Protein AF-A0A661IXA8-F1 (afdb_monomer)

pLDDT: mean 84.13, std 14.25, range [28.45, 98.31]

Solvent-accessible surface area (backbone atoms only — not comparable to full-atom values): 34537 Å² total; per-residue (Å²): 116,61,52,41,19,36,72,46,98,81,82,44,76,46,73,62,89,58,87,50,68,66,58,48,53,49,46,43,64,74,76,35,69,88,48,97,61,52,69,74,55,51,44,41,52,54,18,46,47,59,65,30,95,30,46,70,55,34,57,50,39,42,67,73,42,48,50,53,49,35,60,75,71,48,51,71,42,85,37,55,54,48,85,53,102,75,77,52,42,69,44,27,34,38,76,50,96,66,73,88,89,75,63,50,69,63,59,62,26,62,53,21,30,49,66,63,65,61,85,58,81,82,45,54,25,38,56,21,29,26,97,23,31,40,46,50,38,63,82,75,57,80,66,95,62,94,69,93,62,96,68,86,73,81,74,93,69,51,73,64,60,52,53,48,53,28,63,79,66,74,40,75,41,57,42,82,44,44,74,70,64,45,52,30,41,59,76,45,86,37,42,54,44,48,41,62,65,101,82,66,83,82,56,78,44,69,73,42,73,35,67,59,60,4,64,54,87,54,70,64,56,56,51,44,45,49,52,44,33,55,56,56,69,73,47,94,62,16,50,29,36,45,47,77,76,54,99,17,30,31,37,37,34,39,90,88,17,39,20,42,74,48,40,51,68,36,30,62,60,77,89,77,60,97,44,72,70,54,51,56,74,91,38,51,22,52,80,77,36,53,70,58,47,51,55,51,33,71,70,53,17,67,70,87,87,51,95,46,84,83,74,68,61,62,54,84,68,47,60,70,62,50,42,52,53,20,50,30,57,47,21,41,78,36,47,77,93,72,62,86,47,72,68,58,44,34,49,52,44,32,39,77,67,72,75,43,85,79,85,63,60,62,26,81,77,87,58,88,78,45,39,80,42,80,52,94,95,44,49,40,31,35,39,47,61,45,22,36,48,63,48,48,54,49,31,77,77,74,38,62,93,68,58,36,88,74,38,54,77,42,61,42,53,56,68,59,94,63,44,79,44,68,29,32,42,27,49,54,56,54,41,32,50,23,20,50,47,22,66,75,69,52,35,42,29,32,46,41,39,72,67,58,45,51,74,60,44,70,84,68,77,68,80,89,64,88,63,84,55,93,42,72,62,56,46,54,52,46,67,66,30,71,67,46,42,49,64,41,38,84,78,58,45,59,37,61,73,47,29,34,30,35,47,96,94,40,78,38,88,16,81,73,77,93,57,98,65,58,81,70,40,29,44,41,66,62,55,84,88,53,67,49,75,30,88,94,33,64,42,58,69,51,64,37,46,34,27,47,30,54,49,66,58,92,65,25,25,33,46,46,29,73,79,40,56,86,38,90,63,85,46,68,43,60,24,51,39,40,44,62,96,70,65,33,45,29,27,42,39,46,24,32,56,54,55,74,93,71,77,125

Nearest PDB structures (foldseek):
  8vig-assembly1_A  TM=3.270E-01  e=6.775E-04  Geminocystis sp.
  6efi-assembly1_A  TM=2.925E-01  e=8.036E+00  Streptococcus sanguinis SK678

Radius of gyration: 30.65 Å; Cα contacts (8 Å, |Δi|>4): 989; chains: 1; bounding box: 78×56×87 Å

Sequence (600 aa):
MNNKYFPTKSDCICTLNSLNPNNIKEYYKKELTTSNIKPKQFYIEVSKLLGFKSWDNYQKSYQTEILPFIQQNGLVNYAPNIHDDLNINILQSEHGILQPAHDISFNYQKLSDRLFLSNQPYPQSIFTGYDCRTDFIHYYYKTETNIFTGEFVIPDISKENYNQLLQDNDMDLLIPVTPGSFMVFSNLLGDAFFKYDDNYKYNYIFEEYLDYQGLNEHESHNIDATRFHNTILELEKGWIEIIPFNDNLVFLKASNGNYDFIFKGIKDNAFISPYSNFIKHENIPTLLNEDYDFERWLYYGFKKDIKNKKDIKPLLLWKEMDNHKSEINFYKSNKQNSYTSPSKILKDYYQQQNKYSYDKKITTELIDGFQSIKIDNKILNVSNLITIKEFNEFYKEKYGKTRSDTLDEIFTVNDYDDDNYPVSVTWYDAIAYCKYLEVKYNIPARLITSLEYKDVSPKRESPQEEKDFKTLNEYLEYIQSKDYQKNHNPYSINTKEELIFSYDGKEFDGAPPRMSNFSNVIMRYKKQIEFIESNNIKFPEFSSFVEWTNDFRSNHAKVISLKFANSSQESKLLASSNNKYKYLKVGFRVCYEMDNNNVK

Mean predicted aligned error: 10.37 Å

Foldseek 3Di:
DQFFWFAALVRDIDGDFDLQLVVQVVRCVPPPPPPPDDPLRSLCRVQVLQPHRHNVRSNVCCVVPVVVVLVVVLQDAADPCDDDDPNDDLQWADEFDDDPPQIQGDHQLLVQCVQQPVPDDHFQKFQRNGVFHEEAPLVVDDDPDPDPDDDPDQPPDDPVVLVVSCVVRVGDYHLSDDSVLCCFQRLHPAQLGTHHPPPDDGDTHGQDQAAQQQDDDDPVSVVSSVVRSVRVVPDPASIWGWADSDSFKIKTAHPVSHIHMHGHLTDSDDDDQLCVQFADPLLFFLVLCPLVVLVSCVNQVADPPPPDSVPDDRPRDSLSVLLSVLRSVQSSHGHPVPDDDSSVSSQVSCVVVVSDDRDHQAAQDDDPQWFWDDDPPFTKTWHAADWQVNLVVCCVPPPVVPGHPLFADQCLACVDPDRRDHGQGFLSSVSSVQSVCCVVVVFSKDFAALVVCLVQAPDDDPPDDPPVPVDPVSVVVVCVDPVVCCQAPLLVFPQQQFKWKDDPRDIDRGDDPDDPVLSRIRMDTPDDFDWDDGSNHTFTPGSQEWEFGRQDDSQWTFIHGNSNSPHPDGHIDRRRYSCVVSSHRYTTMMMGTHDPPPPD

Structure (mmCIF, N/CA/C/O backbone):
data_AF-A0A661IXA8-F1
#
_entry.id   AF-A0A661IXA8-F1
#
loop_
_atom_site.group_PDB
_atom_site.id
_atom_site.type_symbol
_atom_site.label_atom_id
_atom_site.label_alt_id
_atom_site.label_comp_id
_atom_site.label_asym_id
_atom_site.label_entity_id
_atom_site.label_seq_id
_atom_site.pdbx_PDB_ins_code
_atom_site.Cartn_x
_atom_site.Cartn_y
_atom_site.Cartn_z
_atom_site.occupancy
_atom_site.B_iso_or_equiv
_atom_site.auth_seq_id
_atom_site.auth_comp_id
_atom_site.auth_asym_id
_atom_site.auth_atom_id
_atom_site.pdbx_PDB_model_num
ATOM 1 N N . MET A 1 1 ? 13.537 10.706 -1.433 1.00 49.09 1 MET A N 1
ATOM 2 C CA . MET A 1 1 ? 14.541 9.621 -1.361 1.00 49.09 1 MET A CA 1
ATOM 3 C C . MET A 1 1 ? 13.977 8.410 -2.094 1.00 49.09 1 MET A C 1
ATOM 5 O O . MET A 1 1 ? 13.071 7.796 -1.543 1.00 49.09 1 MET A O 1
ATOM 9 N N . ASN A 1 2 ? 14.466 8.058 -3.290 1.00 67.06 2 ASN A N 1
ATOM 10 C CA . ASN A 1 2 ? 14.055 6.808 -3.948 1.00 67.06 2 ASN A CA 1
ATOM 11 C C . ASN A 1 2 ? 14.983 5.684 -3.477 1.00 67.06 2 ASN A C 1
ATOM 13 O O . ASN A 1 2 ? 15.946 5.301 -4.137 1.00 67.06 2 ASN A O 1
ATOM 17 N N . ASN A 1 3 ? 14.736 5.210 -2.258 1.00 84.81 3 ASN A N 1
ATOM 18 C CA . ASN A 1 3 ? 15.446 4.061 -1.710 1.00 84.81 3 ASN A CA 1
ATOM 19 C C . ASN A 1 3 ? 15.061 2.782 -2.464 1.00 84.81 3 ASN A C 1
ATOM 21 O O . ASN A 1 3 ? 13.903 2.591 -2.828 1.00 84.81 3 ASN A O 1
ATOM 25 N N . LYS A 1 4 ? 16.015 1.863 -2.623 1.00 91.62 4 LYS A N 1
ATOM 26 C CA . LYS A 1 4 ? 15.762 0.537 -3.201 1.00 91.62 4 LYS A CA 1
ATOM 27 C C . LYS A 1 4 ? 15.312 -0.418 -2.101 1.00 91.62 4 LYS A C 1
ATOM 29 O O . LYS A 1 4 ? 16.151 -1.012 -1.418 1.00 91.62 4 LYS A O 1
ATOM 34 N N . TYR A 1 5 ? 14.003 -0.524 -1.880 1.00 92.38 5 TYR A N 1
ATOM 35 C CA . TYR A 1 5 ? 13.458 -1.372 -0.821 1.00 92.38 5 TYR A CA 1
ATOM 36 C C . TYR A 1 5 ? 13.389 -2.836 -1.247 1.00 92.38 5 TYR A C 1
ATOM 38 O O . TYR A 1 5 ? 13.162 -3.155 -2.413 1.00 92.38 5 TYR A O 1
ATOM 46 N N . PHE A 1 6 ? 13.527 -3.737 -0.281 1.00 90.38 6 PHE A N 1
ATOM 47 C CA . PHE A 1 6 ? 1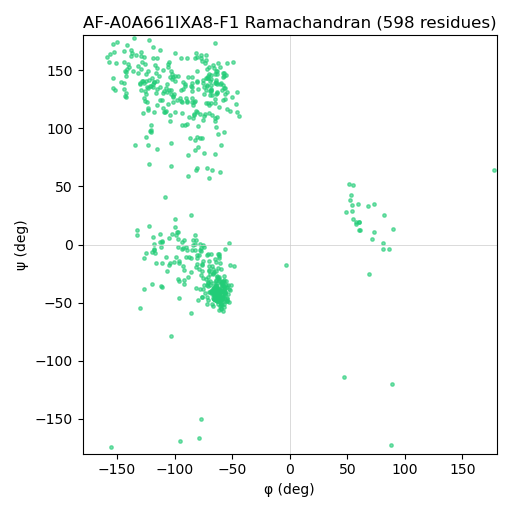3.220 -5.147 -0.467 1.00 90.38 6 PHE A CA 1
ATOM 48 C C . PHE A 1 6 ? 12.604 -5.747 0.805 1.00 90.38 6 PHE A C 1
ATOM 50 O O . PHE A 1 6 ? 13.045 -5.441 1.922 1.00 90.38 6 PHE A O 1
ATOM 57 N N . PRO A 1 7 ? 11.576 -6.601 0.664 1.00 86.81 7 PRO A N 1
ATOM 58 C CA . PRO A 1 7 ? 11.013 -7.338 1.782 1.00 86.81 7 PRO A CA 1
ATOM 59 C C . PRO A 1 7 ? 11.926 -8.497 2.192 1.00 86.81 7 PRO A C 1
ATOM 61 O O . PRO A 1 7 ? 12.480 -9.216 1.360 1.00 86.81 7 PRO A O 1
ATOM 64 N N . THR A 1 8 ? 12.036 -8.730 3.495 1.00 80.44 8 THR A N 1
ATOM 65 C CA . THR A 1 8 ? 12.705 -9.912 4.057 1.00 80.44 8 THR A CA 1
ATOM 66 C C . THR A 1 8 ? 11.685 -10.972 4.468 1.00 80.44 8 THR A C 1
ATOM 68 O O . THR A 1 8 ? 10.505 -10.688 4.667 1.00 80.44 8 THR A O 1
ATOM 71 N N . LYS A 1 9 ? 12.149 -12.207 4.701 1.00 72.00 9 LYS A N 1
ATOM 72 C CA . LYS A 1 9 ? 11.299 -13.304 5.203 1.00 72.00 9 LYS A CA 1
ATOM 73 C C . LYS A 1 9 ? 10.741 -13.088 6.618 1.00 72.00 9 LYS A C 1
ATOM 75 O O . LYS A 1 9 ? 9.884 -13.856 7.043 1.00 72.00 9 LYS A O 1
ATOM 80 N N . SER A 1 10 ? 11.247 -12.097 7.352 1.00 66.88 10 SER A N 1
ATOM 81 C CA . SER A 1 10 ? 10.815 -11.761 8.716 1.00 66.88 10 SER A CA 1
ATOM 82 C C . SER A 1 10 ? 9.846 -10.575 8.755 1.00 66.88 10 SER A C 1
ATOM 84 O O . SER A 1 10 ? 9.782 -9.897 9.777 1.00 66.88 10 SER A O 1
ATOM 86 N N . ASP A 1 11 ? 9.162 -10.265 7.648 1.00 70.56 11 ASP A N 1
ATOM 87 C CA . ASP A 1 11 ? 8.306 -9.074 7.504 1.00 70.56 11 ASP A CA 1
ATOM 88 C C . ASP A 1 11 ? 9.031 -7.752 7.805 1.00 70.56 11 ASP A C 1
ATOM 90 O O . ASP A 1 11 ? 8.414 -6.749 8.153 1.00 70.56 11 ASP A O 1
ATOM 94 N N . CYS A 1 12 ? 10.363 -7.749 7.709 1.00 78.38 12 CYS A N 1
ATOM 95 C CA . CYS A 1 12 ? 11.161 -6.535 7.829 1.00 78.38 12 CYS A CA 1
ATOM 96 C C . CYS A 1 12 ? 11.380 -5.965 6.430 1.00 78.38 12 CYS A C 1
ATOM 98 O O . CYS A 1 12 ? 11.646 -6.722 5.491 1.00 78.38 12 CYS A O 1
ATOM 100 N N . ILE A 1 13 ? 11.304 -4.646 6.314 1.00 86.06 13 ILE A N 1
ATOM 101 C CA . ILE A 1 13 ? 11.609 -3.913 5.087 1.00 86.06 13 ILE A CA 1
ATOM 102 C C . ILE A 1 13 ? 13.006 -3.339 5.250 1.00 86.06 13 ILE A C 1
ATOM 104 O O . ILE A 1 13 ? 13.303 -2.699 6.260 1.00 86.06 13 ILE A O 1
ATOM 108 N N . CYS A 1 14 ? 13.861 -3.570 4.266 1.00 90.25 14 CYS A N 1
ATOM 109 C CA . CYS A 1 14 ? 15.226 -3.067 4.265 1.00 90.25 14 CYS A CA 1
ATOM 110 C C . CYS A 1 14 ? 15.497 -2.295 2.976 1.00 90.25 14 CYS A C 1
ATOM 112 O O . CYS A 1 14 ? 14.778 -2.464 1.992 1.00 90.25 14 CYS A O 1
ATOM 114 N N . THR A 1 15 ? 16.540 -1.467 2.971 1.00 91.88 15 THR A N 1
ATOM 115 C CA . THR A 1 15 ? 17.034 -0.801 1.762 1.00 91.88 15 THR A CA 1
ATOM 116 C C . THR A 1 15 ? 18.383 -1.371 1.339 1.00 91.88 15 THR A C 1
ATOM 118 O O . THR A 1 15 ? 19.165 -1.852 2.163 1.00 91.88 15 THR A O 1
ATOM 121 N N . LEU A 1 16 ? 18.655 -1.337 0.035 1.00 93.25 16 LEU A N 1
ATOM 122 C CA . LEU A 1 16 ? 19.939 -1.721 -0.542 1.00 93.25 16 LEU A CA 1
ATOM 123 C C . LEU A 1 16 ? 20.387 -0.679 -1.568 1.00 93.25 16 LEU A C 1
ATOM 125 O O . LEU A 1 16 ? 20.159 -0.816 -2.765 1.00 93.25 16 LEU A O 1
ATOM 129 N N . ASN A 1 17 ? 21.056 0.363 -1.078 1.00 90.88 17 ASN A N 1
ATOM 130 C CA . ASN A 1 17 ? 21.515 1.492 -1.894 1.00 90.88 17 ASN A CA 1
ATOM 131 C C . ASN A 1 17 ? 23.018 1.434 -2.221 1.00 90.88 17 ASN A C 1
ATOM 133 O O . ASN A 1 17 ? 23.581 2.412 -2.702 1.00 90.88 17 ASN A O 1
ATOM 137 N N . SER A 1 18 ? 23.706 0.333 -1.917 1.00 92.19 18 SER A N 1
ATOM 138 C CA . SER A 1 18 ? 25.117 0.141 -2.259 1.00 92.19 18 SER A CA 1
ATOM 139 C C . SER A 1 18 ? 25.429 -1.344 -2.380 1.00 92.19 18 SER A C 1
ATOM 141 O O . SER A 1 18 ? 24.939 -2.139 -1.582 1.00 92.19 18 SER A O 1
ATOM 143 N N . LEU A 1 19 ? 26.292 -1.703 -3.331 1.00 95.69 19 LEU A N 1
ATOM 144 C CA . LEU A 1 19 ? 26.856 -3.050 -3.433 1.00 95.69 19 LEU A CA 1
ATOM 145 C C . LEU A 1 19 ? 28.108 -3.223 -2.554 1.00 95.69 19 LEU A C 1
ATOM 147 O O . LEU A 1 19 ? 28.552 -4.344 -2.323 1.00 95.69 19 LEU A O 1
ATOM 151 N N . ASN A 1 20 ? 28.689 -2.156 -1.999 1.00 96.00 20 ASN A N 1
ATOM 152 C CA . ASN A 1 20 ? 29.886 -2.299 -1.172 1.00 96.00 20 ASN A CA 1
ATOM 153 C C . ASN A 1 20 ? 29.556 -3.030 0.149 1.00 96.00 20 ASN A C 1
ATOM 155 O O . ASN A 1 20 ? 28.744 -2.529 0.935 1.00 96.00 20 ASN A O 1
ATOM 159 N N . PRO A 1 21 ? 30.204 -4.174 0.459 1.00 96.94 21 PRO A N 1
ATOM 160 C CA . PRO A 1 21 ? 29.930 -4.924 1.681 1.00 96.94 21 PRO A CA 1
ATOM 161 C C . PRO A 1 21 ? 30.103 -4.124 2.977 1.00 96.94 21 PRO A C 1
ATOM 163 O O . PRO A 1 21 ? 29.416 -4.404 3.959 1.00 96.94 21 PRO A O 1
ATOM 166 N N . ASN A 1 22 ? 31.010 -3.142 3.005 1.00 96.19 22 ASN A N 1
ATOM 167 C CA . ASN A 1 22 ? 31.207 -2.286 4.174 1.00 96.19 22 ASN A CA 1
ATOM 168 C C . ASN A 1 22 ? 30.036 -1.313 4.343 1.00 96.19 22 ASN A C 1
ATOM 170 O O . ASN A 1 22 ? 29.480 -1.242 5.435 1.00 96.19 22 ASN A O 1
ATOM 174 N N . ASN A 1 23 ? 29.581 -0.677 3.260 1.00 94.50 23 ASN A N 1
ATOM 175 C CA . ASN A 1 23 ? 28.421 0.221 3.287 1.00 94.50 23 ASN A CA 1
ATOM 176 C C . ASN A 1 23 ? 27.143 -0.524 3.705 1.00 94.50 23 ASN A C 1
ATOM 178 O O . ASN A 1 23 ? 26.359 -0.012 4.498 1.00 94.50 23 ASN A O 1
ATOM 182 N N . ILE A 1 24 ? 26.958 -1.769 3.247 1.00 95.38 24 ILE A N 1
ATOM 183 C CA . ILE A 1 24 ? 25.831 -2.627 3.656 1.00 95.38 24 ILE A CA 1
ATOM 184 C C . ILE A 1 24 ? 25.879 -2.930 5.166 1.00 95.38 24 ILE A C 1
ATOM 186 O O . ILE A 1 24 ? 24.854 -2.890 5.850 1.00 95.38 24 ILE A O 1
ATOM 190 N N . LYS A 1 25 ? 27.069 -3.218 5.714 1.00 94.94 25 LYS A N 1
ATOM 191 C CA . LYS A 1 25 ? 27.255 -3.425 7.162 1.00 94.94 25 LYS A CA 1
ATOM 192 C C . LYS A 1 25 ? 27.002 -2.146 7.959 1.00 94.94 25 LYS A C 1
ATOM 194 O O . LYS A 1 25 ? 26.438 -2.215 9.049 1.00 94.94 25 LYS A O 1
ATOM 199 N N . GLU A 1 26 ? 27.433 -0.996 7.450 1.00 94.19 26 GLU A N 1
ATOM 200 C CA . GLU A 1 26 ? 27.187 0.301 8.084 1.00 94.19 26 GLU A CA 1
ATOM 201 C C . GLU A 1 26 ? 25.706 0.666 8.093 1.00 94.19 26 GLU A C 1
ATOM 203 O O . GLU A 1 26 ? 25.201 1.064 9.142 1.00 94.19 26 GLU A O 1
ATOM 208 N N . TYR A 1 27 ? 25.002 0.455 6.978 1.00 92.19 27 TYR A N 1
ATOM 209 C CA . TYR A 1 27 ? 23.553 0.625 6.899 1.00 92.19 27 TYR A CA 1
ATOM 210 C C . TYR A 1 27 ? 22.840 -0.202 7.971 1.00 92.19 27 TYR A C 1
ATOM 212 O O . TYR A 1 27 ? 22.049 0.344 8.734 1.00 92.19 27 TYR A O 1
ATOM 220 N N . TYR A 1 28 ? 23.186 -1.487 8.115 1.00 92.19 28 TYR A N 1
ATOM 221 C CA . TYR A 1 28 ? 22.592 -2.321 9.162 1.00 92.19 28 TYR A CA 1
ATOM 222 C C . TYR A 1 28 ? 22.784 -1.715 10.563 1.00 92.19 28 TYR A C 1
ATOM 224 O O . TYR A 1 28 ? 21.834 -1.635 11.339 1.00 92.19 28 TYR A O 1
ATOM 232 N N . LYS A 1 29 ? 24.005 -1.262 10.886 1.00 91.69 29 LYS A N 1
ATOM 233 C CA . LYS A 1 29 ? 24.321 -0.679 12.202 1.00 91.69 29 LYS A CA 1
ATOM 234 C C . LYS A 1 29 ? 23.561 0.621 12.474 1.00 91.69 29 LYS A C 1
ATOM 236 O O . LYS A 1 29 ? 23.202 0.870 13.623 1.00 91.69 29 LYS A O 1
ATOM 241 N N . LYS A 1 30 ? 23.357 1.450 11.450 1.00 89.31 30 LYS A N 1
ATOM 242 C CA . LYS A 1 30 ? 22.676 2.744 11.585 1.00 89.31 30 LYS A CA 1
ATOM 243 C C . LYS A 1 30 ? 21.157 2.585 11.632 1.00 89.31 30 LYS A C 1
ATOM 245 O O . LYS A 1 30 ? 20.526 3.112 12.537 1.00 89.31 30 LYS A O 1
ATOM 250 N N . GLU A 1 31 ? 20.597 1.800 10.716 1.00 86.56 31 GLU A N 1
ATOM 251 C CA . GLU A 1 31 ? 19.158 1.822 10.420 1.00 86.56 31 GLU A CA 1
ATOM 252 C C . GLU A 1 31 ? 18.392 0.605 10.956 1.00 86.56 31 GLU A C 1
ATOM 254 O O . GLU A 1 31 ? 17.183 0.674 11.155 1.00 86.56 31 GLU A O 1
ATOM 259 N N . LEU A 1 32 ? 19.061 -0.531 11.194 1.00 84.88 32 LEU A N 1
ATOM 260 C CA . LEU A 1 32 ? 18.384 -1.806 11.478 1.00 84.88 32 LEU A CA 1
ATOM 261 C C . LEU A 1 32 ? 18.692 -2.397 12.857 1.00 84.88 32 LEU A C 1
ATOM 263 O O . LEU A 1 32 ? 18.144 -3.445 13.199 1.00 84.88 32 LEU A O 1
ATOM 267 N N . THR A 1 33 ? 19.509 -1.746 13.684 1.00 76.81 33 THR A N 1
ATOM 268 C CA . THR A 1 33 ? 19.890 -2.274 15.009 1.00 76.81 33 THR A CA 1
ATOM 269 C C . THR A 1 33 ? 18.696 -2.432 15.959 1.00 76.81 33 THR A C 1
ATOM 271 O O . THR A 1 33 ? 18.696 -3.327 16.801 1.00 76.81 33 THR A O 1
ATOM 274 N N . THR A 1 34 ? 17.658 -1.607 15.806 1.00 65.75 34 THR A N 1
ATOM 275 C CA . THR A 1 34 ? 16.403 -1.671 16.580 1.00 65.75 34 THR A CA 1
ATOM 276 C C . THR A 1 34 ? 15.317 -2.515 15.906 1.00 65.75 34 THR A C 1
ATOM 278 O O . THR A 1 34 ? 14.236 -2.692 16.463 1.00 65.75 34 THR A O 1
ATOM 281 N N . SER A 1 35 ? 15.584 -3.039 14.707 1.00 71.19 35 SER A N 1
ATOM 282 C CA . SER A 1 35 ? 14.630 -3.851 13.953 1.00 71.19 35 SER A CA 1
ATOM 283 C C . SER A 1 35 ? 14.603 -5.309 14.435 1.00 71.19 35 SER A C 1
ATOM 285 O O . SER A 1 35 ? 15.519 -5.798 15.095 1.00 71.19 35 SER A O 1
ATOM 287 N N . ASN A 1 36 ? 13.567 -6.053 14.040 1.00 75.12 36 ASN A N 1
ATOM 288 C CA . ASN A 1 36 ? 13.423 -7.471 14.389 1.00 75.12 36 ASN A CA 1
ATOM 289 C C . ASN A 1 36 ? 14.369 -8.412 13.609 1.00 75.12 36 ASN A C 1
ATOM 291 O O . ASN A 1 36 ? 14.354 -9.624 13.848 1.00 75.12 36 ASN A O 1
ATOM 295 N N . ILE A 1 37 ? 15.193 -7.905 12.680 1.00 83.25 37 ILE A N 1
ATOM 296 C CA . ILE A 1 37 ? 16.093 -8.730 11.864 1.00 83.25 37 ILE A CA 1
ATOM 297 C C . ILE A 1 37 ? 17.520 -8.756 12.425 1.00 83.25 37 ILE A C 1
ATOM 299 O O . ILE A 1 37 ? 18.191 -7.740 12.593 1.00 83.25 37 ILE A O 1
ATOM 303 N N . LYS A 1 38 ? 18.028 -9.969 12.676 1.00 90.00 38 LYS A N 1
ATOM 304 C CA . LYS A 1 38 ? 19.408 -10.186 13.140 1.00 90.00 38 LYS A CA 1
ATOM 305 C C . LYS A 1 38 ? 20.423 -9.915 12.017 1.00 90.00 38 LYS A C 1
ATOM 307 O O . LYS A 1 38 ? 20.130 -10.247 10.865 1.00 90.00 38 LYS A O 1
ATOM 312 N N . PRO A 1 39 ? 21.664 -9.487 12.328 1.00 91.56 39 PRO A N 1
ATOM 313 C CA . PRO A 1 39 ? 22.638 -9.089 11.305 1.00 91.56 39 PRO A CA 1
ATOM 314 C C . PRO A 1 39 ? 22.962 -10.232 10.340 1.00 91.56 39 PRO A C 1
ATOM 316 O O . PRO A 1 39 ? 22.901 -10.081 9.126 1.00 91.56 39 PRO A O 1
ATOM 319 N N . LYS A 1 40 ? 23.221 -11.428 10.887 1.00 91.56 40 LYS A N 1
ATOM 320 C CA . LYS A 1 40 ? 23.497 -12.635 10.094 1.00 91.56 40 LYS A CA 1
ATOM 321 C C . LYS A 1 40 ? 22.358 -12.966 9.128 1.00 91.56 40 LYS A C 1
ATOM 323 O O . LYS A 1 40 ? 22.622 -13.422 8.023 1.00 91.56 40 LYS A O 1
ATOM 328 N N . GLN A 1 41 ? 21.109 -12.765 9.548 1.00 90.38 41 GLN A N 1
ATOM 329 C CA . GLN A 1 41 ? 19.958 -13.015 8.688 1.00 90.38 41 GLN A CA 1
ATOM 330 C C . GLN A 1 41 ? 19.881 -11.966 7.578 1.00 90.38 41 GLN A C 1
ATOM 332 O O . GLN A 1 41 ? 19.789 -12.349 6.419 1.00 90.38 41 GLN A O 1
ATOM 337 N N . PHE A 1 42 ? 20.004 -10.680 7.918 1.00 92.81 42 PHE A N 1
ATOM 338 C CA . PHE A 1 42 ? 20.029 -9.586 6.945 1.00 92.81 42 PHE A CA 1
ATOM 339 C C . PHE A 1 42 ? 21.077 -9.819 5.847 1.00 92.81 42 PHE A C 1
ATOM 341 O O . PHE A 1 42 ? 20.742 -9.809 4.668 1.00 92.81 42 PHE A O 1
ATOM 348 N N . TYR A 1 43 ? 22.317 -10.145 6.223 1.00 94.56 43 TYR A N 1
ATOM 349 C CA . TYR A 1 43 ? 23.390 -10.410 5.261 1.00 94.56 43 TYR A CA 1
ATOM 350 C C . TYR A 1 43 ? 23.098 -11.601 4.339 1.00 94.56 43 TYR A C 1
ATOM 352 O O . TYR A 1 43 ? 23.392 -11.542 3.150 1.00 94.56 43 TYR A O 1
ATOM 360 N N . ILE A 1 44 ? 22.489 -12.673 4.859 1.00 91.81 44 ILE A N 1
ATOM 361 C CA . ILE A 1 44 ? 22.085 -13.826 4.040 1.00 91.81 44 ILE A CA 1
ATOM 362 C C . ILE A 1 44 ? 20.997 -13.434 3.034 1.00 91.81 44 ILE A C 1
ATOM 364 O O . ILE A 1 44 ? 21.056 -13.879 1.888 1.00 91.81 44 ILE A O 1
ATOM 368 N N . GLU A 1 45 ? 20.006 -12.640 3.449 1.00 90.88 45 GLU A N 1
ATOM 369 C CA . GLU A 1 45 ? 18.937 -12.183 2.553 1.00 90.88 45 GLU A CA 1
ATOM 370 C C . GLU A 1 45 ? 19.497 -11.261 1.458 1.00 90.88 45 GLU A C 1
ATOM 372 O O . GLU A 1 45 ? 19.206 -11.490 0.288 1.00 90.88 45 GLU A O 1
ATOM 377 N N . VAL A 1 46 ? 20.382 -10.312 1.800 1.00 94.62 46 VAL A N 1
ATOM 378 C CA . VAL A 1 46 ? 21.060 -9.438 0.818 1.00 94.62 46 VAL A CA 1
ATOM 379 C C . VAL A 1 46 ? 21.864 -10.250 -0.198 1.00 94.62 46 VAL A C 1
ATOM 381 O O . VAL A 1 46 ? 21.764 -10.010 -1.397 1.00 94.62 46 VAL A O 1
ATOM 384 N N . SER A 1 47 ? 22.636 -11.248 0.243 1.00 95.19 47 SER A N 1
ATOM 385 C CA . SER A 1 47 ? 23.398 -12.086 -0.692 1.00 95.19 47 SER A CA 1
ATOM 386 C C . SER A 1 47 ? 22.500 -12.835 -1.665 1.00 95.19 47 SER A C 1
ATOM 388 O O . SER A 1 47 ? 22.782 -12.841 -2.858 1.00 95.19 47 SER A O 1
ATOM 390 N N . LYS A 1 48 ? 21.406 -13.431 -1.179 1.00 92.06 48 LYS A N 1
ATOM 391 C CA . LYS A 1 48 ? 20.454 -14.152 -2.034 1.00 92.06 48 LYS A CA 1
ATOM 392 C C . LYS A 1 48 ? 19.742 -13.224 -3.009 1.00 92.06 48 LYS A C 1
ATOM 394 O O . LYS A 1 48 ? 19.548 -13.605 -4.158 1.00 92.06 48 LYS A O 1
ATOM 399 N N . LEU A 1 49 ? 19.374 -12.028 -2.553 1.00 92.56 49 LEU A N 1
ATOM 400 C CA . LEU A 1 49 ? 18.743 -10.994 -3.368 1.00 92.56 49 LEU A CA 1
ATOM 401 C C . LEU A 1 49 ? 19.604 -10.642 -4.584 1.00 92.56 49 LEU A C 1
ATOM 403 O O . LEU A 1 49 ? 19.082 -10.554 -5.690 1.00 92.56 49 LEU A O 1
ATOM 407 N N . LEU A 1 50 ? 20.919 -10.541 -4.379 1.00 95.62 50 LEU A N 1
ATOM 408 C CA . LEU A 1 50 ? 21.917 -10.234 -5.405 1.00 95.62 50 LEU A CA 1
ATOM 409 C C . LEU A 1 50 ? 22.397 -11.460 -6.216 1.00 95.62 50 LEU A C 1
ATOM 411 O O . LEU A 1 50 ? 23.290 -11.327 -7.051 1.00 95.62 50 LEU A O 1
ATOM 415 N N . GLY A 1 51 ? 21.836 -12.654 -5.982 1.00 94.94 51 GLY A N 1
ATOM 416 C CA . GLY A 1 51 ? 22.168 -13.876 -6.732 1.00 94.94 51 GLY A CA 1
ATOM 417 C C . GLY A 1 51 ? 23.321 -14.718 -6.164 1.00 94.94 51 GLY A C 1
ATOM 418 O O . GLY A 1 51 ? 23.811 -15.624 -6.833 1.00 94.94 51 GLY A O 1
ATOM 419 N N . PHE A 1 52 ? 23.755 -14.472 -4.925 1.00 96.06 52 PHE A N 1
ATOM 420 C CA . PHE A 1 52 ? 24.873 -15.175 -4.282 1.00 96.06 52 PHE A CA 1
ATOM 421 C C . PHE A 1 52 ? 24.417 -16.184 -3.223 1.00 96.06 52 PHE A C 1
ATOM 423 O O . PHE A 1 52 ? 23.383 -16.039 -2.567 1.00 96.06 52 PHE A O 1
ATOM 430 N N . LYS A 1 53 ? 25.231 -17.226 -3.003 1.00 91.81 53 LYS A N 1
ATOM 431 C CA . LYS A 1 53 ? 24.877 -18.337 -2.098 1.00 91.81 53 LYS A CA 1
ATOM 432 C C . LYS A 1 53 ? 24.981 -17.966 -0.618 1.00 91.81 53 LYS A C 1
ATOM 434 O O . LYS A 1 53 ? 24.215 -18.472 0.204 1.00 91.81 53 LYS A O 1
ATOM 439 N N . SER A 1 54 ? 25.950 -17.126 -0.264 1.00 95.06 54 SER A N 1
ATOM 440 C CA . SER A 1 54 ? 26.232 -16.720 1.116 1.00 95.06 54 SER A CA 1
ATOM 441 C C . SER A 1 54 ? 26.882 -15.341 1.171 1.00 95.06 54 SER A C 1
ATOM 443 O O . SER A 1 54 ? 27.393 -14.851 0.165 1.00 95.06 54 SER A O 1
ATOM 445 N N . TRP A 1 55 ? 26.908 -14.746 2.366 1.00 96.69 55 TRP A N 1
ATOM 446 C CA . TRP A 1 55 ? 27.575 -13.466 2.599 1.00 96.69 55 TRP A CA 1
ATOM 447 C C . TRP A 1 55 ? 29.079 -13.521 2.325 1.00 96.69 55 TRP A C 1
ATOM 449 O O . TRP A 1 55 ? 29.598 -12.647 1.642 1.00 96.69 55 TRP A O 1
ATOM 459 N N . ASP A 1 56 ? 29.770 -14.577 2.754 1.00 96.38 56 ASP A N 1
ATOM 460 C CA . ASP A 1 56 ? 31.206 -14.724 2.479 1.00 96.38 56 ASP A CA 1
ATOM 461 C C . ASP A 1 56 ? 31.482 -14.884 0.976 1.00 96.38 56 ASP A C 1
ATOM 463 O O . ASP A 1 56 ? 32.432 -14.305 0.446 1.00 96.38 56 ASP A O 1
ATOM 467 N N . ASN A 1 57 ? 30.620 -15.628 0.269 1.00 96.50 57 ASN A N 1
ATOM 468 C CA . ASN A 1 57 ? 30.692 -15.749 -1.185 1.00 96.50 57 ASN A CA 1
ATOM 469 C C . ASN A 1 57 ? 30.469 -14.391 -1.859 1.00 96.50 57 ASN A C 1
ATOM 471 O O . ASN A 1 57 ? 31.269 -14.022 -2.710 1.00 96.50 57 ASN A O 1
ATOM 475 N N . TYR A 1 58 ? 29.466 -13.629 -1.422 1.00 97.94 58 TYR A N 1
ATOM 476 C CA . TYR A 1 58 ? 29.222 -12.275 -1.906 1.00 97.94 58 TYR A CA 1
ATOM 477 C C . TYR A 1 58 ? 30.413 -11.340 -1.667 1.00 97.94 58 TYR A C 1
ATOM 479 O O . TYR A 1 58 ? 30.838 -10.644 -2.581 1.00 97.94 58 TYR A O 1
ATOM 487 N N . GLN A 1 59 ? 31.003 -11.342 -0.468 1.00 97.56 59 GLN A N 1
ATOM 488 C CA . GLN A 1 59 ? 32.155 -10.490 -0.160 1.00 97.56 59 GLN A CA 1
ATOM 489 C C . GLN A 1 59 ? 33.358 -10.795 -1.058 1.00 97.56 59 GLN A C 1
ATOM 491 O O . GLN A 1 59 ? 34.050 -9.871 -1.485 1.00 97.56 59 GLN A O 1
ATOM 496 N N . LYS A 1 60 ? 33.599 -12.079 -1.348 1.00 97.44 60 LYS A N 1
ATOM 497 C CA . LYS A 1 60 ? 34.650 -12.502 -2.276 1.00 97.44 60 LYS A CA 1
ATOM 498 C C . LYS A 1 60 ? 34.331 -12.052 -3.703 1.00 97.44 60 LYS A C 1
ATOM 500 O O . LYS A 1 60 ? 35.147 -11.356 -4.301 1.00 97.44 60 LYS A O 1
ATOM 505 N N . SER A 1 61 ? 33.142 -12.385 -4.206 1.00 97.44 61 SER A N 1
ATOM 506 C CA . SER A 1 61 ? 32.707 -12.039 -5.563 1.00 97.44 61 SER A CA 1
ATOM 507 C C . SER A 1 61 ? 32.597 -10.530 -5.783 1.00 97.44 61 SER A C 1
ATOM 509 O O . SER A 1 61 ? 32.840 -10.058 -6.886 1.00 97.44 61 SER A O 1
ATOM 511 N N . TYR A 1 62 ? 32.337 -9.732 -4.745 1.00 98.00 62 TYR A N 1
ATOM 512 C CA . TYR A 1 62 ? 32.392 -8.276 -4.860 1.00 98.00 62 TYR A CA 1
ATOM 513 C C . TYR A 1 62 ? 33.775 -7.795 -5.326 1.00 98.00 62 TYR A C 1
ATOM 515 O O . TYR A 1 62 ? 33.873 -6.970 -6.229 1.00 98.00 62 TYR A O 1
ATOM 523 N N . GLN A 1 63 ? 34.844 -8.355 -4.754 1.00 97.56 63 GLN A N 1
ATOM 524 C CA . GLN A 1 63 ? 36.220 -8.002 -5.108 1.00 97.56 63 GLN A CA 1
ATOM 525 C C . GLN A 1 63 ? 36.673 -8.646 -6.422 1.00 97.56 63 GLN A C 1
ATOM 527 O O . GLN A 1 63 ? 37.394 -8.020 -7.190 1.00 97.56 63 GLN A O 1
ATOM 532 N N . THR A 1 64 ? 36.279 -9.897 -6.676 1.00 97.69 64 THR A N 1
ATOM 533 C CA . THR A 1 64 ? 36.816 -10.682 -7.800 1.00 97.69 64 THR A CA 1
ATOM 534 C C . THR A 1 64 ? 35.964 -10.651 -9.063 1.00 97.69 64 THR A C 1
ATOM 536 O O . THR A 1 64 ? 36.456 -11.053 -10.110 1.00 97.69 64 THR A O 1
ATOM 539 N N . GLU A 1 65 ? 34.704 -10.222 -8.981 1.00 97.94 65 GLU A N 1
ATOM 540 C CA . GLU A 1 65 ? 33.750 -10.254 -10.099 1.00 97.94 65 GLU A CA 1
ATOM 541 C C . GLU A 1 65 ? 33.062 -8.895 -10.285 1.00 97.94 65 GLU A C 1
ATOM 543 O O . GLU A 1 65 ? 33.170 -8.314 -11.358 1.00 97.94 65 GLU A O 1
ATOM 548 N N . ILE A 1 66 ? 32.422 -8.337 -9.246 1.00 97.94 66 ILE A N 1
ATOM 549 C CA . ILE A 1 66 ? 31.643 -7.088 -9.374 1.00 97.94 66 ILE A CA 1
ATOM 550 C C . ILE A 1 66 ? 32.544 -5.883 -9.670 1.00 97.94 66 ILE A C 1
ATOM 552 O O . ILE A 1 66 ? 32.271 -5.145 -10.610 1.00 97.94 66 ILE A O 1
ATOM 556 N N . LEU A 1 67 ? 33.614 -5.661 -8.896 1.00 97.56 67 LEU A N 1
ATOM 557 C CA . LEU A 1 67 ? 34.522 -4.532 -9.143 1.00 97.56 67 LEU A CA 1
ATOM 558 C C . LEU A 1 67 ? 35.203 -4.611 -10.525 1.00 97.56 67 LEU A C 1
ATOM 560 O O . LEU A 1 67 ? 35.172 -3.608 -11.241 1.00 97.56 67 LEU A O 1
ATOM 564 N N . PRO A 1 68 ? 35.752 -5.767 -10.955 1.00 98.25 68 PRO A N 1
ATOM 565 C CA . PRO A 1 68 ? 36.236 -5.927 -12.324 1.00 98.25 68 PRO A CA 1
ATOM 566 C C . PRO A 1 68 ? 35.162 -5.673 -13.382 1.00 98.25 68 PRO A C 1
ATOM 568 O O . PRO A 1 68 ? 35.448 -5.020 -14.379 1.00 98.25 68 PRO A O 1
ATOM 571 N N . PHE A 1 69 ? 33.925 -6.127 -13.158 1.00 98.31 69 PHE A N 1
ATOM 572 C CA . PHE A 1 69 ? 32.812 -5.886 -14.076 1.00 98.31 69 PHE A CA 1
ATOM 573 C C . PHE A 1 69 ? 32.478 -4.394 -14.197 1.00 98.31 69 PHE A C 1
ATOM 575 O O . PHE A 1 69 ? 32.314 -3.896 -15.308 1.00 98.31 69 PHE A O 1
ATOM 582 N N . ILE A 1 70 ? 32.430 -3.669 -13.075 1.00 97.75 70 ILE A N 1
ATOM 583 C CA . ILE A 1 70 ? 32.242 -2.210 -13.039 1.00 97.75 70 ILE A CA 1
ATOM 584 C C . ILE A 1 70 ? 33.330 -1.520 -13.869 1.00 97.75 70 ILE A C 1
ATOM 586 O O . ILE A 1 70 ? 33.028 -0.710 -14.743 1.00 97.75 70 ILE A O 1
ATOM 590 N N . GLN A 1 71 ? 34.592 -1.895 -13.655 1.00 97.12 71 GLN A N 1
ATOM 591 C CA . GLN A 1 71 ? 35.720 -1.311 -14.374 1.00 97.12 71 GLN A CA 1
ATOM 592 C C . GLN A 1 71 ? 35.691 -1.636 -15.876 1.00 97.12 71 GLN A C 1
ATOM 594 O O . GLN A 1 71 ? 35.864 -0.740 -16.698 1.00 97.12 71 GLN A O 1
ATOM 599 N N . GLN A 1 72 ? 35.461 -2.900 -16.240 1.00 97.69 72 GLN A N 1
ATOM 600 C CA . GLN A 1 72 ? 35.460 -3.366 -17.629 1.00 97.69 72 GLN A CA 1
ATOM 601 C C . GLN A 1 72 ? 34.356 -2.706 -18.464 1.00 97.69 72 GLN A C 1
ATOM 603 O O . GLN A 1 72 ? 34.559 -2.458 -19.649 1.00 97.69 72 GLN A O 1
ATOM 608 N N . ASN A 1 73 ? 33.211 -2.406 -17.849 1.00 97.69 73 ASN A N 1
ATOM 609 C CA . ASN A 1 73 ? 32.065 -1.806 -18.531 1.00 97.69 73 ASN A CA 1
ATOM 610 C C . ASN A 1 73 ? 32.049 -0.269 -18.477 1.00 97.69 73 ASN A C 1
ATOM 612 O O . ASN A 1 73 ? 31.096 0.340 -18.963 1.00 97.69 73 ASN A O 1
ATOM 616 N N . GLY A 1 74 ? 33.080 0.369 -17.908 1.00 97.19 74 GLY A N 1
ATOM 617 C CA . GLY A 1 74 ? 33.162 1.830 -17.823 1.00 97.19 74 GLY A CA 1
ATOM 618 C C . GLY A 1 74 ? 32.122 2.447 -16.884 1.00 97.19 74 GLY A C 1
ATOM 619 O O . GLY A 1 74 ? 31.626 3.538 -17.147 1.00 97.19 74 GLY A O 1
ATOM 620 N N . LEU A 1 75 ? 31.766 1.747 -15.804 1.00 96.75 75 LEU A N 1
ATOM 621 C CA . LEU A 1 75 ? 30.860 2.237 -14.764 1.00 96.75 75 LEU A CA 1
ATOM 622 C C . LEU A 1 75 ? 31.658 3.120 -13.791 1.00 96.75 75 LEU A C 1
ATOM 624 O O . LEU A 1 75 ? 32.262 2.630 -12.838 1.00 96.75 75 LEU A O 1
ATOM 628 N N . VAL A 1 76 ? 31.725 4.421 -14.077 1.00 93.56 76 VAL A N 1
ATOM 629 C CA . VAL A 1 76 ? 32.657 5.356 -13.425 1.00 93.56 76 VAL A CA 1
ATOM 630 C C . VAL A 1 76 ? 32.085 5.901 -12.121 1.00 93.56 76 VAL A C 1
ATOM 632 O O . VAL A 1 76 ? 32.671 5.704 -11.056 1.00 93.56 76 VAL A O 1
ATOM 635 N N . ASN A 1 77 ? 30.928 6.562 -12.190 1.00 91.31 77 ASN A N 1
ATOM 636 C CA . ASN A 1 77 ? 30.343 7.263 -11.049 1.00 91.31 77 ASN A CA 1
ATOM 637 C C . ASN A 1 77 ? 29.028 6.609 -10.652 1.00 91.31 77 ASN A C 1
ATOM 639 O O . ASN A 1 77 ? 28.081 6.573 -11.435 1.00 91.31 77 ASN A O 1
ATOM 643 N N . TYR A 1 78 ? 28.952 6.117 -9.419 1.00 90.25 78 TYR A N 1
ATOM 644 C CA . TYR A 1 78 ? 27.690 5.622 -8.892 1.00 90.25 78 TYR A CA 1
ATOM 645 C C . TYR A 1 78 ? 26.743 6.804 -8.653 1.00 90.25 78 TYR A C 1
ATOM 647 O O . TYR A 1 78 ? 27.007 7.638 -7.788 1.00 90.25 78 TYR A O 1
ATOM 655 N N . ALA A 1 79 ? 25.659 6.861 -9.423 1.00 84.88 79 ALA A N 1
ATOM 656 C CA . ALA A 1 79 ? 24.664 7.926 -9.426 1.00 84.88 79 ALA A CA 1
ATOM 657 C C . ALA A 1 79 ? 23.277 7.333 -9.131 1.00 84.88 79 ALA A C 1
ATOM 659 O O . ALA A 1 79 ? 22.433 7.234 -10.026 1.00 84.88 79 ALA A O 1
ATOM 660 N N . PRO A 1 80 ? 23.035 6.866 -7.891 1.00 76.12 80 PRO A N 1
ATOM 661 C CA . PRO A 1 80 ? 21.711 6.402 -7.528 1.00 76.12 80 PRO A CA 1
ATOM 662 C C . PRO A 1 80 ? 20.740 7.576 -7.568 1.00 76.12 80 PRO A C 1
ATOM 664 O O . PRO A 1 80 ? 21.103 8.685 -7.186 1.00 76.12 80 PRO A O 1
ATOM 667 N N . ASN A 1 81 ? 19.487 7.312 -7.936 1.00 68.94 81 ASN A N 1
ATOM 668 C CA . ASN A 1 81 ? 18.392 8.279 -7.830 1.00 68.94 81 ASN A CA 1
ATOM 669 C C . ASN A 1 81 ? 18.056 8.580 -6.347 1.00 68.94 81 ASN A C 1
ATOM 671 O O . ASN A 1 81 ? 17.009 8.207 -5.821 1.00 68.94 81 ASN A O 1
ATOM 675 N N . ILE A 1 82 ? 18.991 9.169 -5.611 1.00 60.38 82 ILE A N 1
ATOM 676 C CA . ILE A 1 82 ? 18.865 9.576 -4.217 1.00 60.38 82 ILE A CA 1
ATOM 677 C C . ILE A 1 82 ? 19.180 11.066 -4.209 1.00 60.38 82 ILE A C 1
ATOM 679 O O . ILE A 1 82 ? 20.272 11.471 -4.587 1.00 60.38 82 ILE A O 1
ATOM 683 N N . HIS A 1 83 ? 18.192 11.870 -3.818 1.00 47.56 83 HIS A N 1
ATOM 684 C CA . HIS A 1 83 ? 18.349 13.305 -3.596 1.00 47.56 83 HIS A CA 1
ATOM 685 C C . HIS A 1 83 ? 19.448 13.550 -2.553 1.00 47.56 83 HIS A C 1
ATOM 687 O O . HIS A 1 83 ? 19.167 13.475 -1.363 1.00 47.56 83 HIS A O 1
ATOM 693 N N . ASP A 1 84 ? 20.654 13.828 -3.029 1.00 47.34 84 ASP A N 1
ATOM 694 C CA . ASP A 1 84 ? 21.711 14.589 -2.368 1.00 47.34 84 ASP A CA 1
ATOM 695 C C . ASP A 1 84 ? 22.391 15.424 -3.469 1.00 47.34 84 ASP A C 1
ATOM 697 O O . ASP A 1 84 ? 22.446 14.966 -4.610 1.00 47.34 84 ASP A O 1
ATOM 701 N N . ASP A 1 85 ? 22.819 16.642 -3.113 1.00 44.22 85 ASP A N 1
ATOM 702 C CA . ASP A 1 85 ? 23.444 17.798 -3.809 1.00 44.22 85 ASP A CA 1
ATOM 703 C C . ASP A 1 85 ? 23.839 17.767 -5.312 1.00 44.22 85 ASP A C 1
ATOM 705 O O . ASP A 1 85 ? 24.028 18.829 -5.903 1.00 44.22 85 ASP A O 1
ATOM 709 N N . LEU A 1 86 ? 23.960 16.608 -5.959 1.00 52.22 86 LEU A N 1
ATOM 710 C CA . LEU A 1 86 ? 24.340 16.424 -7.362 1.00 52.22 86 LEU A CA 1
ATOM 711 C C . LEU A 1 86 ? 23.150 16.263 -8.333 1.00 52.22 86 LEU A C 1
ATOM 713 O O . LEU A 1 86 ? 23.365 16.395 -9.531 1.00 52.22 86 LEU A O 1
ATOM 717 N N . ASN A 1 87 ? 21.917 16.010 -7.861 1.00 60.16 87 ASN A N 1
ATOM 718 C CA . ASN A 1 87 ? 20.690 15.915 -8.690 1.00 60.16 87 ASN A CA 1
ATOM 719 C C . ASN A 1 87 ? 20.794 15.003 -9.943 1.00 60.16 87 ASN A C 1
ATOM 721 O O . ASN A 1 87 ? 20.085 15.212 -10.924 1.00 60.16 87 ASN A O 1
ATOM 725 N N . ILE A 1 88 ? 21.646 13.971 -9.936 1.00 75.00 88 ILE A N 1
ATOM 726 C CA . ILE A 1 88 ? 21.785 13.067 -11.088 1.00 75.00 88 ILE A CA 1
ATOM 727 C C . ILE A 1 88 ? 20.751 11.942 -10.978 1.00 75.00 88 ILE A C 1
ATOM 729 O O . ILE A 1 88 ? 20.879 11.056 -10.134 1.00 75.00 88 ILE A O 1
ATOM 733 N N . ASN A 1 89 ? 19.745 11.952 -11.855 1.00 84.25 89 ASN A N 1
ATOM 734 C CA . ASN A 1 89 ? 18.776 10.868 -11.996 1.00 84.25 89 ASN A CA 1
ATOM 735 C C . ASN A 1 89 ? 18.802 10.319 -13.428 1.00 84.25 89 ASN A C 1
ATOM 737 O O . ASN A 1 89 ? 18.143 10.853 -14.314 1.00 84.25 89 ASN A O 1
ATOM 741 N N . ILE A 1 90 ? 19.519 9.212 -13.643 1.00 89.31 90 ILE A N 1
ATOM 742 C CA . ILE A 1 90 ? 19.641 8.589 -14.974 1.00 89.31 90 ILE A CA 1
ATOM 743 C C . ILE A 1 90 ? 18.331 7.966 -15.489 1.00 89.31 90 ILE A C 1
ATOM 745 O O . ILE A 1 90 ? 18.260 7.540 -16.637 1.00 89.31 90 ILE A O 1
ATOM 749 N N . LEU A 1 91 ? 17.292 7.888 -14.652 1.00 89.38 91 LEU A N 1
ATOM 750 C CA . LEU A 1 91 ? 15.977 7.338 -14.991 1.00 89.38 91 LEU A CA 1
ATOM 751 C C . LEU A 1 91 ? 14.932 8.417 -15.311 1.00 89.38 91 LEU A C 1
ATOM 753 O O . LEU A 1 91 ? 13.740 8.110 -15.302 1.00 89.38 91 LEU A O 1
ATOM 757 N N . GLN A 1 92 ? 15.359 9.658 -15.553 1.00 87.25 92 GLN A N 1
ATOM 758 C CA . GLN A 1 92 ? 14.467 10.780 -15.830 1.00 87.25 92 GLN A CA 1
ATOM 759 C C . GLN A 1 92 ? 15.044 11.729 -16.888 1.00 87.25 92 GLN A C 1
ATOM 761 O O . GLN A 1 92 ? 16.261 11.911 -16.962 1.00 87.25 92 GLN A O 1
ATOM 766 N N . SER A 1 93 ? 14.154 12.345 -17.668 1.00 84.50 93 SER A N 1
ATOM 767 C CA . SER A 1 93 ? 14.478 13.390 -18.640 1.00 84.50 93 SER A CA 1
ATOM 768 C C . SER A 1 93 ? 14.754 14.759 -18.012 1.00 84.50 93 SER A C 1
ATOM 770 O O . SER A 1 93 ? 14.285 15.064 -16.914 1.00 84.50 93 SER A O 1
ATOM 772 N N . GLU A 1 94 ? 15.479 15.626 -18.723 1.00 76.88 94 GLU A N 1
ATOM 773 C CA . GLU A 1 94 ? 15.577 17.039 -18.347 1.00 76.88 94 GLU A CA 1
ATOM 774 C C . GLU A 1 94 ? 14.334 17.808 -18.819 1.00 76.88 94 GLU A C 1
ATOM 776 O O . GLU A 1 94 ? 13.813 17.583 -19.916 1.00 76.88 94 GLU A O 1
ATOM 781 N N . HIS A 1 95 ? 13.853 18.732 -17.984 1.00 68.81 95 HIS A N 1
ATOM 782 C CA . HIS A 1 95 ? 12.619 19.467 -18.256 1.00 68.81 95 HIS A CA 1
ATOM 783 C C . HIS A 1 95 ? 12.784 20.497 -19.387 1.00 68.81 95 HIS A C 1
ATOM 785 O O . HIS A 1 95 ? 13.794 21.203 -19.474 1.00 68.81 95 HIS A O 1
ATOM 791 N N . GLY A 1 96 ? 11.730 20.639 -20.196 1.00 56.34 96 GLY A N 1
ATOM 792 C CA . GLY A 1 96 ? 11.487 21.790 -21.070 1.00 56.34 96 GLY A CA 1
ATOM 793 C C . GLY A 1 96 ? 10.957 23.024 -20.315 1.00 56.34 96 GLY A C 1
ATOM 794 O O . GLY A 1 96 ? 11.269 23.254 -19.148 1.00 56.34 96 GLY A O 1
ATOM 795 N N . ILE A 1 97 ? 10.152 23.859 -20.981 1.00 49.28 97 ILE A N 1
ATOM 796 C CA . ILE A 1 97 ? 9.715 25.176 -20.462 1.00 49.28 97 ILE A CA 1
ATOM 797 C C . ILE A 1 97 ? 8.535 25.071 -19.462 1.00 49.28 97 ILE A C 1
ATOM 799 O O . ILE A 1 97 ? 8.287 26.014 -18.705 1.00 49.28 97 ILE A O 1
ATOM 803 N N . LEU A 1 98 ? 7.805 23.947 -19.414 1.00 51.31 98 LEU A N 1
ATOM 804 C CA . LEU A 1 98 ? 6.589 23.774 -18.600 1.00 51.31 98 LEU A CA 1
ATOM 805 C C . LEU A 1 98 ? 6.706 22.653 -17.541 1.00 51.31 98 LEU A C 1
ATOM 807 O O . LEU A 1 98 ? 7.593 21.813 -17.592 1.00 51.31 98 LEU A O 1
ATOM 811 N N . GLN A 1 99 ? 5.828 22.719 -16.527 1.00 52.50 99 GLN A N 1
ATOM 812 C CA . GLN A 1 99 ? 5.892 22.030 -15.221 1.00 52.50 99 GLN A CA 1
ATOM 813 C C . GLN A 1 99 ? 6.166 20.498 -15.241 1.00 52.50 99 GLN A C 1
ATOM 815 O O . GLN A 1 99 ? 5.763 19.831 -16.188 1.00 52.50 99 GLN A O 1
ATOM 820 N N . PRO A 1 100 ? 6.696 19.917 -14.132 1.00 52.66 100 PRO A N 1
ATOM 821 C CA . PRO A 1 100 ? 7.095 18.498 -13.937 1.00 52.66 100 PRO A CA 1
ATOM 822 C C . PRO A 1 100 ? 6.088 17.371 -14.247 1.00 52.66 100 PRO A C 1
ATOM 824 O O . PRO A 1 100 ? 6.392 16.202 -14.026 1.00 52.66 100 PRO A O 1
ATOM 827 N N . ALA A 1 101 ? 4.871 17.663 -14.708 1.00 51.00 101 ALA A N 1
ATOM 828 C CA . ALA A 1 101 ? 3.819 16.661 -14.908 1.00 51.00 101 ALA A CA 1
ATOM 829 C C . ALA A 1 101 ? 3.979 15.814 -16.192 1.00 51.00 101 ALA A C 1
ATOM 831 O O . ALA A 1 101 ? 3.126 14.970 -16.468 1.00 51.00 101 ALA A O 1
ATOM 832 N N . HIS A 1 102 ? 5.030 16.050 -16.982 1.00 59.88 102 HIS A N 1
ATOM 833 C CA . HIS A 1 102 ? 5.160 15.551 -18.357 1.00 59.88 102 HIS A CA 1
ATOM 834 C C . HIS A 1 102 ? 6.515 14.898 -18.677 1.00 59.88 102 HIS A C 1
ATOM 836 O O . HIS A 1 102 ? 6.761 14.554 -19.831 1.00 59.88 102 HIS A O 1
ATOM 842 N N . ASP A 1 103 ? 7.369 14.695 -17.673 1.00 71.12 103 ASP A N 1
ATOM 843 C CA . ASP A 1 103 ? 8.673 14.057 -17.851 1.00 71.12 103 ASP A CA 1
ATOM 844 C C . ASP A 1 103 ? 8.566 12.563 -18.157 1.00 71.12 103 ASP A C 1
ATOM 846 O O . ASP A 1 103 ? 7.738 11.840 -17.591 1.00 71.12 103 ASP A O 1
ATOM 850 N N . ILE A 1 104 ? 9.510 12.072 -18.961 1.00 84.19 104 ILE A N 1
ATOM 851 C CA . ILE A 1 104 ? 9.790 10.641 -19.044 1.00 84.19 104 ILE A CA 1
ATOM 852 C C . ILE A 1 104 ? 10.525 10.273 -17.760 1.00 84.19 104 ILE A C 1
ATOM 854 O O . ILE A 1 104 ? 11.643 10.723 -17.522 1.00 84.19 104 ILE A O 1
ATOM 858 N N . SER A 1 105 ? 9.884 9.482 -16.903 1.00 85.25 105 SER A N 1
ATOM 859 C CA . SER A 1 105 ? 10.449 9.089 -15.614 1.00 85.25 105 SER A CA 1
ATOM 860 C C . SER A 1 105 ? 10.061 7.664 -15.258 1.00 85.25 105 SER A C 1
ATOM 862 O O . SER A 1 105 ? 8.894 7.273 -15.354 1.00 85.25 105 SER A O 1
ATOM 864 N N . PHE A 1 106 ? 11.044 6.886 -14.808 1.00 87.69 106 PHE A N 1
ATOM 865 C CA . PHE A 1 106 ? 10.845 5.501 -14.403 1.00 87.69 106 PHE A CA 1
ATOM 866 C C . PHE A 1 106 ? 11.205 5.279 -12.943 1.00 87.69 106 PHE A C 1
ATOM 868 O O . PHE A 1 106 ? 12.181 5.810 -12.412 1.00 87.69 106 PHE A O 1
ATOM 875 N N . ASN A 1 107 ? 10.423 4.420 -12.299 1.00 88.12 107 ASN A N 1
ATOM 876 C CA . ASN A 1 107 ? 10.724 3.929 -10.966 1.00 88.12 107 ASN A CA 1
ATOM 877 C C . ASN A 1 107 ? 11.479 2.588 -11.039 1.00 88.12 107 ASN A C 1
ATOM 879 O O . ASN A 1 107 ? 11.473 1.891 -12.061 1.00 88.12 107 ASN A O 1
ATOM 883 N N . TYR A 1 108 ? 12.155 2.223 -9.950 1.00 91.31 108 TYR A N 1
ATOM 884 C CA . TYR A 1 108 ? 12.982 1.019 -9.935 1.00 91.31 108 TYR A CA 1
ATOM 885 C C . TYR A 1 108 ? 12.148 -0.254 -9.990 1.00 91.31 108 TYR A C 1
ATOM 887 O O . TYR A 1 108 ? 12.591 -1.235 -10.584 1.00 91.31 108 TYR A O 1
ATOM 895 N N . GLN A 1 109 ? 10.969 -0.269 -9.363 1.00 91.75 109 GLN A N 1
ATOM 896 C CA . GLN A 1 109 ? 10.130 -1.460 -9.328 1.00 91.75 109 GLN A CA 1
ATOM 897 C C . GLN A 1 109 ? 9.621 -1.838 -10.724 1.00 91.75 109 GLN A C 1
ATOM 899 O O . GLN A 1 109 ? 9.747 -3.000 -11.096 1.00 91.75 109 GLN A O 1
ATOM 904 N N . LYS A 1 110 ? 9.098 -0.890 -11.513 1.00 89.75 110 LYS A N 1
ATOM 905 C CA . LYS A 1 110 ? 8.619 -1.146 -12.885 1.00 89.75 110 LYS A CA 1
ATOM 906 C C . LYS A 1 110 ? 9.745 -1.684 -13.762 1.00 89.75 110 LYS A C 1
ATOM 908 O O . LYS A 1 110 ? 9.563 -2.691 -14.443 1.00 89.75 110 LYS A O 1
ATOM 913 N N . LEU A 1 111 ? 10.928 -1.067 -13.694 1.00 92.38 111 LEU A N 1
ATOM 914 C CA . LEU A 1 111 ? 12.087 -1.516 -14.465 1.00 92.38 111 LEU A CA 1
ATOM 915 C C . LEU A 1 111 ? 12.601 -2.886 -13.988 1.00 92.38 111 LEU A C 1
ATOM 917 O O . LEU A 1 111 ? 12.874 -3.754 -14.812 1.00 92.38 111 LEU A O 1
ATOM 921 N N . SER A 1 112 ? 12.653 -3.137 -12.676 1.00 93.75 112 SER A N 1
ATOM 922 C CA . SER A 1 112 ? 12.990 -4.454 -12.111 1.00 93.75 112 SER A CA 1
ATOM 923 C C . SER A 1 112 ? 12.009 -5.535 -12.571 1.00 93.75 112 SER A C 1
ATOM 925 O O . SER A 1 112 ? 12.423 -6.564 -13.108 1.00 93.75 112 SER A O 1
ATOM 927 N N . ASP A 1 113 ? 10.707 -5.303 -12.418 1.00 92.06 113 ASP A N 1
ATOM 928 C CA . ASP A 1 113 ? 9.680 -6.265 -12.805 1.00 92.06 113 ASP A CA 1
ATOM 929 C C . ASP A 1 113 ? 9.749 -6.542 -14.321 1.00 92.06 113 ASP A C 1
ATOM 931 O O . ASP A 1 113 ? 9.742 -7.703 -14.742 1.00 92.06 113 ASP A O 1
ATOM 935 N N . ARG A 1 114 ? 9.933 -5.503 -15.149 1.00 90.81 114 ARG A N 1
ATOM 936 C CA . ARG A 1 114 ? 10.074 -5.645 -16.605 1.00 90.81 114 ARG A CA 1
ATOM 937 C C . ARG A 1 114 ? 11.309 -6.445 -17.015 1.00 90.81 114 ARG A C 1
ATOM 939 O O . ARG A 1 114 ? 11.202 -7.279 -17.917 1.00 90.81 114 ARG A O 1
ATOM 946 N N . LEU A 1 115 ? 12.458 -6.217 -16.384 1.00 93.69 115 LEU A N 1
ATOM 947 C CA . LEU A 1 115 ? 13.709 -6.902 -16.725 1.00 93.69 115 LEU A CA 1
ATOM 948 C C . LEU A 1 115 ? 13.740 -8.347 -16.217 1.00 93.69 115 LEU A C 1
ATOM 950 O O . LEU A 1 115 ? 14.212 -9.233 -16.920 1.00 93.69 115 LEU A O 1
ATOM 954 N N . PHE A 1 116 ? 13.211 -8.612 -15.019 1.00 93.56 116 PHE A N 1
ATOM 955 C CA . PHE A 1 116 ? 13.385 -9.911 -14.361 1.00 93.56 116 PHE A CA 1
ATOM 956 C C . PHE A 1 116 ? 12.157 -10.831 -14.388 1.00 93.56 116 PHE A C 1
ATOM 958 O O . PHE A 1 116 ? 12.311 -12.026 -14.102 1.00 93.56 116 PHE A O 1
ATOM 965 N N . LEU A 1 117 ? 10.949 -10.309 -14.649 1.00 91.31 117 LEU A N 1
ATOM 966 C CA . LEU A 1 117 ? 9.682 -11.059 -14.548 1.00 91.31 117 LEU A CA 1
ATOM 967 C C . LEU A 1 117 ? 8.900 -11.154 -15.867 1.00 91.31 117 LEU A C 1
ATOM 969 O O . LEU A 1 117 ? 7.911 -11.884 -15.932 1.00 91.31 117 LEU A O 1
ATOM 973 N N . SER A 1 118 ? 9.334 -10.465 -16.923 1.00 88.25 118 SER A N 1
ATOM 974 C CA . SER A 1 118 ? 8.637 -10.458 -18.217 1.00 88.25 118 SER A CA 1
ATOM 975 C C . SER A 1 118 ? 8.815 -11.723 -19.058 1.00 88.25 118 SER A C 1
ATOM 977 O O . SER A 1 118 ? 8.032 -11.952 -19.978 1.00 88.25 118 SER A O 1
ATOM 979 N N . ASN A 1 119 ? 9.829 -12.539 -18.750 1.00 87.06 119 ASN A N 1
ATOM 980 C CA . ASN A 1 119 ? 10.308 -13.651 -19.584 1.00 87.06 119 ASN A CA 1
ATOM 981 C C . ASN A 1 119 ? 10.738 -13.236 -21.006 1.00 87.06 119 ASN A C 1
ATOM 983 O O . ASN A 1 119 ? 10.826 -14.089 -21.886 1.00 87.06 119 ASN A O 1
ATOM 987 N N . GLN A 1 120 ? 10.994 -11.946 -21.233 1.00 87.50 120 GLN A N 1
ATOM 988 C CA . GLN A 1 120 ? 11.558 -11.440 -22.483 1.00 87.50 120 GLN A CA 1
ATOM 989 C C . GLN A 1 120 ? 13.094 -11.438 -22.418 1.00 87.50 120 GLN A C 1
ATOM 991 O O . GLN A 1 120 ? 13.654 -11.459 -21.317 1.00 87.50 120 GLN A O 1
ATOM 996 N N . PRO A 1 121 ? 13.786 -11.397 -23.570 1.00 90.81 121 PRO A N 1
ATOM 997 C CA . PRO A 1 121 ? 15.218 -11.120 -23.615 1.00 90.81 121 PRO A CA 1
ATOM 998 C C . PRO A 1 121 ? 15.564 -9.809 -22.900 1.00 90.81 121 PRO A C 1
ATOM 1000 O O . PRO A 1 121 ? 14.725 -8.912 -22.798 1.00 90.81 121 PRO A O 1
ATOM 1003 N N . TYR A 1 122 ? 16.808 -9.678 -22.436 1.00 92.25 122 TYR A N 1
ATOM 1004 C CA . TYR A 1 122 ? 17.280 -8.391 -21.937 1.00 92.25 122 TYR A CA 1
ATOM 1005 C C . TYR A 1 122 ? 17.381 -7.394 -23.102 1.00 92.25 122 TYR A C 1
ATOM 1007 O O . TYR A 1 122 ? 18.002 -7.722 -24.115 1.00 92.25 122 TYR A O 1
ATOM 1015 N N . PRO A 1 123 ? 16.792 -6.195 -22.977 1.00 94.94 123 PRO A N 1
ATOM 1016 C CA . PRO A 1 123 ? 17.033 -5.110 -23.920 1.00 94.94 123 PRO A CA 1
ATOM 1017 C C . PRO A 1 123 ? 18.485 -4.627 -23.831 1.00 94.94 123 PRO A C 1
ATOM 1019 O O . PRO A 1 123 ? 19.122 -4.748 -22.784 1.00 94.94 123 PRO A O 1
ATOM 1022 N N . GLN A 1 124 ? 18.988 -4.046 -24.920 1.00 96.06 124 GLN A N 1
ATOM 1023 C CA . GLN A 1 124 ? 20.308 -3.410 -24.969 1.00 96.06 124 GLN A CA 1
ATOM 1024 C C . GLN A 1 124 ? 20.328 -2.108 -24.160 1.00 96.06 124 GLN A C 1
ATOM 1026 O O . GLN A 1 124 ? 21.296 -1.800 -23.465 1.00 96.06 124 GLN A O 1
ATOM 1031 N N . SER A 1 125 ? 19.254 -1.323 -24.254 1.00 96.75 125 SER A N 1
ATOM 1032 C CA . SER A 1 125 ? 19.127 -0.039 -23.571 1.00 96.75 125 SER A CA 1
ATOM 1033 C C . SER A 1 125 ? 17.666 0.356 -23.364 1.00 96.75 125 SER A C 1
ATOM 1035 O O . SER A 1 125 ? 16.754 -0.194 -23.986 1.00 96.75 125 SER A O 1
ATOM 1037 N N . ILE A 1 126 ? 17.451 1.320 -22.473 1.00 96.06 126 ILE A N 1
ATOM 1038 C CA . ILE A 1 126 ? 16.173 1.994 -22.236 1.00 96.06 126 ILE A CA 1
ATOM 1039 C C . ILE A 1 126 ? 16.336 3.493 -22.475 1.00 96.06 126 ILE A C 1
ATOM 1041 O O . ILE A 1 126 ? 17.318 4.089 -22.037 1.00 96.06 126 ILE A O 1
ATOM 1045 N N . PHE A 1 127 ? 15.381 4.107 -23.161 1.00 95.25 127 PHE A N 1
ATOM 1046 C CA . PHE A 1 127 ? 15.315 5.549 -23.324 1.00 95.25 127 PHE A CA 1
ATOM 1047 C C . PHE A 1 127 ? 14.655 6.167 -22.097 1.00 95.25 127 PHE A C 1
ATOM 1049 O O . PHE A 1 127 ? 13.466 5.963 -21.861 1.00 95.25 127 PHE A O 1
ATOM 1056 N N . THR A 1 128 ? 15.427 6.916 -21.318 1.00 92.19 128 THR A N 1
ATOM 1057 C CA . THR A 1 128 ? 14.956 7.646 -20.130 1.00 92.19 128 THR A CA 1
ATOM 1058 C C . THR A 1 128 ? 14.893 9.149 -20.366 1.00 92.19 128 THR A C 1
ATOM 1060 O O . THR A 1 128 ? 14.346 9.868 -19.540 1.00 92.19 128 THR A O 1
ATOM 1063 N N . GLY A 1 129 ? 15.457 9.621 -21.483 1.00 90.88 129 GLY A N 1
ATOM 1064 C CA . GLY A 1 129 ? 15.631 11.042 -21.762 1.00 90.88 129 GLY A CA 1
ATOM 1065 C C . GLY A 1 129 ? 16.728 11.697 -20.919 1.00 90.88 129 GLY A C 1
ATOM 1066 O O . GLY A 1 129 ? 16.834 12.917 -20.929 1.00 90.88 129 GLY A O 1
ATOM 1067 N N . TYR A 1 130 ? 17.552 10.927 -20.201 1.00 90.44 130 TYR A N 1
ATOM 1068 C CA . TYR A 1 130 ? 18.682 11.472 -19.445 1.00 90.44 130 TYR A CA 1
ATOM 1069 C C . TYR A 1 130 ? 19.627 12.289 -20.349 1.00 90.44 130 TYR A C 1
ATOM 1071 O O . TYR A 1 130 ? 19.953 11.863 -21.461 1.00 90.44 130 TYR A O 1
ATOM 1079 N N . ASP A 1 131 ? 20.040 13.473 -19.889 1.00 88.19 131 ASP A N 1
ATOM 1080 C CA . ASP A 1 131 ? 20.771 14.491 -20.666 1.00 88.19 131 ASP A CA 1
ATOM 1081 C C . ASP A 1 131 ? 20.033 14.965 -21.952 1.00 88.19 131 ASP A C 1
ATOM 1083 O O . ASP A 1 131 ? 20.645 15.500 -22.887 1.00 88.19 131 ASP A O 1
ATOM 1087 N N . CYS A 1 132 ? 18.712 14.755 -22.038 1.00 88.94 132 CYS A N 1
ATOM 1088 C CA . CYS A 1 132 ? 17.849 15.283 -23.098 1.00 88.94 132 CYS A CA 1
ATOM 1089 C C . CYS A 1 132 ? 16.826 16.253 -22.530 1.00 88.94 132 CYS A C 1
ATOM 1091 O O . CYS A 1 132 ? 16.058 15.905 -21.633 1.00 88.94 132 CYS A O 1
ATOM 1093 N N . ARG A 1 133 ? 16.732 17.422 -23.156 1.00 87.50 133 ARG A N 1
ATOM 1094 C CA . ARG A 1 133 ? 15.616 18.342 -22.990 1.00 87.50 133 ARG A CA 1
ATOM 1095 C C . ARG A 1 133 ? 14.471 17.863 -23.862 1.00 87.50 133 ARG A C 1
ATOM 1097 O O . ARG A 1 133 ? 14.576 17.849 -25.093 1.00 87.50 133 ARG A O 1
ATOM 1104 N N . THR A 1 134 ? 13.389 17.445 -23.215 1.00 86.94 134 THR A N 1
ATOM 1105 C CA . THR A 1 134 ? 12.227 16.852 -23.887 1.00 86.94 134 THR A CA 1
ATOM 1106 C C . THR A 1 134 ? 10.953 17.626 -23.585 1.00 86.94 134 THR A C 1
ATOM 1108 O O . THR A 1 134 ? 10.761 18.068 -22.455 1.00 86.94 134 THR A O 1
ATOM 1111 N N . ASP A 1 135 ? 10.073 17.776 -24.572 1.00 86.12 135 ASP A N 1
ATOM 1112 C CA . ASP A 1 135 ? 8.723 18.322 -24.373 1.00 86.12 135 ASP A CA 1
ATOM 1113 C C . ASP A 1 135 ? 7.775 17.777 -25.453 1.00 86.12 135 ASP A C 1
ATOM 1115 O O . ASP A 1 135 ? 8.205 17.091 -26.375 1.00 86.12 135 ASP A O 1
ATOM 1119 N N . PHE A 1 136 ? 6.477 18.035 -25.363 1.00 85.56 136 PHE A N 1
ATOM 1120 C CA . PHE A 1 136 ? 5.498 17.593 -26.349 1.00 85.56 136 PHE A CA 1
ATOM 1121 C C . PHE A 1 136 ? 5.413 18.566 -27.518 1.00 85.56 136 PHE A C 1
ATOM 1123 O O . PHE A 1 136 ? 5.193 19.763 -27.332 1.00 85.56 136 PHE A O 1
ATOM 1130 N N . ILE A 1 137 ? 5.459 18.039 -28.747 1.00 83.94 137 ILE A N 1
ATOM 1131 C CA . ILE A 1 137 ? 5.297 18.859 -29.958 1.00 83.94 137 ILE A CA 1
ATOM 1132 C C . ILE A 1 137 ? 3.991 19.665 -29.941 1.00 83.94 137 ILE A C 1
ATOM 1134 O O . ILE A 1 137 ? 3.927 20.783 -30.452 1.00 83.94 137 ILE A O 1
ATOM 1138 N N . HIS A 1 138 ? 2.962 19.105 -29.298 1.00 79.50 138 HIS A N 1
ATOM 1139 C CA . HIS A 1 138 ? 1.645 19.701 -29.135 1.00 79.50 138 HIS A CA 1
ATOM 1140 C C . HIS A 1 138 ? 1.691 21.136 -28.582 1.00 79.50 138 HIS A C 1
ATOM 1142 O O . HIS A 1 138 ? 0.893 21.966 -29.007 1.00 79.50 138 HIS A O 1
ATOM 1148 N N . TYR A 1 139 ? 2.633 21.459 -27.691 1.00 78.12 139 TYR A N 1
ATOM 1149 C CA . TYR A 1 139 ? 2.714 22.788 -27.073 1.00 78.12 139 TYR A CA 1
ATOM 1150 C C . TYR A 1 139 ? 3.344 23.856 -27.967 1.00 78.12 139 TYR A C 1
ATOM 1152 O O . TYR A 1 139 ? 3.109 25.049 -27.774 1.00 78.12 139 TYR A O 1
ATOM 1160 N N . TYR A 1 140 ? 4.116 23.436 -28.963 1.00 76.81 140 TYR A N 1
ATOM 1161 C CA . TYR A 1 140 ? 4.826 24.329 -29.877 1.00 76.81 140 TYR A CA 1
ATOM 1162 C C . TYR A 1 140 ? 4.101 24.476 -31.212 1.00 76.81 140 TYR A C 1
ATOM 1164 O O . TYR A 1 140 ? 4.357 25.410 -31.975 1.00 76.81 140 TYR A O 1
ATOM 1172 N N . TYR A 1 141 ? 3.156 23.579 -31.483 1.00 71.19 141 TYR A N 1
ATOM 1173 C CA . TYR A 1 141 ? 2.355 23.618 -32.687 1.00 71.19 141 TYR A CA 1
ATOM 1174 C C . TYR A 1 141 ? 1.153 24.560 -32.522 1.00 71.19 141 TYR A C 1
ATOM 1176 O O . TYR A 1 141 ? 0.192 24.264 -31.816 1.00 71.19 141 TYR A O 1
ATOM 1184 N N . LYS A 1 142 ? 1.181 25.709 -33.207 1.00 59.78 142 LYS A N 1
ATOM 1185 C CA . LYS A 1 142 ? 0.028 26.616 -33.304 1.00 59.78 142 LYS A CA 1
ATOM 1186 C C . LYS A 1 142 ? -0.931 26.114 -34.381 1.00 59.78 142 LYS A C 1
ATOM 1188 O O . LYS A 1 142 ? -0.600 26.143 -35.562 1.00 59.78 142 LYS A O 1
ATOM 1193 N N . THR A 1 143 ? -2.140 25.712 -34.002 1.00 54.97 143 THR A N 1
ATOM 1194 C CA . THR A 1 143 ? -3.222 25.501 -34.971 1.00 54.97 143 THR A CA 1
ATOM 1195 C C . THR A 1 143 ? -3.718 26.860 -35.474 1.00 54.97 143 THR A C 1
ATOM 1197 O O . THR A 1 143 ? -4.189 27.669 -34.677 1.00 54.97 143 THR A O 1
ATOM 1200 N N . GLU A 1 144 ? -3.676 27.120 -36.786 1.00 45.31 144 GLU A N 1
ATOM 1201 C CA . GLU A 1 144 ? -4.339 28.300 -37.385 1.00 45.31 144 GLU A CA 1
ATOM 1202 C C . GLU A 1 144 ? -5.865 28.295 -37.160 1.00 45.31 144 GLU A C 1
ATOM 1204 O O . GLU A 1 144 ? -6.532 29.323 -37.263 1.00 45.31 144 GLU A O 1
ATOM 1209 N N . THR A 1 145 ? -6.432 27.148 -36.786 1.00 45.25 145 THR A N 1
ATOM 1210 C CA . THR A 1 145 ? -7.842 26.983 -36.447 1.00 45.25 145 THR A CA 1
ATOM 1211 C C . THR A 1 145 ? -8.019 26.879 -34.931 1.00 45.25 145 THR A C 1
ATOM 1213 O O . THR A 1 145 ? -7.629 25.883 -34.330 1.00 45.25 145 THR A O 1
ATOM 1216 N N . ASN A 1 146 ? -8.639 27.894 -34.319 1.00 39.47 146 ASN A N 1
ATOM 1217 C CA . ASN A 1 146 ? -9.133 27.936 -32.930 1.00 39.47 146 ASN A CA 1
ATOM 1218 C C . ASN A 1 146 ? -10.206 26.855 -32.657 1.00 39.47 146 ASN A C 1
ATOM 1220 O O . ASN A 1 146 ? -11.362 27.162 -32.369 1.00 39.47 146 ASN A O 1
ATOM 1224 N N . ILE A 1 147 ? -9.864 25.576 -32.781 1.00 40.75 147 ILE A N 1
ATOM 1225 C CA . ILE A 1 147 ? -10.811 24.476 -32.619 1.00 40.75 147 ILE A CA 1
ATOM 1226 C C . ILE A 1 147 ? -10.385 23.657 -31.399 1.00 40.75 147 ILE A C 1
ATOM 1228 O O . ILE A 1 147 ? -9.743 22.619 -31.485 1.00 40.75 147 ILE A O 1
ATOM 1232 N N . PHE A 1 148 ? -10.788 24.156 -30.229 1.00 40.28 148 PHE A N 1
ATOM 1233 C CA . PHE A 1 148 ? -10.908 23.394 -28.982 1.00 40.28 148 PHE A CA 1
ATOM 1234 C C . PHE A 1 148 ? -12.089 22.402 -29.090 1.00 40.28 148 PHE A C 1
ATOM 1236 O O . PHE A 1 148 ? -13.039 22.463 -28.313 1.00 40.28 148 PHE A O 1
ATOM 1243 N N . THR A 1 149 ? -12.088 21.505 -30.082 1.00 38.41 149 THR A N 1
ATOM 1244 C CA . THR A 1 149 ? -13.094 20.432 -30.169 1.00 38.41 149 THR A CA 1
ATOM 1245 C C . THR A 1 149 ? -12.416 19.072 -30.204 1.00 38.41 149 THR A C 1
ATOM 1247 O O . THR A 1 149 ? -12.186 18.518 -31.268 1.00 38.41 149 THR A O 1
ATOM 1250 N N . GLY A 1 150 ? -12.118 18.546 -29.016 1.00 41.75 150 GLY A N 1
ATOM 1251 C CA . GLY A 1 150 ? -12.228 17.120 -28.673 1.00 41.75 150 GLY A CA 1
ATOM 1252 C C . GLY A 1 150 ? -11.282 16.094 -29.307 1.00 41.75 150 GLY A C 1
ATOM 1253 O O . GLY A 1 150 ? -11.043 15.078 -28.669 1.00 41.75 150 GLY A O 1
ATOM 1254 N N . GLU A 1 151 ? -10.711 16.332 -30.484 1.00 44.72 151 GLU A N 1
ATOM 1255 C CA . GLU A 1 151 ? -9.793 15.410 -31.160 1.00 44.72 151 GLU A CA 1
ATOM 1256 C C . GLU A 1 151 ? -8.489 16.147 -31.459 1.00 44.72 151 GLU A C 1
ATOM 1258 O O . GLU A 1 151 ? -8.332 16.843 -32.462 1.00 44.72 151 GLU A O 1
ATOM 1263 N N . PHE A 1 152 ? -7.547 16.039 -30.526 1.00 55.69 152 PHE A N 1
ATOM 1264 C CA . PHE A 1 152 ? -6.212 16.606 -30.661 1.00 55.69 152 PHE A CA 1
ATOM 1265 C C . PHE A 1 152 ? -5.395 15.755 -31.643 1.00 55.69 152 PHE A C 1
ATOM 1267 O O . PHE A 1 152 ? -4.589 14.926 -31.239 1.00 55.69 152 PHE A O 1
ATOM 1274 N N . VAL A 1 153 ? -5.605 15.924 -32.946 1.00 55.38 153 VAL A N 1
ATOM 1275 C CA . VAL A 1 153 ? -4.736 15.300 -33.952 1.00 55.38 153 VAL A CA 1
ATOM 1276 C C . VAL A 1 153 ? -3.503 16.181 -34.140 1.00 55.38 153 VAL A C 1
ATOM 1278 O O . VAL A 1 153 ? -3.630 17.356 -34.478 1.00 55.38 153 VAL A O 1
ATOM 1281 N N . ILE A 1 154 ? -2.303 15.632 -33.925 1.00 63.38 154 ILE A N 1
ATOM 1282 C CA . ILE A 1 154 ? -1.059 16.299 -34.332 1.00 63.38 154 ILE A CA 1
ATOM 1283 C C . ILE A 1 154 ? -0.917 16.093 -35.842 1.00 63.38 154 ILE A C 1
ATOM 1285 O O . ILE A 1 154 ? -0.718 14.950 -36.263 1.00 63.38 154 ILE A O 1
ATOM 1289 N N . PRO A 1 155 ? -1.023 17.150 -36.668 1.00 61.97 155 PRO A N 1
ATOM 1290 C CA . PRO A 1 155 ? -0.837 17.007 -38.106 1.00 61.97 155 PRO A CA 1
ATOM 1291 C C . PRO A 1 155 ? 0.575 16.501 -38.423 1.00 61.97 155 PRO A C 1
ATOM 1293 O O . PRO A 1 155 ? 1.524 16.737 -37.668 1.00 61.97 155 PRO A O 1
ATOM 1296 N N . ASP A 1 156 ? 0.720 15.811 -39.555 1.00 67.62 156 ASP A N 1
ATOM 1297 C CA . ASP A 1 156 ? 2.024 15.395 -40.068 1.00 67.62 156 ASP A CA 1
ATOM 1298 C C . ASP A 1 156 ? 2.880 16.629 -40.371 1.00 67.62 156 ASP A C 1
ATOM 1300 O O . ASP A 1 156 ? 2.778 17.270 -41.418 1.00 67.62 156 ASP A O 1
ATOM 1304 N N . ILE A 1 157 ? 3.714 16.996 -39.402 1.00 76.06 157 ILE A N 1
ATOM 1305 C CA . ILE A 1 157 ? 4.715 18.040 -39.543 1.00 76.06 157 ILE A CA 1
ATOM 1306 C C . ILE A 1 157 ? 5.841 17.529 -40.448 1.00 76.06 157 ILE A C 1
ATOM 1308 O O . ILE A 1 157 ? 6.301 16.393 -40.314 1.00 76.06 157 ILE A O 1
ATOM 1312 N N . SER A 1 158 ? 6.308 18.365 -41.377 1.00 82.62 158 SER A N 1
ATOM 1313 C CA . SER A 1 158 ? 7.491 18.026 -42.169 1.00 82.62 158 SER A CA 1
ATOM 1314 C C . SER A 1 158 ? 8.720 17.898 -41.260 1.00 82.62 158 SER A C 1
ATOM 1316 O O . SER A 1 158 ? 8.835 18.597 -40.250 1.00 82.62 158 SER A O 1
ATOM 1318 N N . LYS A 1 159 ? 9.679 17.041 -41.637 1.00 84.19 159 LYS A N 1
ATOM 1319 C CA . LYS A 1 159 ? 10.949 16.889 -40.901 1.00 84.19 159 LYS A CA 1
ATOM 1320 C C . LYS A 1 159 ? 11.689 18.227 -40.755 1.00 84.19 159 LYS A C 1
ATOM 1322 O O . LYS A 1 159 ? 12.293 18.481 -39.720 1.00 84.19 159 LYS A O 1
ATOM 1327 N N . GLU A 1 160 ? 11.591 19.100 -41.759 1.00 87.19 160 GLU A N 1
ATOM 1328 C CA . GLU A 1 160 ? 12.151 20.458 -41.732 1.00 87.19 160 GLU A CA 1
ATOM 1329 C C . GLU A 1 160 ? 11.518 21.322 -40.637 1.00 87.19 160 GLU A C 1
ATOM 1331 O O . GLU A 1 160 ? 12.237 21.871 -39.807 1.00 87.19 160 GLU A O 1
ATOM 1336 N N . ASN A 1 161 ? 10.184 21.383 -40.576 1.00 85.12 161 ASN A N 1
ATOM 1337 C CA . ASN A 1 161 ? 9.483 22.167 -39.559 1.00 85.12 161 ASN A CA 1
ATOM 1338 C C . ASN A 1 161 ? 9.714 21.602 -38.150 1.00 85.12 161 ASN A C 1
ATOM 1340 O O . ASN A 1 161 ? 9.876 22.366 -37.204 1.00 85.12 161 ASN A O 1
ATOM 1344 N N . TYR A 1 162 ? 9.766 20.275 -38.003 1.00 87.44 162 TYR A N 1
ATOM 1345 C CA . TYR A 1 162 ? 10.096 19.625 -36.733 1.00 87.44 162 TYR A CA 1
ATOM 1346 C C . TYR A 1 162 ? 11.501 20.008 -36.246 1.00 87.44 162 TYR A C 1
ATOM 1348 O O . TYR A 1 162 ? 11.669 20.432 -35.104 1.00 87.44 162 TYR A O 1
ATOM 1356 N N . ASN A 1 163 ? 12.500 19.933 -37.130 1.00 89.50 163 ASN A N 1
ATOM 1357 C CA . ASN A 1 163 ? 13.873 20.321 -36.813 1.00 89.50 163 ASN A CA 1
ATOM 1358 C C . ASN A 1 163 ? 13.996 21.817 -36.501 1.00 89.50 163 ASN A C 1
ATOM 1360 O O . ASN A 1 163 ? 14.762 22.186 -35.614 1.00 89.50 163 ASN A O 1
ATOM 1364 N N . GLN A 1 164 ? 13.233 22.671 -37.191 1.00 89.50 164 GLN A N 1
ATOM 1365 C CA . GLN A 1 164 ? 13.184 24.099 -36.885 1.00 89.50 164 GLN A CA 1
ATOM 1366 C C . GLN A 1 164 ? 12.635 24.341 -35.474 1.00 89.50 164 GLN A C 1
ATOM 1368 O O . GLN A 1 164 ? 13.233 25.096 -34.718 1.00 89.50 164 GLN A O 1
ATOM 1373 N N . LEU A 1 165 ? 11.556 23.653 -35.080 1.00 88.38 165 LEU A N 1
ATOM 1374 C CA . LEU A 1 165 ? 11.003 23.766 -33.727 1.00 88.38 165 LEU A CA 1
ATOM 1375 C C . LEU A 1 165 ? 11.984 23.294 -32.648 1.00 88.38 165 LEU A C 1
ATOM 1377 O O . LEU A 1 165 ? 12.064 23.932 -31.600 1.00 88.38 165 LEU A O 1
ATOM 1381 N N . LEU A 1 166 ? 12.732 22.211 -32.890 1.00 89.56 166 LEU A N 1
ATOM 1382 C CA . LEU A 1 166 ? 13.790 21.770 -31.975 1.00 89.56 166 LEU A CA 1
ATOM 1383 C C . LEU A 1 166 ? 14.844 22.867 -31.776 1.00 89.56 166 LEU A C 1
ATOM 1385 O O . LEU A 1 166 ? 15.179 23.200 -30.641 1.00 89.56 166 LEU A O 1
ATOM 1389 N N . GLN A 1 167 ? 15.318 23.463 -32.874 1.00 91.19 167 GLN A N 1
ATOM 1390 C CA . GLN A 1 167 ? 16.333 24.518 -32.846 1.00 91.19 167 GLN A CA 1
ATOM 1391 C C . GLN A 1 167 ? 15.827 25.801 -32.180 1.00 91.19 167 GLN A C 1
ATOM 1393 O O . GLN A 1 167 ? 16.508 26.348 -31.317 1.00 91.19 167 GLN A O 1
ATOM 1398 N N . ASP A 1 168 ? 14.627 26.261 -32.543 1.00 89.50 168 ASP A N 1
ATOM 1399 C CA . ASP A 1 168 ? 14.038 27.504 -32.032 1.00 89.50 168 ASP A CA 1
ATOM 1400 C C . ASP A 1 168 ? 13.797 27.462 -30.517 1.00 89.50 168 ASP A C 1
ATOM 1402 O O . ASP A 1 168 ? 13.784 28.507 -29.864 1.00 89.50 168 ASP A O 1
ATOM 1406 N N . ASN A 1 169 ? 13.595 26.265 -29.957 1.00 85.56 169 ASN A N 1
ATOM 1407 C CA . ASN A 1 169 ? 13.248 26.068 -28.550 1.00 85.56 169 ASN A CA 1
ATOM 1408 C C . ASN A 1 169 ? 14.365 25.420 -27.718 1.00 85.56 169 ASN A C 1
ATOM 1410 O O . ASN A 1 169 ? 14.155 25.192 -26.526 1.00 85.56 169 ASN A O 1
ATOM 1414 N N . ASP A 1 170 ? 15.536 25.161 -28.312 1.00 88.88 170 ASP A N 1
ATOM 1415 C CA . ASP A 1 170 ? 16.680 24.520 -27.648 1.00 88.88 170 ASP A CA 1
ATOM 1416 C C . ASP A 1 170 ? 16.295 23.169 -27.009 1.00 88.88 170 ASP A C 1
ATOM 1418 O O . ASP A 1 170 ? 16.490 22.923 -25.815 1.00 88.88 170 ASP A O 1
ATOM 1422 N N . MET A 1 171 ? 15.657 22.325 -27.827 1.00 88.56 171 MET A N 1
ATOM 1423 C CA . MET A 1 171 ? 15.109 21.022 -27.449 1.00 88.56 171 MET A CA 1
ATOM 1424 C C . MET A 1 171 ? 15.811 19.895 -28.200 1.00 88.56 171 MET A C 1
ATOM 1426 O O . MET A 1 171 ? 16.162 20.031 -29.371 1.00 88.56 171 MET A O 1
ATOM 1430 N N . ASP A 1 172 ? 15.932 18.743 -27.545 1.00 91.00 172 ASP A N 1
ATOM 1431 C CA . ASP A 1 172 ? 16.519 17.538 -28.139 1.00 91.00 172 ASP A CA 1
ATOM 1432 C C . ASP A 1 172 ? 15.465 16.589 -28.696 1.00 91.00 172 ASP A C 1
ATOM 1434 O O . ASP A 1 172 ? 15.697 15.882 -29.676 1.00 91.00 172 ASP A O 1
ATOM 1438 N N . LEU A 1 173 ? 14.291 16.581 -28.067 1.00 90.81 173 LEU A N 1
ATOM 1439 C CA . LEU A 1 173 ? 13.155 15.774 -28.475 1.00 90.81 173 LEU A CA 1
ATOM 1440 C C . LEU A 1 173 ? 11.860 16.554 -28.269 1.00 90.81 173 LEU A C 1
ATOM 1442 O O . LEU A 1 173 ? 11.549 16.988 -27.160 1.00 90.81 173 LEU A O 1
ATOM 1446 N N . LEU A 1 174 ? 11.066 16.643 -29.333 1.00 88.88 174 LEU A N 1
ATOM 1447 C CA . LEU A 1 174 ? 9.661 16.997 -29.250 1.00 88.88 174 LEU A CA 1
ATOM 1448 C C . LEU A 1 174 ? 8.852 15.712 -29.429 1.00 88.88 174 LEU A C 1
ATOM 1450 O O . LEU A 1 174 ? 8.767 15.171 -30.528 1.00 88.88 174 LEU A O 1
ATOM 1454 N N . ILE A 1 175 ? 8.272 15.201 -28.344 1.00 88.88 175 ILE A N 1
ATOM 1455 C CA . ILE A 1 175 ? 7.485 13.968 -28.333 1.00 88.88 175 ILE A CA 1
ATOM 1456 C C . ILE A 1 175 ? 6.380 14.103 -29.395 1.00 88.88 175 ILE A C 1
ATOM 1458 O O . ILE A 1 175 ? 5.535 14.998 -29.279 1.00 88.88 175 ILE A O 1
ATOM 1462 N N . PRO A 1 176 ? 6.380 13.255 -30.442 1.00 88.19 176 PRO A N 1
ATOM 1463 C CA . PRO A 1 176 ? 5.608 13.486 -31.663 1.00 88.19 176 PRO A CA 1
ATOM 1464 C C . PRO A 1 176 ? 4.159 12.984 -31.557 1.00 88.19 176 PRO A C 1
ATOM 1466 O O . PRO A 1 176 ? 3.541 12.635 -32.560 1.00 88.19 176 PRO A O 1
ATOM 1469 N N . VAL A 1 177 ? 3.631 12.910 -30.335 1.00 85.94 177 VAL A N 1
ATOM 1470 C CA . VAL A 1 177 ? 2.293 12.409 -29.995 1.00 85.94 177 VAL A CA 1
ATOM 1471 C C . VAL A 1 177 ? 1.652 13.338 -28.968 1.00 85.94 177 VAL A C 1
ATOM 1473 O O . VAL A 1 177 ? 2.330 14.183 -28.384 1.00 85.94 177 VAL A O 1
ATOM 1476 N N . THR A 1 178 ? 0.339 13.242 -28.757 1.00 82.56 178 THR A N 1
ATOM 1477 C CA . THR A 1 178 ? -0.311 14.069 -27.732 1.00 82.56 178 THR A CA 1
ATOM 1478 C C . THR A 1 178 ? 0.021 13.554 -26.333 1.00 82.56 178 THR A C 1
ATOM 1480 O O . THR A 1 178 ? 0.269 12.356 -26.173 1.00 82.56 178 THR A O 1
ATOM 1483 N N . PRO A 1 179 ? -0.046 14.405 -25.292 1.00 83.00 179 PRO A N 1
ATOM 1484 C CA . PRO A 1 179 ? 0.066 13.938 -23.911 1.00 83.00 179 PRO A CA 1
ATOM 1485 C C . PRO A 1 179 ? -0.939 12.824 -23.571 1.00 83.00 179 PRO A C 1
ATOM 1487 O O . PRO A 1 179 ? -0.596 11.882 -22.865 1.00 83.00 179 PRO A O 1
ATOM 1490 N N . GLY A 1 180 ? -2.162 12.897 -24.116 1.00 82.62 180 GLY A N 1
ATOM 1491 C CA . GLY A 1 180 ? -3.196 11.870 -23.955 1.00 82.62 180 GLY A CA 1
ATOM 1492 C C . GLY A 1 180 ? -2.775 10.516 -24.525 1.00 82.62 180 GLY A C 1
ATOM 1493 O O . GLY A 1 180 ? -2.720 9.541 -23.780 1.00 82.62 180 GLY A O 1
ATOM 1494 N N . SER A 1 181 ? -2.405 10.472 -25.809 1.00 84.50 181 SER A N 1
ATOM 1495 C CA . SER A 1 181 ? -1.908 9.250 -26.458 1.00 84.50 181 SER A CA 1
ATOM 1496 C C . SER A 1 181 ? -0.674 8.691 -25.751 1.00 84.50 181 SER A C 1
ATOM 1498 O O . SER A 1 181 ? -0.554 7.484 -25.559 1.00 84.50 181 SER A O 1
ATOM 1500 N N . PHE A 1 182 ? 0.243 9.568 -25.333 1.00 86.81 182 PHE A N 1
ATOM 1501 C CA . PHE A 1 182 ? 1.465 9.167 -24.646 1.00 86.81 182 PHE A CA 1
ATOM 1502 C C . PHE A 1 182 ? 1.174 8.449 -23.329 1.00 86.81 182 PHE A C 1
ATOM 1504 O O . PHE A 1 182 ? 1.766 7.404 -23.063 1.00 86.81 182 PHE A O 1
ATOM 1511 N N . MET A 1 183 ? 0.231 8.949 -22.523 1.00 85.75 183 MET A N 1
ATOM 1512 C CA . MET A 1 183 ? -0.168 8.284 -21.277 1.00 85.75 183 MET A CA 1
ATOM 1513 C C . MET A 1 183 ? -0.677 6.857 -21.521 1.00 85.75 183 MET A C 1
ATOM 1515 O O . MET A 1 183 ? -0.371 5.966 -20.732 1.00 85.75 183 MET A O 1
ATOM 1519 N N . VAL A 1 184 ? -1.378 6.608 -22.634 1.00 86.56 184 VAL A N 1
ATOM 1520 C CA . VAL A 1 184 ? -1.945 5.284 -22.941 1.00 86.56 184 VAL A CA 1
ATOM 1521 C C . VAL A 1 184 ? -0.861 4.217 -23.085 1.00 86.56 184 VAL A C 1
ATOM 1523 O O . VAL A 1 184 ? -1.027 3.122 -22.551 1.00 86.56 184 VAL A O 1
ATOM 1526 N N . PHE A 1 185 ? 0.245 4.501 -23.778 1.00 85.38 185 PHE A N 1
ATOM 1527 C CA . PHE A 1 185 ? 1.303 3.503 -23.999 1.00 85.38 185 PHE A CA 1
ATOM 1528 C C . PHE A 1 185 ? 2.502 3.616 -23.047 1.00 85.38 185 PHE A C 1
ATOM 1530 O O . PHE A 1 185 ? 3.347 2.722 -23.032 1.00 85.38 185 PHE A O 1
ATOM 1537 N N . SER A 1 186 ? 2.614 4.699 -22.269 1.00 82.69 186 SER A N 1
ATOM 1538 C CA . SER A 1 186 ? 3.742 4.906 -21.344 1.00 82.69 186 SER A CA 1
ATOM 1539 C C . SER A 1 186 ? 3.493 4.414 -19.921 1.00 82.69 186 SER A C 1
ATOM 1541 O O . SER A 1 186 ? 4.448 4.185 -19.176 1.00 82.69 186 SER A O 1
ATOM 1543 N N . ASN A 1 187 ? 2.228 4.215 -19.536 1.00 71.00 187 ASN A N 1
ATOM 1544 C CA . ASN A 1 187 ? 1.890 3.810 -18.174 1.00 71.00 187 ASN A CA 1
ATOM 1545 C C . ASN A 1 187 ? 2.320 2.387 -17.821 1.00 71.00 187 ASN A C 1
ATOM 1547 O O . ASN A 1 187 ? 2.554 2.134 -16.640 1.00 71.00 187 ASN A O 1
ATOM 1551 N N . LEU A 1 188 ? 2.465 1.506 -18.815 1.00 71.62 188 LEU A N 1
ATOM 1552 C CA . LEU A 1 188 ? 3.121 0.207 -18.695 1.00 71.62 188 LEU A CA 1
ATOM 1553 C C . LEU A 1 188 ? 4.505 0.316 -19.312 1.00 71.62 188 LEU A C 1
ATOM 1555 O O . LEU A 1 188 ? 4.634 0.798 -20.436 1.00 71.62 188 LEU A O 1
ATOM 1559 N N . LEU A 1 189 ? 5.537 -0.179 -18.621 1.00 74.88 189 LEU A N 1
ATOM 1560 C CA . LEU A 1 189 ? 6.891 -0.239 -19.177 1.00 74.88 189 LEU A CA 1
ATOM 1561 C C . LEU A 1 189 ? 6.990 -1.325 -20.273 1.00 74.88 189 LEU A C 1
ATOM 1563 O O . LEU A 1 189 ? 7.635 -2.361 -20.103 1.00 74.88 189 LEU A O 1
ATOM 1567 N N . GLY A 1 190 ? 6.273 -1.117 -21.378 1.00 78.75 190 GLY A N 1
ATOM 1568 C CA . GLY A 1 190 ? 6.269 -1.939 -22.581 1.00 78.75 190 GLY A CA 1
ATOM 1569 C C . GLY A 1 190 ? 7.485 -1.662 -23.459 1.00 78.75 190 GLY A C 1
ATOM 1570 O O . GLY A 1 190 ? 8.441 -1.010 -23.044 1.00 78.75 190 GLY A O 1
ATOM 1571 N N . ASP A 1 191 ? 7.455 -2.143 -24.701 1.00 89.06 191 ASP A N 1
ATOM 1572 C CA . ASP A 1 191 ? 8.619 -2.023 -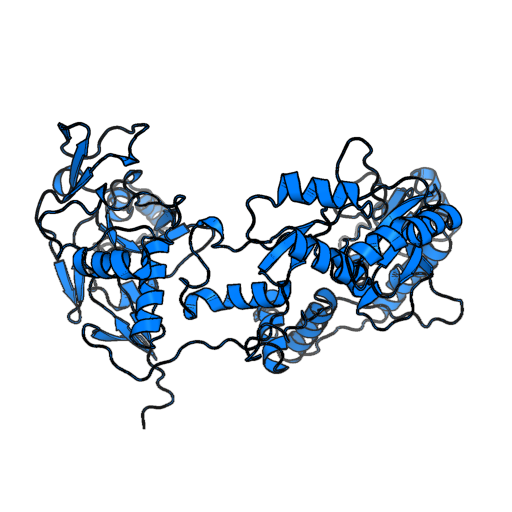25.586 1.00 89.06 191 ASP A CA 1
ATOM 1573 C C . ASP A 1 191 ? 8.807 -0.625 -26.186 1.00 89.06 191 ASP A C 1
ATOM 1575 O O . ASP A 1 191 ? 9.807 -0.388 -26.851 1.00 89.06 191 ASP A O 1
ATOM 1579 N N . ALA A 1 192 ? 7.902 0.325 -25.924 1.00 90.75 192 ALA A N 1
ATOM 1580 C CA . ALA A 1 192 ? 7.964 1.688 -26.456 1.00 90.75 192 ALA A CA 1
ATOM 1581 C C . ALA A 1 192 ? 9.268 2.435 -26.112 1.00 90.75 192 ALA A C 1
ATOM 1583 O O . ALA A 1 192 ? 9.678 3.286 -26.890 1.00 90.75 192 ALA A O 1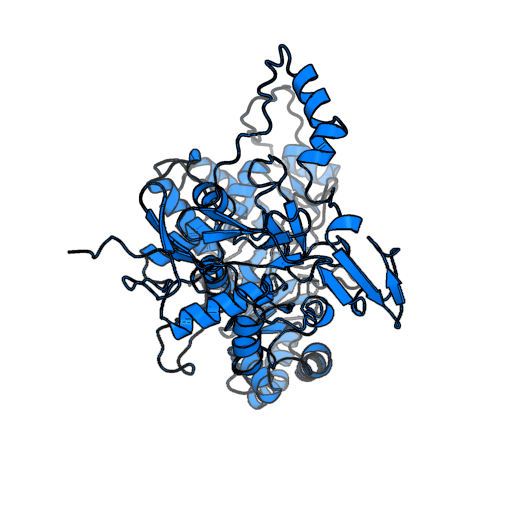
ATOM 1584 N N . PHE A 1 193 ? 9.934 2.086 -25.007 1.00 93.50 193 PHE A N 1
ATOM 1585 C CA . PHE A 1 193 ? 11.148 2.760 -24.524 1.00 93.50 193 PHE A CA 1
ATOM 1586 C C . PHE A 1 193 ? 12.416 1.909 -24.616 1.00 93.50 193 PHE A C 1
ATOM 1588 O O . PHE A 1 193 ? 13.482 2.375 -24.228 1.00 93.50 193 PHE A O 1
ATOM 1595 N N . PHE A 1 194 ? 12.337 0.659 -25.070 1.00 94.38 194 PHE A N 1
ATOM 1596 C CA . PHE A 1 194 ? 13.493 -0.238 -25.082 1.00 94.38 194 PHE A CA 1
ATOM 1597 C C . PHE A 1 194 ? 14.095 -0.371 -26.466 1.00 94.38 194 PHE A C 1
ATOM 1599 O O . PHE A 1 194 ? 13.383 -0.435 -27.458 1.00 94.38 194 PHE A O 1
ATOM 1606 N N . LYS A 1 195 ? 15.411 -0.532 -26.524 1.00 95.19 195 LYS A N 1
ATOM 1607 C CA . LYS A 1 195 ? 16.108 -0.961 -27.731 1.00 95.19 195 LYS A CA 1
ATOM 1608 C C . LYS A 1 195 ? 16.528 -2.418 -27.587 1.00 95.19 195 LYS A C 1
ATOM 1610 O O . LYS A 1 195 ? 17.095 -2.803 -26.564 1.00 95.19 195 LYS A O 1
ATOM 1615 N N . TYR A 1 196 ? 16.261 -3.214 -28.613 1.00 93.94 196 TYR A N 1
ATOM 1616 C CA . TYR A 1 196 ? 16.660 -4.617 -28.707 1.00 93.94 196 TYR A CA 1
ATOM 1617 C C . TYR A 1 196 ? 17.513 -4.842 -29.963 1.00 93.94 196 TYR A C 1
ATOM 1619 O O . TYR A 1 196 ? 17.703 -3.924 -30.759 1.00 93.94 196 TYR A O 1
ATOM 1627 N N . ASP A 1 197 ? 18.018 -6.065 -30.136 1.00 88.88 197 ASP A N 1
ATOM 1628 C CA . ASP A 1 197 ? 18.719 -6.482 -31.355 1.00 88.88 197 ASP A CA 1
ATOM 1629 C C . ASP A 1 197 ? 17.804 -6.432 -32.598 1.00 88.88 197 ASP A C 1
ATOM 1631 O O . ASP A 1 197 ? 16.587 -6.602 -32.490 1.00 88.88 197 ASP A O 1
ATOM 1635 N N . ASP A 1 198 ? 18.407 -6.309 -33.787 1.00 78.19 198 ASP A N 1
ATOM 1636 C CA . ASP A 1 198 ? 17.774 -6.019 -35.095 1.00 78.19 198 ASP A CA 1
ATOM 1637 C C . ASP A 1 198 ? 16.657 -6.985 -35.566 1.00 78.19 198 ASP A C 1
ATOM 1639 O O . ASP A 1 198 ? 16.035 -6.760 -36.601 1.00 78.19 198 ASP A O 1
ATOM 1643 N N . ASN A 1 199 ? 16.367 -8.058 -34.824 1.00 80.75 199 ASN A N 1
ATOM 1644 C CA . ASN A 1 199 ? 15.318 -9.040 -35.137 1.00 80.75 199 ASN A CA 1
ATOM 1645 C C . ASN A 1 199 ? 14.214 -9.129 -34.070 1.00 80.75 199 ASN A C 1
ATOM 1647 O O . ASN A 1 199 ? 13.365 -10.024 -34.129 1.00 80.75 199 ASN A O 1
ATOM 1651 N N . TYR A 1 200 ? 14.229 -8.254 -33.066 1.00 87.31 200 TYR A N 1
ATOM 1652 C CA . TYR A 1 200 ? 13.219 -8.270 -32.019 1.00 87.31 200 TYR A CA 1
ATOM 1653 C C . TYR A 1 200 ? 11.873 -7.757 -32.537 1.00 87.31 200 TYR A C 1
ATOM 1655 O O . TYR A 1 200 ? 11.775 -6.712 -33.181 1.00 87.31 200 TYR A O 1
ATOM 1663 N N . LYS A 1 201 ? 10.805 -8.498 -32.230 1.00 88.00 201 LYS A N 1
ATOM 1664 C CA . LYS A 1 201 ? 9.440 -8.079 -32.539 1.00 88.00 201 LYS A CA 1
ATOM 1665 C C . LYS A 1 201 ? 8.892 -7.259 -31.376 1.00 88.00 201 LYS A C 1
ATOM 1667 O O . LYS A 1 201 ? 8.479 -7.823 -30.366 1.00 88.00 201 LYS A O 1
ATOM 1672 N N . TYR A 1 202 ? 8.855 -5.946 -31.567 1.00 88.25 202 TYR A N 1
ATOM 1673 C CA . TYR A 1 202 ? 8.318 -4.996 -30.601 1.00 88.25 202 TYR A CA 1
ATOM 1674 C C . TYR A 1 202 ? 6.849 -5.269 -30.275 1.00 88.25 202 TYR A C 1
ATOM 1676 O O . TYR A 1 202 ? 6.025 -5.471 -31.170 1.00 88.25 202 TYR A O 1
ATOM 1684 N N . ASN A 1 203 ? 6.536 -5.271 -28.979 1.00 86.44 203 ASN A N 1
ATOM 1685 C CA . ASN A 1 203 ? 5.183 -5.384 -28.458 1.00 86.44 203 ASN A CA 1
ATOM 1686 C C . ASN A 1 203 ? 4.839 -4.154 -27.607 1.00 86.44 203 ASN A C 1
ATOM 1688 O O . ASN A 1 203 ? 5.265 -4.025 -26.453 1.00 86.44 203 ASN A O 1
ATOM 1692 N N . TYR A 1 204 ? 4.057 -3.248 -28.187 1.00 88.25 204 TYR A N 1
ATOM 1693 C CA . TYR A 1 204 ? 3.531 -2.080 -27.489 1.00 88.25 204 TYR A CA 1
ATOM 1694 C C . TYR A 1 204 ? 2.310 -2.474 -26.655 1.00 88.25 204 TYR A C 1
ATOM 1696 O O . TYR A 1 204 ? 1.499 -3.297 -27.075 1.00 88.25 204 TYR A O 1
ATOM 1704 N N . ILE A 1 205 ? 2.211 -1.921 -25.447 1.00 85.19 205 ILE A N 1
ATOM 1705 C CA . ILE A 1 205 ? 1.146 -2.238 -24.494 1.00 85.19 205 ILE A CA 1
ATOM 1706 C C . ILE A 1 205 ? 0.394 -0.949 -24.190 1.00 85.19 205 ILE A C 1
ATOM 1708 O O . ILE A 1 205 ? 1.024 0.085 -23.984 1.00 85.19 205 ILE A O 1
ATOM 1712 N N . PHE A 1 206 ? -0.935 -1.025 -24.167 1.00 88.62 206 PHE A N 1
ATOM 1713 C CA . PHE A 1 206 ? -1.822 0.130 -24.080 1.00 88.62 206 PHE A CA 1
ATOM 1714 C C . PHE A 1 206 ? -2.753 0.005 -22.876 1.00 88.62 206 PHE A C 1
ATOM 1716 O O . PHE A 1 206 ? -3.335 -1.053 -22.657 1.00 88.62 206 PHE A O 1
ATOM 1723 N N . GLU A 1 207 ? -2.926 1.077 -22.111 1.00 88.62 207 GLU A N 1
ATOM 1724 C CA . GLU A 1 207 ? -3.865 1.153 -20.990 1.00 88.62 207 GLU A CA 1
ATOM 1725 C C . GLU A 1 207 ? -5.125 1.933 -21.364 1.00 88.62 207 GLU A C 1
ATOM 1727 O O . GLU A 1 207 ? -5.395 3.012 -20.842 1.00 88.62 207 GLU A O 1
ATOM 1732 N N . GLU A 1 208 ? -5.920 1.369 -22.269 1.00 89.75 208 GLU A N 1
ATOM 1733 C CA . GLU A 1 208 ? -7.261 1.868 -22.556 1.00 89.75 208 GLU A CA 1
ATOM 1734 C C . GLU A 1 208 ? -8.265 0.719 -22.490 1.00 89.75 208 GLU A C 1
ATOM 1736 O O . GLU A 1 208 ? -8.028 -0.361 -23.037 1.00 89.75 208 GLU A O 1
ATOM 1741 N N . TYR A 1 209 ? -9.382 0.938 -21.797 1.00 91.94 209 TYR A N 1
ATOM 1742 C CA . TYR A 1 209 ? -10.366 -0.103 -21.529 1.00 91.94 209 TYR A CA 1
ATOM 1743 C C . TYR A 1 209 ? -11.778 0.359 -21.891 1.00 91.94 209 TYR A C 1
ATOM 1745 O O . TYR A 1 209 ? -12.159 1.491 -21.592 1.00 91.94 209 TYR A O 1
ATOM 1753 N N . LEU A 1 210 ? -12.564 -0.529 -22.501 1.00 91.94 210 LEU A N 1
ATOM 1754 C CA . LEU A 1 210 ? -13.949 -0.278 -22.898 1.00 91.94 210 LEU A CA 1
ATOM 1755 C C . LEU A 1 210 ? -14.925 -1.217 -22.187 1.00 91.94 210 LEU A C 1
ATOM 1757 O O . LEU A 1 210 ? -14.694 -2.426 -22.068 1.00 91.94 210 LEU A O 1
ATOM 1761 N N . ASP A 1 211 ? -16.059 -0.646 -21.781 1.00 93.94 211 ASP A N 1
ATOM 1762 C CA . ASP A 1 211 ? -17.188 -1.352 -21.178 1.00 93.94 211 ASP A CA 1
ATOM 1763 C C . ASP A 1 211 ? -17.599 -2.573 -22.017 1.00 93.94 211 ASP A C 1
ATOM 1765 O O . ASP A 1 211 ? -17.879 -2.474 -23.212 1.00 93.94 211 ASP A O 1
ATOM 1769 N N . TYR A 1 212 ? -17.670 -3.732 -21.363 1.00 92.25 212 TYR A N 1
ATOM 1770 C CA . TYR A 1 212 ? -17.991 -5.042 -21.946 1.00 92.25 212 TYR A CA 1
ATOM 1771 C C . TYR A 1 212 ? -17.047 -5.553 -23.041 1.00 92.25 212 TYR A C 1
ATOM 1773 O O . TYR A 1 212 ? -17.365 -6.536 -23.712 1.00 92.25 212 TYR A O 1
ATOM 1781 N N . GLN A 1 213 ? -15.888 -4.924 -23.222 1.00 92.25 213 GLN A N 1
ATOM 1782 C CA . GLN A 1 213 ? -14.887 -5.338 -24.207 1.00 92.25 213 GLN A CA 1
ATOM 1783 C C . GLN A 1 213 ? -13.556 -5.697 -23.539 1.00 92.25 213 GLN A C 1
ATOM 1785 O O . GLN A 1 213 ? -12.893 -6.656 -23.941 1.00 92.25 213 GLN A O 1
ATOM 1790 N N . GLY A 1 214 ? -13.198 -5.011 -22.450 1.00 93.19 214 GLY A N 1
ATOM 1791 C CA . GLY A 1 214 ? -11.886 -5.160 -21.830 1.00 93.19 214 GLY A CA 1
ATOM 1792 C C . GLY A 1 214 ? -10.902 -4.188 -22.458 1.00 93.19 214 GLY A C 1
ATOM 1793 O O . GLY A 1 214 ? -11.127 -2.990 -22.382 1.00 93.19 214 GLY A O 1
ATOM 1794 N N . LEU A 1 215 ? -9.822 -4.694 -23.054 1.00 91.06 215 LEU A N 1
ATOM 1795 C CA . LEU A 1 215 ? -8.804 -3.873 -23.712 1.00 91.06 215 LEU A CA 1
ATOM 1796 C C . LEU A 1 215 ? -9.366 -3.208 -24.975 1.00 91.06 215 LEU A C 1
ATOM 1798 O O . LEU A 1 215 ? -9.972 -3.894 -25.798 1.00 91.06 215 LEU A O 1
ATOM 1802 N N . ASN A 1 216 ? -9.121 -1.910 -25.138 1.00 88.31 216 ASN A N 1
ATOM 1803 C CA . ASN A 1 216 ? -9.392 -1.195 -26.376 1.00 88.31 216 ASN A CA 1
ATOM 1804 C C . ASN A 1 216 ? -8.140 -1.154 -27.256 1.00 88.31 216 ASN A C 1
ATOM 1806 O O . ASN A 1 216 ? -7.142 -0.516 -26.919 1.00 88.31 216 ASN A O 1
ATOM 1810 N N . GLU A 1 217 ? -8.188 -1.839 -28.394 1.00 80.56 217 GLU A N 1
ATOM 1811 C CA . GLU A 1 217 ? -7.086 -1.880 -29.353 1.00 80.56 217 GLU A CA 1
ATOM 1812 C C . GLU A 1 217 ? -7.406 -0.968 -30.543 1.00 80.56 2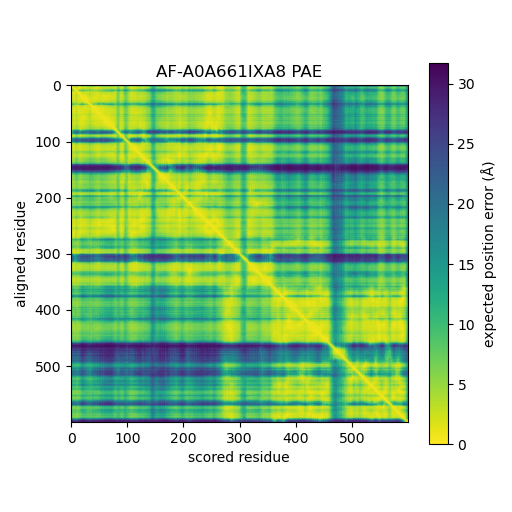17 GLU A C 1
ATOM 1814 O O . GLU A 1 217 ? -7.950 -1.406 -31.557 1.00 80.56 217 GLU A O 1
ATOM 1819 N N . HIS A 1 218 ? -7.067 0.319 -30.430 1.00 80.88 218 HIS A N 1
ATOM 1820 C CA . HIS A 1 218 ? -7.107 1.238 -31.567 1.00 80.88 218 HIS A CA 1
ATOM 1821 C C . HIS A 1 218 ? -5.809 1.185 -32.381 1.00 80.88 218 HIS A C 1
ATOM 1823 O O . HIS A 1 218 ? -4.701 1.221 -31.844 1.00 80.88 218 HIS A O 1
ATOM 1829 N N . GLU A 1 219 ? -5.939 1.156 -33.709 1.00 82.75 219 GLU A N 1
ATOM 1830 C CA . GLU A 1 219 ? -4.800 1.223 -34.634 1.00 82.75 219 GLU A CA 1
ATOM 1831 C C . GLU A 1 219 ? -3.973 2.505 -34.429 1.00 82.75 219 GLU A C 1
ATOM 1833 O O . GLU A 1 219 ? -2.743 2.459 -34.475 1.00 82.75 219 GLU A O 1
ATOM 1838 N N . SER A 1 220 ? -4.630 3.623 -34.097 1.00 82.19 220 SER A N 1
ATOM 1839 C CA . SER A 1 220 ? -3.976 4.902 -33.789 1.00 82.19 220 SER A CA 1
ATOM 1840 C C . SER A 1 220 ? -2.969 4.799 -32.643 1.00 82.19 220 SER A C 1
ATOM 1842 O O . SER A 1 220 ? -1.912 5.415 -32.717 1.00 82.19 220 SER A O 1
ATOM 1844 N N . HIS A 1 221 ? -3.225 3.970 -31.627 1.00 85.38 221 HIS A N 1
ATOM 1845 C CA . HIS A 1 221 ? -2.287 3.774 -30.521 1.00 85.38 221 HIS A CA 1
ATOM 1846 C C . HIS A 1 221 ? -0.994 3.096 -30.966 1.00 85.38 221 HIS A C 1
ATOM 1848 O O . HIS A 1 221 ? 0.092 3.471 -30.524 1.00 85.38 221 HIS A O 1
ATOM 1854 N N . ASN A 1 222 ? -1.095 2.125 -31.876 1.00 86.94 222 ASN A N 1
ATOM 1855 C CA . ASN A 1 222 ? 0.080 1.488 -32.461 1.00 86.94 222 ASN A CA 1
ATOM 1856 C C . ASN A 1 222 ? 0.864 2.466 -33.335 1.00 86.94 222 ASN A C 1
ATOM 1858 O O . ASN A 1 222 ? 2.092 2.474 -33.271 1.00 86.94 222 ASN A O 1
ATOM 1862 N N . ILE A 1 223 ? 0.173 3.301 -34.115 1.00 87.69 223 ILE A N 1
ATOM 1863 C CA . ILE A 1 223 ? 0.804 4.347 -34.929 1.00 87.69 223 ILE A CA 1
ATOM 1864 C C . ILE A 1 223 ? 1.558 5.331 -34.028 1.00 87.69 223 ILE A C 1
ATOM 1866 O O . ILE A 1 223 ? 2.737 5.580 -34.267 1.00 87.69 223 ILE A O 1
ATOM 1870 N N . ASP A 1 224 ? 0.925 5.824 -32.963 1.00 87.25 224 ASP A N 1
ATOM 1871 C CA . ASP A 1 224 ? 1.518 6.780 -32.025 1.00 87.25 224 ASP A CA 1
ATOM 1872 C C . ASP A 1 224 ? 2.723 6.187 -31.278 1.00 87.25 224 ASP A C 1
ATOM 1874 O O . ASP A 1 224 ? 3.794 6.800 -31.246 1.00 87.25 224 ASP A O 1
ATOM 1878 N N . ALA A 1 225 ? 2.597 4.971 -30.735 1.00 89.44 225 ALA A N 1
ATOM 1879 C CA . ALA A 1 225 ? 3.705 4.294 -30.060 1.00 89.44 225 ALA A CA 1
ATOM 1880 C C . ALA A 1 225 ? 4.874 4.019 -31.017 1.00 89.44 225 ALA A C 1
ATOM 1882 O O . ALA A 1 225 ? 6.028 4.243 -30.656 1.00 89.44 225 ALA A O 1
ATOM 1883 N N . THR A 1 226 ? 4.586 3.599 -32.253 1.00 90.25 226 THR A N 1
ATOM 1884 C CA . THR A 1 226 ? 5.605 3.379 -33.291 1.00 90.25 226 THR A CA 1
ATOM 1885 C C . THR A 1 226 ? 6.282 4.689 -33.687 1.00 90.25 226 THR A C 1
ATOM 1887 O O . THR A 1 226 ? 7.503 4.735 -33.817 1.00 90.25 226 THR A O 1
ATOM 1890 N N . ARG A 1 227 ? 5.511 5.771 -33.854 1.00 89.31 227 ARG A N 1
ATOM 1891 C CA . ARG A 1 227 ? 6.028 7.104 -34.184 1.00 89.31 227 ARG A CA 1
ATOM 1892 C C . ARG A 1 227 ? 6.981 7.589 -33.100 1.00 89.31 227 ARG A C 1
ATOM 1894 O O . ARG A 1 227 ? 8.110 7.945 -33.417 1.00 89.31 227 ARG A O 1
ATOM 1901 N N . PHE A 1 228 ? 6.558 7.535 -31.836 1.00 91.62 228 PHE A N 1
ATOM 1902 C CA . PHE A 1 228 ? 7.408 7.866 -30.694 1.00 91.62 228 PHE A CA 1
ATOM 1903 C C . PHE A 1 228 ? 8.678 7.006 -30.662 1.00 91.62 228 PHE A C 1
ATOM 1905 O O . PHE A 1 228 ? 9.781 7.549 -30.609 1.00 91.62 228 PHE A O 1
ATOM 1912 N N . HIS A 1 229 ? 8.528 5.682 -30.753 1.00 93.19 229 HIS A N 1
ATOM 1913 C CA . HIS A 1 229 ? 9.643 4.742 -30.683 1.00 93.19 229 HIS A CA 1
ATOM 1914 C C . HIS A 1 229 ? 10.677 4.997 -31.791 1.00 93.19 229 HIS A C 1
ATOM 1916 O O . HIS A 1 229 ? 11.873 5.087 -31.526 1.00 93.19 229 HIS A O 1
ATOM 1922 N N . ASN A 1 230 ? 10.235 5.163 -33.037 1.00 91.44 230 ASN A N 1
ATOM 1923 C CA . ASN A 1 230 ? 11.136 5.440 -34.155 1.00 91.44 230 ASN A CA 1
ATOM 1924 C C . ASN A 1 230 ? 11.874 6.770 -33.970 1.00 91.44 230 ASN A C 1
ATOM 1926 O O . ASN A 1 230 ? 13.065 6.845 -34.253 1.00 91.44 230 ASN A O 1
ATOM 1930 N N . THR A 1 231 ? 11.200 7.802 -33.450 1.00 92.00 231 THR A N 1
ATOM 1931 C CA . THR A 1 231 ? 11.840 9.093 -33.170 1.00 92.00 231 THR A CA 1
ATOM 1932 C C . THR A 1 231 ? 12.944 8.971 -32.121 1.00 92.00 231 THR A C 1
ATOM 1934 O O . THR A 1 231 ? 14.021 9.523 -32.325 1.00 92.00 231 THR A O 1
ATOM 1937 N N . ILE A 1 232 ? 12.735 8.227 -31.029 1.00 93.69 232 ILE A N 1
ATOM 1938 C CA . ILE A 1 232 ? 13.785 8.068 -30.007 1.00 93.69 232 ILE A CA 1
ATOM 1939 C C . ILE A 1 232 ? 14.956 7.199 -30.491 1.00 93.69 232 ILE A C 1
ATOM 1941 O O . ILE A 1 232 ? 16.085 7.407 -30.053 1.00 93.69 232 ILE A O 1
ATOM 1945 N N . LEU A 1 233 ? 14.726 6.254 -31.414 1.00 93.62 233 LEU A N 1
ATOM 1946 C CA . LEU A 1 233 ? 15.795 5.442 -32.011 1.00 93.62 233 LEU A CA 1
ATOM 1947 C C . LEU A 1 233 ? 16.759 6.265 -32.881 1.00 93.62 233 LEU A C 1
ATOM 1949 O O . LEU A 1 233 ? 17.905 5.847 -33.049 1.00 93.62 233 LEU A O 1
ATOM 1953 N N . GLU A 1 234 ? 16.324 7.414 -33.413 1.00 91.38 234 GLU A N 1
ATOM 1954 C CA . GLU A 1 234 ? 17.188 8.349 -34.154 1.00 91.38 234 GLU A CA 1
ATOM 1955 C C . GLU A 1 234 ? 18.116 9.164 -33.229 1.00 91.38 234 GLU A C 1
ATOM 1957 O O . GLU A 1 234 ? 19.070 9.775 -33.711 1.00 91.38 234 GLU A O 1
ATOM 1962 N N . LEU A 1 235 ? 17.867 9.186 -31.913 1.00 92.25 235 LEU A N 1
ATOM 1963 C CA . LEU A 1 235 ? 18.654 9.966 -30.956 1.00 92.25 235 LEU A CA 1
ATOM 1964 C C . LEU A 1 235 ? 19.912 9.220 -30.495 1.00 92.25 235 LEU A C 1
ATOM 1966 O O . LEU A 1 235 ? 19.862 8.056 -30.100 1.00 92.25 235 LEU A O 1
ATOM 1970 N N . GLU A 1 236 ? 21.038 9.937 -30.447 1.00 90.31 236 GLU A N 1
ATOM 1971 C CA . GLU A 1 236 ? 22.302 9.431 -29.885 1.00 90.31 236 GLU A CA 1
ATOM 1972 C C . GLU A 1 236 ? 22.361 9.522 -28.349 1.00 90.31 236 GLU A C 1
ATOM 1974 O O . GLU A 1 236 ? 23.148 8.823 -27.711 1.00 90.31 236 GLU A O 1
ATOM 1979 N N . LYS A 1 237 ? 21.523 10.368 -27.741 1.00 91.12 237 LYS A N 1
ATOM 1980 C CA . LYS A 1 237 ? 21.462 10.612 -26.292 1.00 91.12 237 LYS A CA 1
ATOM 1981 C C . LYS A 1 237 ? 20.096 10.255 -25.699 1.00 91.12 237 LYS A C 1
ATOM 1983 O O . LYS A 1 237 ? 19.170 9.936 -26.436 1.00 91.12 237 LYS A O 1
ATOM 1988 N N . GLY A 1 238 ? 19.985 10.246 -24.368 1.00 92.31 238 GLY A N 1
ATOM 1989 C CA . GLY A 1 238 ? 18.763 9.827 -23.662 1.00 92.31 238 GLY A CA 1
ATOM 1990 C C . GLY A 1 238 ? 18.657 8.328 -23.405 1.00 92.31 238 GLY A C 1
ATOM 1991 O O . GLY A 1 238 ? 17.723 7.887 -22.737 1.00 92.31 238 GLY A O 1
ATOM 1992 N N . TRP A 1 239 ? 19.618 7.550 -23.905 1.00 96.06 239 TRP A N 1
ATOM 1993 C CA . TRP A 1 239 ? 19.686 6.102 -23.752 1.00 96.06 239 TRP A CA 1
ATOM 1994 C C . TRP A 1 239 ? 20.559 5.691 -22.566 1.00 96.06 239 TRP A C 1
ATOM 1996 O O . TRP A 1 239 ? 21.695 6.142 -22.420 1.00 96.06 239 TRP A O 1
ATOM 2006 N N . ILE A 1 240 ? 20.038 4.767 -21.766 1.00 96.75 240 ILE A N 1
ATOM 2007 C CA . ILE A 1 240 ? 20.739 4.103 -20.671 1.00 96.75 240 ILE A CA 1
ATOM 2008 C C . ILE A 1 240 ? 20.980 2.652 -21.064 1.00 96.75 240 ILE A C 1
ATOM 2010 O O . ILE A 1 240 ? 20.035 1.895 -21.287 1.00 96.75 240 ILE A O 1
ATOM 2014 N N . GLU A 1 241 ? 22.246 2.264 -21.157 1.00 97.81 241 GLU A N 1
ATOM 2015 C CA . GLU A 1 241 ? 22.656 0.899 -21.474 1.00 97.81 241 GLU A CA 1
ATOM 2016 C C . GLU A 1 241 ? 22.309 -0.045 -20.319 1.00 97.81 241 GLU A C 1
ATOM 2018 O O . GLU A 1 241 ? 22.508 0.280 -19.145 1.00 97.81 241 GLU A O 1
ATOM 2023 N N . ILE A 1 242 ? 21.790 -1.221 -20.664 1.00 97.88 242 ILE A N 1
ATOM 2024 C CA . ILE A 1 242 ? 21.367 -2.258 -19.729 1.00 97.88 242 ILE A CA 1
ATOM 2025 C C . ILE A 1 242 ? 22.376 -3.396 -19.815 1.00 97.88 242 ILE A C 1
ATOM 2027 O O . ILE A 1 242 ? 22.488 -4.069 -20.835 1.00 97.88 242 ILE A O 1
ATOM 2031 N N . ILE A 1 243 ? 23.111 -3.617 -18.725 1.00 98.12 243 ILE A N 1
ATOM 2032 C CA . ILE A 1 243 ? 24.225 -4.568 -18.685 1.00 98.12 243 ILE A CA 1
ATOM 2033 C C . ILE A 1 243 ? 23.933 -5.636 -17.622 1.00 98.12 243 ILE A C 1
ATOM 2035 O O . ILE A 1 243 ? 24.155 -5.405 -16.425 1.00 98.12 243 ILE A O 1
ATOM 2039 N N . PRO A 1 244 ? 23.406 -6.811 -18.013 1.00 97.31 244 PRO A N 1
ATOM 2040 C CA . PRO A 1 244 ? 23.145 -7.899 -17.079 1.00 97.31 244 PRO A CA 1
ATOM 2041 C C . PRO A 1 244 ? 24.443 -8.419 -16.455 1.00 97.31 244 PRO A C 1
ATOM 2043 O O . PRO A 1 244 ? 25.395 -8.743 -17.162 1.00 97.31 244 PRO A O 1
ATOM 2046 N N . PHE A 1 245 ? 24.473 -8.532 -15.126 1.00 97.94 245 PHE A N 1
ATOM 2047 C CA . PHE A 1 245 ? 25.578 -9.168 -14.405 1.00 97.94 245 PHE A CA 1
ATOM 2048 C C . PHE A 1 245 ? 25.254 -10.635 -14.091 1.00 97.94 245 PHE A C 1
ATOM 2050 O O . PHE A 1 245 ? 26.081 -11.520 -14.297 1.00 97.94 245 PHE A O 1
ATOM 2057 N N . ASN A 1 246 ? 24.040 -10.898 -13.597 1.00 96.38 246 ASN A N 1
ATOM 2058 C CA . ASN A 1 246 ? 23.497 -12.238 -13.363 1.00 96.38 246 ASN A CA 1
ATOM 2059 C C . ASN A 1 246 ? 21.950 -12.206 -13.384 1.00 96.38 246 ASN A C 1
ATOM 2061 O O . ASN A 1 246 ? 21.351 -11.159 -13.621 1.00 96.38 246 ASN A O 1
ATOM 2065 N N . ASP A 1 247 ? 21.289 -13.326 -13.072 1.00 94.19 247 ASP A N 1
ATOM 2066 C CA . ASP A 1 247 ? 19.814 -13.460 -13.063 1.00 94.19 247 ASP A CA 1
ATOM 2067 C C . ASP A 1 247 ? 19.073 -12.549 -12.058 1.00 94.19 247 ASP A C 1
ATOM 2069 O O . ASP A 1 247 ? 17.837 -12.502 -12.026 1.00 94.19 247 ASP A O 1
ATOM 2073 N N . ASN A 1 248 ? 19.818 -11.862 -11.195 1.00 95.75 248 ASN A N 1
ATOM 2074 C CA . ASN A 1 248 ? 19.330 -11.100 -10.057 1.00 95.75 248 ASN A CA 1
ATOM 2075 C C . ASN A 1 248 ? 19.820 -9.650 -10.029 1.00 95.75 248 ASN A C 1
ATOM 2077 O O . ASN A 1 248 ? 19.306 -8.889 -9.211 1.00 95.75 248 ASN A O 1
ATOM 2081 N N . LEU A 1 249 ? 20.801 -9.279 -10.855 1.00 97.50 249 LEU A N 1
ATOM 2082 C CA . LEU A 1 249 ? 21.486 -7.991 -10.814 1.00 97.50 249 LEU A CA 1
ATOM 2083 C C . LEU A 1 249 ? 21.815 -7.510 -12.230 1.00 97.50 249 LEU A C 1
ATOM 2085 O O . LEU A 1 249 ? 22.455 -8.212 -13.014 1.00 97.50 249 LEU A O 1
ATOM 2089 N N . VAL A 1 250 ? 21.413 -6.278 -12.516 1.00 98.06 250 VAL A N 1
ATOM 2090 C CA . VAL A 1 250 ? 21.646 -5.556 -13.767 1.00 98.06 250 VAL A CA 1
ATOM 2091 C C . VAL A 1 250 ? 22.252 -4.200 -13.431 1.00 98.06 250 VAL A C 1
ATOM 2093 O O . VAL A 1 250 ? 21.836 -3.562 -12.463 1.00 98.06 250 VAL A O 1
ATOM 2096 N N . PHE A 1 251 ? 23.210 -3.750 -14.235 1.00 98.12 251 PHE A N 1
ATOM 2097 C CA . PHE A 1 251 ? 23.729 -2.388 -14.183 1.00 98.12 251 PHE A CA 1
ATOM 2098 C C . PHE A 1 251 ? 23.095 -1.533 -15.276 1.00 98.12 251 PHE A C 1
ATOM 2100 O O . PHE A 1 251 ? 22.814 -2.012 -16.373 1.00 98.12 251 PHE A O 1
ATOM 2107 N N . LEU A 1 252 ? 22.877 -0.268 -14.948 1.00 97.50 252 LEU A N 1
ATOM 2108 C CA . LEU A 1 252 ? 22.375 0.767 -15.836 1.00 97.50 252 LEU A CA 1
ATOM 2109 C C . LEU A 1 252 ? 23.485 1.783 -16.057 1.00 97.50 252 LEU A C 1
ATOM 2111 O O . LEU A 1 252 ? 23.990 2.313 -15.071 1.00 97.50 252 LEU A O 1
ATOM 2115 N N . LYS A 1 253 ? 23.861 2.061 -17.304 1.00 96.94 253 LYS A N 1
ATOM 2116 C CA . LYS A 1 253 ? 24.983 2.952 -17.625 1.00 96.94 253 LYS A CA 1
ATOM 2117 C C . LYS A 1 253 ? 24.554 4.074 -18.565 1.00 96.94 253 LYS A C 1
ATOM 2119 O O . LYS A 1 253 ? 24.078 3.813 -19.665 1.00 96.94 253 LYS A O 1
ATOM 2124 N N . ALA A 1 254 ? 24.769 5.314 -18.145 1.00 95.19 254 ALA A N 1
ATOM 2125 C CA . ALA A 1 254 ? 24.659 6.489 -18.998 1.00 95.19 254 ALA A CA 1
ATOM 2126 C C . ALA A 1 254 ? 25.928 6.687 -19.848 1.00 95.19 254 ALA A C 1
ATOM 2128 O O . ALA A 1 254 ? 27.006 6.188 -19.517 1.00 95.19 254 ALA A O 1
ATOM 2129 N N . SER A 1 255 ? 25.822 7.469 -20.923 1.00 93.12 255 SER A N 1
ATOM 2130 C CA . SER A 1 255 ? 26.930 7.753 -21.853 1.00 93.12 255 SER A CA 1
ATOM 2131 C C . SER A 1 255 ? 28.156 8.393 -21.183 1.00 93.12 255 SER A C 1
ATOM 2133 O O . SER A 1 255 ? 29.288 8.135 -21.585 1.00 93.12 255 SER A O 1
ATOM 2135 N N . ASN A 1 256 ? 27.948 9.181 -20.125 1.00 91.62 256 ASN A N 1
ATOM 2136 C CA . ASN A 1 256 ? 29.000 9.828 -19.336 1.00 91.62 256 ASN A CA 1
ATOM 2137 C C . ASN A 1 256 ? 29.654 8.905 -18.280 1.00 91.62 256 ASN A C 1
ATOM 2139 O O . ASN A 1 256 ? 30.498 9.355 -17.504 1.00 91.62 256 ASN A O 1
ATOM 2143 N N . GLY A 1 257 ? 29.277 7.623 -18.233 1.00 93.75 257 GLY A N 1
ATOM 2144 C CA . GLY A 1 257 ? 29.786 6.647 -17.267 1.00 93.75 257 GLY A CA 1
ATOM 2145 C C . GLY A 1 257 ? 29.120 6.714 -15.889 1.00 93.75 257 GLY A C 1
ATOM 2146 O O . GLY A 1 257 ? 29.492 5.935 -15.005 1.00 93.75 257 GLY A O 1
ATOM 2147 N N . ASN A 1 258 ? 28.138 7.601 -15.684 1.00 93.75 258 ASN A N 1
ATOM 2148 C CA . ASN A 1 258 ? 27.262 7.530 -14.519 1.00 93.75 258 ASN A CA 1
ATOM 2149 C C . ASN A 1 258 ? 26.463 6.232 -14.576 1.00 93.75 258 ASN A C 1
ATOM 2151 O O . ASN A 1 258 ? 25.986 5.826 -15.639 1.00 93.75 258 ASN A O 1
ATOM 2155 N N . TYR A 1 259 ? 26.317 5.571 -13.436 1.00 95.12 259 TYR A N 1
ATOM 2156 C CA . TYR A 1 259 ? 25.648 4.285 -13.394 1.00 95.12 259 TYR A CA 1
ATOM 2157 C C 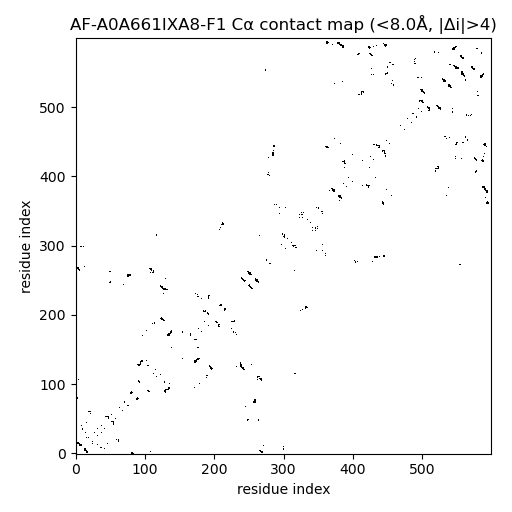. TYR A 1 259 ? 24.829 4.074 -12.133 1.00 95.12 259 TYR A C 1
ATOM 2159 O O . TYR A 1 259 ? 25.108 4.628 -11.069 1.00 95.12 259 TYR A O 1
ATOM 2167 N N . ASP A 1 260 ? 23.861 3.179 -12.256 1.00 94.88 260 ASP A N 1
ATOM 2168 C CA . ASP A 1 260 ? 23.117 2.615 -11.142 1.00 94.88 260 ASP A CA 1
ATOM 2169 C C . ASP A 1 260 ? 22.977 1.092 -11.317 1.00 94.88 260 ASP A C 1
ATOM 2171 O O . ASP A 1 260 ? 23.445 0.515 -12.299 1.00 94.88 260 ASP A O 1
ATOM 2175 N N . PHE A 1 261 ? 22.362 0.410 -10.356 1.00 95.44 261 PHE A N 1
ATOM 2176 C CA . PHE A 1 261 ? 22.064 -1.012 -10.428 1.00 95.44 261 PHE A CA 1
ATOM 2177 C C . PHE A 1 261 ? 20.618 -1.303 -10.039 1.00 95.44 261 PHE A C 1
ATOM 2179 O O . PHE A 1 261 ? 20.042 -0.675 -9.153 1.00 95.44 261 PHE A O 1
ATOM 2186 N N . ILE A 1 262 ? 20.045 -2.323 -10.664 1.00 95.75 262 ILE A N 1
ATOM 2187 C CA . ILE A 1 262 ? 18.714 -2.841 -10.366 1.00 95.75 262 ILE A CA 1
ATOM 2188 C C . ILE A 1 262 ? 18.855 -4.313 -10.023 1.00 95.75 262 ILE A C 1
ATOM 2190 O O . ILE A 1 262 ? 19.546 -5.066 -10.705 1.00 95.75 262 ILE A O 1
ATOM 2194 N N . PHE A 1 263 ? 18.187 -4.728 -8.954 1.00 95.44 263 PHE A N 1
ATOM 2195 C CA . PHE A 1 263 ? 18.086 -6.123 -8.567 1.00 95.44 263 PHE A CA 1
ATOM 2196 C C . PHE A 1 263 ? 16.648 -6.622 -8.647 1.00 95.44 263 PHE A C 1
ATOM 2198 O O . PHE A 1 263 ? 15.689 -5.847 -8.659 1.00 95.44 263 PHE A O 1
ATOM 2205 N N . LYS A 1 264 ? 16.500 -7.940 -8.716 1.00 93.12 264 LYS A N 1
ATOM 2206 C CA . LYS A 1 264 ? 15.205 -8.604 -8.836 1.00 93.12 264 LYS A CA 1
ATOM 2207 C C . LYS A 1 264 ? 14.336 -8.381 -7.597 1.00 93.12 264 LYS A C 1
ATOM 2209 O O . LYS A 1 264 ? 14.740 -8.718 -6.485 1.00 93.12 264 LYS A O 1
ATOM 2214 N N . GLY A 1 265 ? 13.118 -7.876 -7.798 1.00 89.50 265 GLY A N 1
ATOM 2215 C CA . GLY A 1 265 ? 12.125 -7.708 -6.732 1.00 89.50 265 GLY A CA 1
ATOM 2216 C C . GLY A 1 265 ? 12.294 -6.443 -5.883 1.00 89.50 265 GLY A C 1
ATOM 2217 O O . GLY A 1 265 ? 11.853 -6.439 -4.730 1.00 89.50 265 GLY A O 1
ATOM 2218 N N . ILE A 1 266 ? 12.915 -5.390 -6.431 1.00 91.31 266 ILE A N 1
ATOM 2219 C CA . ILE A 1 266 ? 12.934 -4.054 -5.809 1.00 91.31 266 ILE A CA 1
ATOM 2220 C C . ILE A 1 266 ? 11.501 -3.561 -5.582 1.00 91.31 266 ILE A C 1
ATOM 2222 O O . ILE A 1 266 ? 10.606 -3.804 -6.389 1.00 91.31 266 ILE A O 1
ATOM 2226 N N . LYS A 1 267 ? 11.294 -2.835 -4.484 1.00 90.81 267 LYS A N 1
ATOM 2227 C CA . LYS A 1 267 ? 10.097 -2.040 -4.207 1.00 90.81 267 LYS A CA 1
ATOM 2228 C C . LYS A 1 267 ? 10.477 -0.564 -4.148 1.00 90.81 267 LYS A C 1
ATOM 2230 O O . LYS A 1 267 ? 11.509 -0.218 -3.575 1.00 90.81 267 LYS A O 1
ATOM 2235 N N . ASP A 1 268 ? 9.623 0.298 -4.693 1.00 87.62 268 ASP A N 1
ATOM 2236 C CA . ASP A 1 268 ? 9.863 1.750 -4.666 1.00 87.62 268 ASP A CA 1
ATOM 2237 C C . ASP A 1 268 ? 9.592 2.359 -3.291 1.00 87.62 268 ASP A C 1
ATOM 2239 O O . ASP A 1 268 ? 10.196 3.354 -2.904 1.00 87.62 268 ASP A O 1
ATOM 2243 N N . ASN A 1 269 ? 8.676 1.747 -2.540 1.00 88.38 269 ASN A N 1
ATOM 2244 C CA . ASN A 1 269 ? 8.212 2.257 -1.259 1.00 88.38 269 ASN A CA 1
ATOM 2245 C C . ASN A 1 269 ? 8.384 1.217 -0.159 1.00 88.38 269 ASN A C 1
ATOM 2247 O O . ASN A 1 269 ? 8.202 0.015 -0.380 1.00 88.38 269 ASN A O 1
ATOM 2251 N N . ALA A 1 270 ? 8.669 1.691 1.053 1.00 88.31 270 ALA A N 1
ATOM 2252 C CA . ALA A 1 270 ? 8.528 0.870 2.240 1.00 88.31 270 ALA A CA 1
ATOM 2253 C C . ALA A 1 270 ? 7.055 0.499 2.429 1.00 88.31 270 ALA A C 1
ATOM 2255 O O . ALA A 1 270 ? 6.164 1.328 2.242 1.00 88.31 270 ALA A O 1
ATOM 2256 N N . PHE A 1 271 ? 6.790 -0.739 2.833 1.00 85.06 271 PHE A N 1
ATOM 2257 C CA . PHE A 1 271 ? 5.444 -1.114 3.235 1.00 85.06 271 PHE A CA 1
ATOM 2258 C C . PHE A 1 271 ? 5.074 -0.441 4.558 1.00 85.06 271 PHE A C 1
ATOM 2260 O O . PHE A 1 271 ? 5.713 -0.661 5.585 1.00 85.06 271 PHE A O 1
ATOM 2267 N N . ILE A 1 272 ? 4.018 0.363 4.538 1.00 79.31 272 ILE A N 1
ATOM 2268 C CA . ILE A 1 272 ? 3.507 1.048 5.722 1.00 79.31 272 ILE A CA 1
ATOM 2269 C C . ILE A 1 272 ? 2.213 0.352 6.113 1.00 79.31 272 ILE A C 1
ATOM 2271 O O . ILE A 1 272 ? 1.231 0.386 5.372 1.00 79.31 272 ILE A O 1
ATOM 2275 N N . SER A 1 273 ? 2.199 -0.292 7.280 1.00 76.75 273 SER A N 1
ATOM 2276 C CA . SER A 1 273 ? 0.934 -0.782 7.813 1.00 76.75 273 SER A CA 1
ATOM 2277 C C . SER A 1 273 ? 0.107 0.410 8.292 1.00 76.75 273 SER A C 1
ATOM 2279 O O . SER A 1 273 ? 0.641 1.265 9.003 1.00 76.75 273 SER A O 1
ATOM 2281 N N . PRO A 1 274 ? -1.208 0.452 8.018 1.00 74.31 274 PRO A N 1
ATOM 2282 C CA . PRO A 1 274 ? -2.086 1.448 8.628 1.00 74.31 274 PRO A CA 1
ATOM 2283 C C . PRO A 1 274 ? -2.129 1.320 10.162 1.00 74.31 274 PRO A C 1
ATOM 2285 O O . PRO A 1 274 ? -2.643 2.203 10.839 1.00 74.31 274 PRO A O 1
ATOM 2288 N N . TYR A 1 275 ? -1.563 0.241 10.712 1.00 80.00 275 TYR A N 1
ATOM 2289 C CA . TYR A 1 275 ? -1.574 -0.098 12.125 1.00 80.00 275 TYR A CA 1
ATOM 2290 C C . TYR A 1 275 ? -0.173 -0.124 12.776 1.00 80.00 275 TYR A C 1
ATOM 2292 O O . TYR A 1 275 ? -0.099 -0.269 13.998 1.00 80.00 275 TYR A O 1
ATOM 2300 N N . SER A 1 276 ? 0.934 0.016 12.011 1.00 68.38 276 SER A N 1
ATOM 2301 C CA . SER A 1 276 ? 2.293 -0.457 12.403 1.00 68.38 276 SER A CA 1
ATOM 2302 C C . SER A 1 276 ? 2.927 0.146 13.654 1.00 68.38 276 SER A C 1
ATOM 2304 O O . SER A 1 276 ? 3.940 -0.380 14.099 1.00 68.38 276 SER A O 1
ATOM 2306 N N . ASN A 1 277 ? 2.352 1.176 14.263 1.00 77.88 277 ASN A N 1
ATOM 2307 C CA . ASN A 1 277 ? 2.889 1.757 15.496 1.00 77.88 277 ASN A CA 1
ATOM 2308 C C . ASN A 1 277 ? 1.997 1.497 16.712 1.00 77.88 277 ASN A C 1
ATOM 2310 O O . ASN A 1 277 ? 2.445 1.629 17.844 1.00 77.88 277 ASN A O 1
ATOM 2314 N N . PHE A 1 278 ? 0.748 1.093 16.494 1.00 86.94 278 PHE A N 1
ATOM 2315 C CA . PHE A 1 278 ? -0.289 1.120 17.520 1.00 86.94 278 PHE A CA 1
ATOM 2316 C C . PHE A 1 278 ? -0.722 -0.276 17.959 1.00 86.94 278 PHE A C 1
ATOM 2318 O O . PHE A 1 278 ? -0.999 -0.500 19.136 1.00 86.94 278 PHE A O 1
ATOM 2325 N N . ILE A 1 279 ? -0.758 -1.232 17.029 1.00 87.94 279 ILE A N 1
ATOM 2326 C CA . ILE A 1 279 ? -1.206 -2.594 17.307 1.00 87.94 279 ILE A CA 1
ATOM 2327 C C . ILE A 1 279 ? -0.439 -3.608 16.457 1.00 87.94 279 ILE A C 1
ATOM 2329 O O . ILE A 1 279 ? -0.160 -3.395 15.278 1.00 87.94 279 ILE A O 1
ATOM 2333 N N . LYS A 1 280 ? -0.090 -4.744 17.067 1.00 83.81 280 LYS A N 1
ATOM 2334 C CA . LYS A 1 280 ? 0.509 -5.874 16.351 1.00 83.81 280 LYS A CA 1
ATOM 2335 C C . LYS A 1 280 ? -0.529 -6.545 15.457 1.00 83.81 280 LYS A C 1
ATOM 2337 O O . LYS A 1 280 ? -1.671 -6.713 15.867 1.00 83.81 280 LYS A O 1
ATOM 2342 N N . HIS A 1 281 ? -0.102 -7.033 14.294 1.00 80.50 281 HIS A N 1
ATOM 2343 C CA . HIS A 1 281 ? -0.970 -7.741 13.344 1.00 80.50 281 HIS A CA 1
ATOM 2344 C C . HIS A 1 281 ? -1.745 -8.917 13.970 1.00 80.50 281 HIS A C 1
ATOM 2346 O O . HIS A 1 281 ? -2.919 -9.113 13.677 1.00 80.50 281 HIS A O 1
ATOM 2352 N N . GLU A 1 282 ? -1.118 -9.664 14.885 1.00 83.31 282 GLU A N 1
ATOM 2353 C CA . GLU A 1 282 ? -1.753 -10.784 15.601 1.00 83.31 282 GLU A CA 1
ATOM 2354 C C . GLU A 1 282 ? -2.948 -10.373 16.476 1.00 83.31 282 GLU A C 1
ATOM 2356 O O . GLU A 1 282 ? -3.794 -11.212 16.775 1.00 83.31 282 GLU A O 1
ATOM 2361 N N . ASN A 1 283 ? -3.040 -9.087 16.827 1.00 89.69 283 ASN A N 1
ATOM 2362 C CA . ASN A 1 283 ? -4.107 -8.501 17.634 1.00 89.69 283 ASN A CA 1
ATOM 2363 C C . ASN A 1 283 ? -5.202 -7.836 16.775 1.00 89.69 283 ASN A C 1
ATOM 2365 O O . ASN A 1 283 ? -6.063 -7.152 17.317 1.00 89.69 283 ASN A O 1
ATOM 2369 N N . ILE A 1 284 ? -5.203 -8.032 15.450 1.00 90.00 284 ILE A N 1
ATOM 2370 C CA . ILE A 1 284 ? -6.221 -7.477 14.546 1.00 90.00 284 ILE A CA 1
ATOM 2371 C C . ILE A 1 284 ? -7.243 -8.574 14.171 1.00 90.00 284 ILE A C 1
ATOM 2373 O O . ILE A 1 284 ? -6.843 -9.660 13.724 1.00 90.00 284 ILE A O 1
ATOM 2377 N N . PRO A 1 285 ? -8.559 -8.334 14.349 1.00 91.06 285 PRO A N 1
ATOM 2378 C CA . PRO A 1 285 ? -9.625 -9.222 13.886 1.00 91.06 285 PRO A CA 1
ATOM 2379 C C . PRO A 1 285 ? -9.571 -9.464 12.382 1.00 91.06 285 PRO A C 1
ATOM 2381 O O . PRO A 1 285 ? -9.215 -8.572 11.611 1.00 91.06 285 PRO A O 1
ATOM 2384 N N . THR A 1 286 ? -9.983 -10.655 11.951 1.00 88.81 286 THR A N 1
ATOM 2385 C CA . THR A 1 286 ? -9.997 -11.028 10.529 1.00 88.81 286 THR A CA 1
ATOM 2386 C C . THR A 1 286 ? -10.873 -10.094 9.692 1.00 88.81 286 THR A C 1
ATOM 2388 O O . THR A 1 286 ? -10.466 -9.658 8.622 1.00 88.81 286 THR A O 1
ATOM 2391 N N . LEU A 1 287 ? -12.038 -9.679 10.195 1.00 86.06 287 LEU A N 1
ATOM 2392 C CA . LEU A 1 287 ? -12.916 -8.779 9.437 1.00 86.06 287 LEU A CA 1
ATOM 2393 C C . LEU A 1 287 ? -12.308 -7.394 9.161 1.00 86.06 287 LEU A C 1
ATOM 2395 O O . LEU A 1 287 ? -12.621 -6.791 8.142 1.00 86.06 287 LEU A O 1
ATOM 2399 N N . LEU A 1 288 ? -11.442 -6.889 10.043 1.00 84.69 288 LEU A N 1
ATOM 2400 C CA . LEU A 1 288 ? -10.761 -5.601 9.847 1.00 84.69 288 LEU A CA 1
ATOM 2401 C C . LEU A 1 288 ? -9.485 -5.726 9.019 1.00 84.69 288 LEU A C 1
ATOM 2403 O O . LEU A 1 288 ? -9.016 -4.758 8.430 1.00 84.69 288 LEU A O 1
ATOM 2407 N N . ASN A 1 289 ? -8.902 -6.918 9.007 1.00 82.12 289 ASN A N 1
ATOM 2408 C CA . ASN A 1 289 ? -7.594 -7.164 8.436 1.00 82.12 289 ASN A CA 1
ATOM 2409 C C . ASN A 1 289 ? -7.657 -7.533 6.945 1.00 82.12 289 ASN A C 1
ATOM 2411 O O . ASN A 1 289 ? -6.609 -7.681 6.344 1.00 82.12 289 ASN A O 1
ATOM 2415 N N . GLU A 1 290 ? -8.830 -7.698 6.332 1.00 79.38 290 GLU A N 1
ATOM 2416 C CA . GLU A 1 290 ? -8.947 -8.232 4.967 1.00 79.38 290 GLU A CA 1
ATOM 2417 C C . GLU A 1 290 ? -8.219 -7.396 3.898 1.00 79.38 290 GLU A C 1
ATOM 2419 O O . GLU A 1 290 ? -7.404 -7.928 3.146 1.00 79.38 290 GLU A O 1
ATOM 2424 N N . ASP A 1 291 ? -8.500 -6.096 3.800 1.00 73.88 291 ASP A N 1
ATOM 2425 C CA . ASP A 1 291 ? -7.873 -5.255 2.769 1.00 73.88 291 ASP A CA 1
ATOM 2426 C C . ASP A 1 291 ? -6.387 -5.029 3.060 1.00 73.88 291 ASP A C 1
ATOM 2428 O O . ASP A 1 291 ? -5.548 -5.047 2.159 1.00 73.88 291 ASP A O 1
ATOM 2432 N N . TYR A 1 292 ? -6.039 -4.907 4.342 1.00 80.38 292 TYR A N 1
ATOM 2433 C CA . TYR A 1 292 ? -4.649 -4.816 4.772 1.00 80.38 292 TYR A CA 1
ATOM 2434 C C . TYR A 1 292 ? -3.861 -6.111 4.502 1.00 80.38 292 TYR A C 1
ATOM 2436 O O . TYR A 1 292 ? -2.689 -6.057 4.127 1.00 80.38 292 TYR A O 1
ATOM 2444 N N . ASP A 1 293 ? -4.491 -7.275 4.656 1.00 83.62 293 ASP A N 1
ATOM 2445 C CA . ASP A 1 293 ? -3.892 -8.574 4.363 1.00 83.62 293 ASP A CA 1
ATOM 2446 C C . ASP A 1 293 ? -3.562 -8.706 2.881 1.00 83.62 293 ASP A C 1
ATOM 2448 O O . ASP A 1 293 ? -2.459 -9.142 2.560 1.00 83.62 293 ASP A O 1
ATOM 2452 N N . PHE A 1 294 ? -4.454 -8.259 1.993 1.00 85.69 294 PHE A N 1
ATOM 2453 C CA . PHE A 1 294 ? -4.193 -8.280 0.558 1.00 85.69 294 PHE A CA 1
ATOM 2454 C C . PHE A 1 294 ? -3.004 -7.388 0.169 1.00 85.69 294 PHE A C 1
ATOM 2456 O O . PHE A 1 294 ? -2.106 -7.841 -0.538 1.00 85.69 294 PHE A O 1
ATOM 2463 N N . GLU A 1 295 ? -2.922 -6.157 0.680 1.00 86.12 295 GLU A N 1
ATOM 2464 C CA . GLU A 1 295 ? -1.766 -5.282 0.419 1.00 86.12 295 GLU A CA 1
ATOM 2465 C C . GLU A 1 295 ? -0.465 -5.866 0.992 1.00 86.12 295 GLU A C 1
ATOM 2467 O O . GLU A 1 295 ? 0.589 -5.834 0.348 1.00 86.12 295 GLU A O 1
ATOM 2472 N N . ARG A 1 296 ? -0.524 -6.469 2.188 1.00 83.00 296 ARG A N 1
ATOM 2473 C CA . ARG A 1 296 ? 0.614 -7.194 2.772 1.00 83.00 296 ARG A CA 1
ATOM 2474 C C . ARG A 1 296 ? 1.005 -8.390 1.900 1.00 83.00 296 ARG A C 1
ATOM 2476 O O . ARG A 1 296 ? 2.192 -8.629 1.677 1.00 83.00 296 ARG A O 1
ATOM 2483 N N . TRP A 1 297 ? 0.028 -9.132 1.393 1.00 83.75 297 TRP A N 1
ATOM 2484 C CA . TRP A 1 297 ? 0.233 -10.256 0.489 1.00 83.75 297 TRP A CA 1
ATOM 2485 C C . TRP A 1 297 ? 0.896 -9.812 -0.817 1.00 83.75 297 TRP A C 1
ATOM 2487 O O . TRP A 1 297 ? 1.886 -10.422 -1.212 1.00 83.75 297 TRP A O 1
ATOM 2497 N N . LEU A 1 298 ? 0.440 -8.718 -1.433 1.00 84.94 298 LEU A N 1
ATOM 2498 C CA . LEU A 1 298 ? 1.052 -8.143 -2.636 1.00 84.94 298 LEU A CA 1
ATOM 2499 C C . LEU A 1 298 ? 2.500 -7.702 -2.404 1.00 84.94 298 LEU A C 1
ATOM 2501 O O . LEU A 1 298 ? 3.343 -7.835 -3.293 1.00 84.94 298 LEU A O 1
ATOM 2505 N N . TYR A 1 299 ? 2.795 -7.153 -1.224 1.00 86.06 299 TYR A N 1
ATOM 2506 C CA . TYR A 1 299 ? 4.123 -6.630 -0.927 1.00 86.06 299 TYR A CA 1
ATOM 2507 C C . TYR A 1 299 ? 5.144 -7.735 -0.634 1.00 86.06 299 TYR A C 1
ATOM 2509 O O . TYR A 1 299 ? 6.260 -7.694 -1.153 1.00 86.06 299 TYR A O 1
ATOM 2517 N N . TYR A 1 300 ? 4.771 -8.722 0.187 1.00 80.19 300 TYR A N 1
ATOM 2518 C CA . TYR A 1 300 ? 5.691 -9.756 0.672 1.00 80.19 300 TYR A CA 1
ATOM 2519 C C . TYR A 1 300 ? 5.531 -11.132 -0.008 1.00 80.19 300 TYR A C 1
ATOM 2521 O O . TYR A 1 300 ? 6.418 -11.980 0.102 1.00 80.19 300 TYR A O 1
ATOM 2529 N N . GLY A 1 301 ? 4.421 -11.380 -0.709 1.00 71.06 301 GLY A N 1
ATOM 2530 C CA . GLY A 1 301 ? 4.199 -12.575 -1.529 1.00 71.06 301 GLY A CA 1
ATOM 2531 C C . GLY A 1 301 ? 3.943 -13.877 -0.755 1.00 71.06 301 GLY A C 1
ATOM 2532 O O . GLY A 1 301 ? 4.401 -14.934 -1.190 1.00 71.06 301 GLY A O 1
ATOM 2533 N N . PHE A 1 302 ? 3.265 -13.838 0.399 1.00 63.09 302 PHE A N 1
ATOM 2534 C CA . PHE A 1 302 ? 3.089 -15.011 1.271 1.00 63.09 302 PHE A CA 1
ATOM 2535 C C . PHE A 1 302 ? 1.910 -15.909 0.886 1.00 63.09 302 PHE A C 1
ATOM 2537 O O . PHE A 1 302 ? 0.766 -15.481 0.913 1.00 63.09 302 PHE A O 1
ATOM 2544 N N . LYS A 1 303 ? 2.142 -17.211 0.687 1.00 50.84 303 LYS A N 1
ATOM 2545 C CA . LYS A 1 303 ? 1.055 -18.203 0.741 1.00 50.84 303 LYS A CA 1
ATOM 2546 C C . LYS A 1 303 ? 0.823 -18.628 2.196 1.00 50.84 303 LYS A C 1
ATOM 2548 O O . LYS A 1 303 ? 1.751 -19.111 2.845 1.00 50.84 303 LYS A O 1
ATOM 2553 N N . LYS A 1 304 ? -0.401 -18.464 2.703 1.00 44.91 304 LYS A N 1
ATOM 2554 C CA . LYS A 1 304 ? -0.799 -18.852 4.070 1.00 44.91 304 LYS A CA 1
ATOM 2555 C C . LYS A 1 304 ? -0.862 -20.382 4.259 1.00 44.91 304 LYS A C 1
ATOM 2557 O O . LYS A 1 304 ? -0.661 -20.863 5.368 1.00 44.91 304 LYS A O 1
ATOM 2562 N N . ASP A 1 305 ? -1.001 -21.147 3.173 1.00 44.09 305 ASP A N 1
ATOM 2563 C CA . ASP A 1 305 ? -1.202 -22.610 3.213 1.00 44.09 305 ASP A CA 1
ATOM 2564 C C . ASP A 1 305 ? 0.063 -23.467 3.364 1.00 44.09 305 ASP A C 1
ATOM 2566 O O . ASP A 1 305 ? 0.016 -24.696 3.266 1.00 44.09 305 ASP A O 1
ATOM 2570 N N . ILE A 1 306 ? 1.225 -22.867 3.611 1.00 43.31 306 ILE A N 1
ATOM 2571 C CA . ILE A 1 306 ? 2.456 -23.640 3.767 1.00 43.31 306 ILE A CA 1
ATOM 2572 C C . ILE A 1 306 ? 2.669 -23.931 5.256 1.00 43.31 306 ILE A C 1
ATOM 2574 O O . ILE A 1 306 ? 3.143 -23.083 6.010 1.00 43.31 306 ILE A O 1
ATOM 2578 N N . LYS A 1 307 ? 2.370 -25.175 5.667 1.00 42.59 307 LYS A N 1
ATOM 2579 C CA . LYS A 1 307 ? 2.603 -25.728 7.025 1.00 42.59 307 LYS A CA 1
ATOM 2580 C C . LYS A 1 307 ? 4.023 -25.480 7.572 1.00 42.59 307 LYS A C 1
ATOM 2582 O O . LYS A 1 307 ? 4.229 -25.539 8.780 1.00 42.59 307 LYS A O 1
ATOM 2587 N N . ASN A 1 308 ? 4.988 -25.168 6.705 1.00 42.62 308 ASN A N 1
ATOM 2588 C CA . ASN A 1 308 ? 6.344 -24.760 7.048 1.00 42.62 308 ASN A CA 1
ATOM 2589 C C . ASN A 1 308 ? 6.646 -23.340 6.548 1.00 42.62 308 ASN A C 1
ATOM 2591 O O . ASN A 1 308 ? 6.872 -23.128 5.359 1.00 42.62 308 ASN A O 1
ATOM 2595 N N . LYS A 1 309 ? 6.847 -22.386 7.469 1.00 44.28 309 LYS A N 1
ATOM 2596 C CA . LYS A 1 309 ? 7.385 -21.042 7.149 1.00 44.28 309 LYS A CA 1
ATOM 2597 C C . LYS A 1 309 ? 8.702 -21.073 6.340 1.00 44.28 309 LYS A C 1
ATOM 2599 O O . LYS A 1 309 ? 9.089 -20.071 5.749 1.00 44.28 309 LYS A O 1
ATOM 2604 N N . LYS A 1 310 ? 9.407 -22.212 6.314 1.00 41.06 310 LYS A N 1
ATOM 2605 C CA . LYS A 1 310 ? 10.670 -22.414 5.587 1.00 41.06 310 LYS A CA 1
ATOM 2606 C C . LYS A 1 310 ? 10.504 -22.586 4.068 1.00 41.06 310 LYS A C 1
ATOM 2608 O O . LYS A 1 310 ? 11.450 -22.261 3.355 1.00 41.06 310 LYS A O 1
ATOM 2613 N N . ASP A 1 311 ? 9.327 -22.994 3.585 1.00 39.81 311 ASP A N 1
ATOM 2614 C CA . ASP A 1 311 ? 9.071 -23.254 2.153 1.00 39.81 311 ASP A CA 1
ATOM 2615 C C . ASP A 1 311 ? 8.374 -22.077 1.444 1.00 39.81 311 ASP A C 1
ATOM 2617 O O . ASP A 1 311 ? 7.999 -22.161 0.275 1.00 39.81 311 ASP A O 1
ATOM 2621 N N . ILE A 1 312 ? 8.241 -20.944 2.140 1.00 44.22 312 ILE A N 1
ATOM 2622 C CA . ILE A 1 312 ? 7.762 -19.686 1.573 1.00 44.22 312 ILE A CA 1
ATOM 2623 C C . ILE A 1 312 ? 8.781 -19.199 0.531 1.00 44.22 312 ILE A C 1
ATOM 2625 O O . ILE A 1 312 ? 9.882 -18.739 0.872 1.00 44.22 312 ILE A O 1
ATOM 2629 N N . LYS A 1 313 ? 8.402 -19.282 -0.747 1.00 49.66 313 LYS A N 1
ATOM 2630 C CA . LYS A 1 313 ? 8.998 -18.472 -1.811 1.00 49.66 313 LYS A CA 1
ATOM 2631 C C . LYS A 1 313 ? 8.188 -17.174 -1.891 1.00 49.66 313 LYS A C 1
ATOM 2633 O O . LYS A 1 313 ? 6.975 -17.286 -2.060 1.00 49.66 313 LYS A O 1
ATOM 2638 N N . PRO A 1 314 ? 8.800 -15.984 -1.749 1.00 53.41 314 PRO A N 1
ATOM 2639 C CA . PRO A 1 314 ? 8.089 -14.747 -2.041 1.00 53.41 314 PRO A CA 1
ATOM 2640 C C . PRO A 1 314 ? 7.587 -14.831 -3.482 1.00 53.41 314 PRO A C 1
ATOM 2642 O O . PRO A 1 314 ? 8.359 -15.133 -4.397 1.00 53.41 314 PRO A O 1
ATOM 2645 N N . LEU A 1 315 ? 6.284 -14.646 -3.670 1.00 62.97 315 LEU A N 1
ATOM 2646 C CA . LEU A 1 315 ? 5.711 -14.513 -4.998 1.00 62.97 315 LEU A CA 1
ATOM 2647 C C . LEU A 1 315 ? 6.272 -13.222 -5.608 1.00 62.97 315 LEU A C 1
ATOM 2649 O O . LEU A 1 315 ? 5.928 -12.124 -5.178 1.00 62.97 315 LEU A O 1
ATOM 2653 N N . LEU A 1 316 ? 7.191 -13.355 -6.564 1.00 76.88 316 LEU A N 1
ATOM 2654 C CA . LEU A 1 316 ? 7.624 -12.224 -7.374 1.00 76.88 316 LEU A CA 1
ATOM 2655 C C . LEU A 1 316 ? 6.500 -11.930 -8.365 1.00 76.88 316 LEU A C 1
ATOM 2657 O O . LEU A 1 316 ? 6.206 -12.749 -9.235 1.00 76.88 316 LEU A O 1
ATOM 2661 N N . LEU A 1 317 ? 5.842 -10.794 -8.165 1.00 81.69 317 LEU A N 1
ATOM 2662 C CA . LEU A 1 317 ? 4.706 -10.336 -8.951 1.00 81.69 317 LEU A CA 1
ATOM 2663 C C . LEU A 1 317 ? 5.130 -9.149 -9.800 1.00 81.69 317 LEU A C 1
ATOM 2665 O O . LEU A 1 317 ? 5.676 -8.191 -9.256 1.00 81.69 317 LEU A O 1
ATOM 2669 N N . TRP A 1 318 ? 4.798 -9.185 -11.089 1.00 86.94 318 TRP A N 1
ATOM 2670 C CA . TRP A 1 318 ? 4.854 -7.998 -11.932 1.00 86.94 318 TRP A CA 1
ATOM 2671 C C . TRP A 1 318 ? 3.564 -7.208 -11.707 1.00 86.94 318 TRP A C 1
ATOM 2673 O O . TRP A 1 318 ? 2.597 -7.331 -12.458 1.00 86.94 318 TRP A O 1
ATOM 2683 N N . LYS A 1 319 ? 3.541 -6.427 -10.617 1.00 85.88 319 LYS A N 1
ATOM 2684 C CA . LYS A 1 319 ? 2.318 -5.780 -10.100 1.00 85.88 319 LYS A CA 1
ATOM 2685 C C . LYS A 1 319 ? 1.605 -4.954 -11.171 1.00 85.88 319 LYS A C 1
ATOM 2687 O O . LYS A 1 319 ? 0.386 -4.997 -11.263 1.00 85.88 319 LYS A O 1
ATOM 2692 N N . GLU A 1 320 ? 2.370 -4.215 -11.960 1.00 87.00 320 GLU A N 1
ATOM 2693 C CA . GLU A 1 320 ? 1.870 -3.356 -13.034 1.00 87.00 320 GLU A CA 1
ATOM 2694 C C . GLU A 1 320 ? 1.155 -4.160 -14.137 1.00 87.00 320 GLU A C 1
ATOM 2696 O O . GLU A 1 320 ? 0.010 -3.878 -14.474 1.00 87.00 320 GLU A O 1
ATOM 2701 N N . MET A 1 321 ? 1.776 -5.240 -14.621 1.00 89.31 321 MET A N 1
ATOM 2702 C CA . MET A 1 321 ? 1.175 -6.137 -15.612 1.00 89.31 321 MET A CA 1
ATOM 2703 C C . MET A 1 321 ? -0.052 -6.879 -15.066 1.00 89.31 321 MET A C 1
ATOM 2705 O O . MET A 1 321 ? -1.017 -7.118 -15.793 1.00 89.31 321 MET A O 1
ATOM 2709 N N . ASP A 1 322 ? -0.029 -7.277 -13.794 1.00 91.25 322 ASP A N 1
ATOM 2710 C CA . ASP A 1 322 ? -1.178 -7.934 -13.172 1.00 91.25 322 ASP A CA 1
ATOM 2711 C C . ASP A 1 322 ? -2.339 -6.953 -12.930 1.00 91.25 322 ASP A C 1
ATOM 2713 O O . ASP A 1 322 ? -3.489 -7.341 -13.137 1.00 91.25 322 ASP A O 1
ATOM 2717 N N . ASN A 1 323 ? -2.057 -5.683 -12.605 1.00 91.81 323 ASN A N 1
ATOM 2718 C CA . ASN A 1 323 ? -3.049 -4.600 -12.611 1.00 91.81 323 ASN A CA 1
ATOM 2719 C C . ASN A 1 323 ? -3.691 -4.468 -13.993 1.00 91.81 323 ASN A C 1
ATOM 2721 O O . ASN A 1 323 ? -4.909 -4.583 -14.105 1.00 91.81 323 ASN A O 1
ATOM 2725 N N . HIS A 1 324 ? -2.883 -4.327 -15.043 1.00 92.81 324 HIS A N 1
ATOM 2726 C CA . HIS A 1 324 ? -3.373 -4.210 -16.414 1.00 92.81 324 HIS A CA 1
ATOM 2727 C C . HIS A 1 324 ? -4.301 -5.372 -16.804 1.00 92.81 324 HIS A C 1
ATOM 2729 O O . HIS A 1 324 ? -5.426 -5.173 -17.259 1.00 92.81 324 HIS A O 1
ATOM 2735 N N . LYS A 1 325 ? -3.889 -6.616 -16.534 1.00 93.56 325 LYS A N 1
ATOM 2736 C CA . LYS A 1 325 ? -4.726 -7.798 -16.800 1.00 93.56 325 LYS A CA 1
ATOM 2737 C C . LYS A 1 325 ? -6.010 -7.824 -15.970 1.00 93.56 325 LYS A C 1
ATOM 2739 O O . LYS A 1 325 ? -7.030 -8.314 -16.460 1.00 93.56 325 LYS A O 1
ATOM 2744 N N . SER A 1 326 ? -5.960 -7.337 -14.729 1.00 95.31 326 SER A N 1
ATOM 2745 C CA . SER A 1 326 ? -7.137 -7.240 -13.864 1.00 95.31 326 SER A CA 1
ATOM 2746 C C . SER A 1 326 ? -8.143 -6.215 -14.388 1.00 95.31 326 SER A C 1
ATOM 2748 O O . SER A 1 326 ? -9.333 -6.517 -14.417 1.00 95.31 326 SER A O 1
ATOM 2750 N N . GLU A 1 327 ? -7.671 -5.081 -14.912 1.00 95.50 327 GLU A N 1
ATOM 2751 C CA . GLU A 1 327 ? -8.508 -4.057 -15.544 1.00 95.50 327 GLU A CA 1
ATOM 2752 C C . GLU A 1 327 ? -9.169 -4.605 -16.817 1.00 95.50 327 GLU A C 1
ATOM 2754 O O . GLU A 1 327 ? -10.392 -4.555 -16.953 1.00 95.50 327 GLU A O 1
ATOM 2759 N N . ILE A 1 328 ? -8.403 -5.271 -17.694 1.00 94.88 328 ILE A N 1
ATOM 2760 C CA . ILE A 1 328 ? -8.966 -5.961 -18.870 1.00 94.88 328 ILE A CA 1
ATOM 2761 C C . ILE A 1 328 ? -10.069 -6.941 -18.449 1.00 94.88 328 ILE A C 1
ATOM 2763 O O . ILE A 1 328 ? -11.124 -7.009 -19.080 1.00 94.88 328 ILE A O 1
ATOM 2767 N N . ASN A 1 329 ? -9.827 -7.743 -17.409 1.00 95.25 329 ASN A N 1
ATOM 2768 C CA . ASN A 1 329 ? -10.799 -8.721 -16.931 1.00 95.25 329 ASN A CA 1
ATOM 2769 C C . ASN A 1 329 ? -12.060 -8.053 -16.362 1.00 95.25 329 ASN A C 1
ATOM 2771 O O . ASN A 1 329 ? -13.167 -8.493 -16.674 1.00 95.25 329 ASN A O 1
ATOM 2775 N N . PHE A 1 330 ? -11.897 -6.976 -15.593 1.00 95.56 330 PHE A N 1
ATOM 2776 C CA . PHE A 1 330 ? -13.000 -6.199 -15.044 1.00 95.56 330 PHE A CA 1
ATOM 2777 C C . PHE A 1 330 ? -13.890 -5.638 -16.158 1.00 95.56 330 PHE A C 1
ATOM 2779 O O . PHE A 1 330 ? -15.084 -5.950 -16.197 1.00 95.56 330 PHE A O 1
ATOM 2786 N N . TYR A 1 331 ? -13.312 -4.901 -17.110 1.00 95.38 331 TYR A N 1
ATOM 2787 C CA . TYR A 1 331 ? -14.060 -4.248 -18.188 1.00 95.38 331 TYR A CA 1
ATOM 2788 C C . TYR A 1 331 ? -14.689 -5.230 -19.186 1.00 95.38 331 TYR A C 1
ATOM 2790 O O . TYR A 1 331 ? -15.667 -4.881 -19.833 1.00 95.38 331 TYR A O 1
ATOM 2798 N N . LYS A 1 332 ? -14.248 -6.495 -19.263 1.00 94.62 332 LYS A N 1
ATOM 2799 C CA . LYS A 1 332 ? -14.947 -7.526 -20.063 1.00 94.62 332 LYS A CA 1
ATOM 2800 C C . LYS A 1 332 ? -16.378 -7.803 -19.601 1.00 94.62 332 LYS A C 1
ATOM 2802 O O . LYS A 1 332 ? -17.194 -8.238 -20.404 1.00 94.62 332 LYS A O 1
ATOM 2807 N N . SER A 1 333 ? -16.674 -7.604 -18.316 1.00 91.81 333 SER A N 1
ATOM 2808 C CA . SER A 1 333 ? -17.979 -7.959 -17.730 1.00 91.81 333 SER A CA 1
ATOM 2809 C C . SER A 1 333 ? -18.676 -6.798 -17.022 1.00 91.81 333 SER A C 1
ATOM 2811 O O . SER A 1 333 ? -19.827 -6.942 -16.612 1.00 91.81 333 SER A O 1
ATOM 2813 N N . ASN A 1 334 ? -18.001 -5.659 -16.866 1.00 92.50 334 ASN A N 1
ATOM 2814 C CA . ASN A 1 334 ? -18.462 -4.538 -16.055 1.00 92.50 334 ASN A CA 1
ATOM 2815 C C . ASN A 1 334 ? -18.404 -3.220 -16.831 1.00 92.50 334 ASN A C 1
ATOM 2817 O O . ASN A 1 334 ? -17.769 -3.119 -17.880 1.00 92.50 334 ASN A O 1
ATOM 2821 N N . LYS A 1 335 ? -19.085 -2.214 -16.276 1.00 91.56 335 LYS A N 1
ATOM 2822 C CA . LYS A 1 335 ? -19.093 -0.834 -16.769 1.00 91.56 335 LYS A CA 1
ATOM 2823 C C . LYS A 1 335 ? -18.239 0.070 -15.892 1.00 91.56 335 LYS A C 1
ATOM 2825 O O . LYS A 1 335 ? -18.134 -0.163 -14.684 1.00 91.56 335 LYS A O 1
ATOM 2830 N N . GLN A 1 336 ? -17.777 1.185 -16.444 1.00 88.25 336 GLN A N 1
ATOM 2831 C CA . GLN A 1 336 ? -17.060 2.225 -15.704 1.00 88.25 336 GLN A CA 1
ATOM 2832 C C . GLN A 1 336 ? -17.826 2.730 -14.463 1.00 88.25 336 GLN A C 1
ATOM 2834 O O . GLN A 1 336 ? -17.227 3.007 -13.430 1.00 88.25 336 GLN A O 1
ATOM 2839 N N . ASN A 1 337 ? -19.161 2.798 -14.502 1.00 90.44 337 ASN A N 1
ATOM 2840 C CA . ASN A 1 337 ? -19.962 3.238 -13.349 1.00 90.44 337 ASN A CA 1
ATOM 2841 C C . ASN A 1 337 ? -19.984 2.241 -12.169 1.00 90.44 337 ASN A C 1
ATOM 2843 O O . ASN A 1 337 ? -20.401 2.605 -11.073 1.00 90.44 337 ASN A O 1
ATOM 2847 N N . SER A 1 338 ? -19.546 0.999 -12.391 1.00 89.94 338 SER A N 1
ATOM 2848 C CA . SER A 1 338 ? -19.371 -0.030 -11.358 1.00 89.94 338 SER A CA 1
ATOM 2849 C C . SER A 1 338 ? -17.927 -0.130 -10.856 1.00 89.94 338 SER A C 1
ATOM 2851 O O . SER A 1 338 ? -17.606 -1.007 -10.054 1.00 89.94 338 SER A O 1
ATOM 2853 N N . TYR A 1 339 ? -17.048 0.760 -11.329 1.00 89.94 339 TYR A N 1
ATOM 2854 C CA . TYR A 1 339 ? -15.647 0.802 -10.936 1.00 89.94 339 TYR A CA 1
ATOM 2855 C C . TYR A 1 339 ? -15.509 1.109 -9.442 1.00 89.94 339 TYR A C 1
ATOM 2857 O O . TYR A 1 339 ? -16.103 2.055 -8.926 1.00 89.94 339 TYR A O 1
ATOM 2865 N N . THR A 1 340 ? -14.716 0.300 -8.739 1.00 87.69 340 THR A N 1
ATOM 2866 C CA . THR A 1 340 ? -14.492 0.447 -7.294 1.00 87.69 340 THR A CA 1
ATOM 2867 C C . THR A 1 340 ? -13.134 1.086 -7.020 1.00 87.69 340 THR A C 1
ATOM 2869 O O . THR A 1 340 ? -13.047 2.278 -6.739 1.00 87.69 340 THR A O 1
ATOM 2872 N N . SER A 1 341 ? -12.060 0.303 -7.098 1.00 90.56 341 SER A N 1
ATOM 2873 C CA . SER A 1 341 ? -10.678 0.777 -7.035 1.00 90.56 341 SER A CA 1
ATOM 2874 C C . SER A 1 341 ? -9.730 -0.227 -7.704 1.00 90.56 341 SER A C 1
ATOM 2876 O O . SER A 1 341 ? -10.045 -1.423 -7.714 1.00 90.56 341 SER A O 1
ATOM 2878 N N . PRO A 1 342 ? -8.538 0.207 -8.161 1.00 90.00 342 PRO A N 1
ATOM 2879 C CA . PRO A 1 342 ? -7.550 -0.701 -8.746 1.00 90.00 342 PRO A CA 1
ATOM 2880 C C . PRO A 1 342 ? -7.169 -1.856 -7.807 1.00 90.00 342 PRO A C 1
ATOM 2882 O O . PRO A 1 342 ? -7.075 -3.004 -8.226 1.00 90.00 342 PRO A O 1
ATOM 2885 N N . SER A 1 343 ? -7.002 -1.579 -6.505 1.00 89.94 343 SER A N 1
ATOM 2886 C CA . SER A 1 343 ? -6.644 -2.609 -5.514 1.00 89.94 343 SER A CA 1
ATOM 2887 C C . SER A 1 343 ? -7.755 -3.653 -5.349 1.00 89.94 343 SER A C 1
ATOM 2889 O O . SER A 1 343 ? -7.476 -4.852 -5.314 1.00 89.94 343 SER A O 1
ATOM 2891 N N . LYS A 1 344 ? -9.027 -3.228 -5.326 1.00 91.25 344 LYS A N 1
ATOM 2892 C CA . LYS A 1 344 ? -10.168 -4.148 -5.224 1.00 91.25 344 LYS A CA 1
ATOM 2893 C C . LYS A 1 344 ? -10.317 -5.010 -6.482 1.00 91.25 344 LYS A C 1
ATOM 2895 O O . LYS A 1 344 ? -10.503 -6.217 -6.357 1.00 91.25 344 LYS A O 1
ATOM 2900 N N . ILE A 1 345 ? -10.164 -4.416 -7.665 1.00 94.62 345 ILE A N 1
ATOM 2901 C CA . ILE A 1 345 ? -10.191 -5.138 -8.945 1.00 94.62 345 ILE A CA 1
ATOM 2902 C C . ILE A 1 345 ? -9.059 -6.172 -9.009 1.00 94.62 345 ILE A C 1
ATOM 2904 O O . ILE A 1 345 ? -9.303 -7.343 -9.305 1.00 94.62 345 ILE A O 1
ATOM 2908 N N . LEU A 1 346 ? -7.835 -5.778 -8.645 1.00 93.31 346 LEU A N 1
ATOM 2909 C CA . LEU A 1 346 ? -6.685 -6.680 -8.601 1.00 93.31 346 LEU A CA 1
ATOM 2910 C C . LEU A 1 346 ? -6.896 -7.829 -7.599 1.00 93.31 346 LEU A C 1
ATOM 2912 O O . LEU A 1 346 ? -6.565 -8.981 -7.890 1.00 93.31 346 LEU A O 1
ATOM 2916 N N . LYS A 1 347 ? -7.464 -7.536 -6.424 1.00 91.06 347 LYS A N 1
ATOM 2917 C CA . LYS A 1 347 ? -7.812 -8.536 -5.405 1.00 91.06 347 LYS A CA 1
ATOM 2918 C C . LYS A 1 347 ? -8.783 -9.573 -5.947 1.00 91.06 347 LYS A C 1
ATOM 2920 O O . LYS A 1 347 ? -8.504 -10.769 -5.850 1.00 91.06 347 LYS A O 1
ATOM 2925 N N . ASP A 1 348 ? -9.882 -9.125 -6.545 1.00 91.50 348 ASP A N 1
ATOM 2926 C CA . ASP A 1 348 ? -10.912 -10.007 -7.093 1.00 91.50 348 ASP A CA 1
ATOM 2927 C C . ASP A 1 348 ? -10.342 -10.859 -8.240 1.00 91.50 348 ASP A C 1
ATOM 2929 O O . ASP A 1 348 ? -10.563 -12.070 -8.285 1.00 91.50 348 ASP A O 1
ATOM 2933 N N . TYR A 1 349 ? -9.506 -10.270 -9.099 1.00 92.62 349 TYR A N 1
ATOM 2934 C CA . TYR A 1 349 ? -8.779 -10.983 -10.151 1.00 92.62 349 TYR A CA 1
ATOM 2935 C C . TYR A 1 349 ? -7.879 -12.102 -9.594 1.00 92.62 349 TYR A C 1
ATOM 2937 O O . TYR A 1 349 ? -7.911 -13.234 -10.084 1.00 92.62 349 TYR A O 1
ATOM 2945 N N . TYR A 1 350 ? -7.112 -11.849 -8.527 1.00 89.38 350 TYR A N 1
ATOM 2946 C CA . TYR A 1 350 ? -6.294 -12.892 -7.899 1.00 89.38 350 TYR A CA 1
ATOM 2947 C C . TYR A 1 350 ? -7.110 -13.969 -7.176 1.00 89.38 350 TYR A C 1
ATOM 2949 O O . TYR A 1 350 ? -6.676 -15.128 -7.142 1.00 89.38 350 TYR A O 1
ATOM 2957 N N . GLN A 1 351 ? -8.271 -13.616 -6.620 1.00 87.50 351 GLN A N 1
ATOM 2958 C CA . GLN A 1 351 ? -9.202 -14.577 -6.025 1.00 87.50 351 GLN A CA 1
ATOM 2959 C C . GLN A 1 351 ? -9.792 -15.505 -7.087 1.00 87.50 351 GLN A C 1
ATOM 2961 O O . GLN A 1 351 ? -9.745 -16.722 -6.923 1.00 87.50 351 GLN A O 1
ATOM 2966 N N . GLN A 1 352 ? -10.244 -14.960 -8.221 1.00 89.62 352 GLN A N 1
ATOM 2967 C CA . GLN A 1 352 ? -10.738 -15.752 -9.355 1.00 89.62 352 GLN A CA 1
ATOM 2968 C C . GLN A 1 352 ? -9.675 -16.720 -9.900 1.00 89.62 352 GLN A C 1
ATOM 2970 O O . GLN A 1 352 ? -9.995 -17.824 -10.336 1.00 89.62 352 GLN A O 1
ATOM 2975 N N . GLN A 1 353 ? -8.396 -16.338 -9.839 1.00 85.38 353 GLN A N 1
ATOM 2976 C CA . GLN A 1 353 ? -7.274 -17.192 -10.240 1.00 85.38 353 GLN A CA 1
ATOM 2977 C C . GLN A 1 353 ? -6.824 -18.197 -9.171 1.00 85.38 353 GLN A C 1
ATOM 2979 O O . GLN A 1 353 ? -5.863 -18.931 -9.407 1.00 85.38 353 GLN A O 1
ATOM 2984 N N . ASN A 1 354 ? -7.462 -18.234 -7.996 1.00 83.50 354 ASN A N 1
ATOM 2985 C CA . ASN A 1 354 ? -7.030 -19.029 -6.839 1.00 83.50 354 ASN A CA 1
ATOM 2986 C C . ASN A 1 354 ? -5.569 -18.755 -6.417 1.00 83.50 354 ASN A C 1
ATOM 2988 O O . ASN A 1 354 ? -4.873 -19.632 -5.897 1.00 83.50 354 ASN A O 1
ATOM 2992 N N . LYS A 1 355 ? -5.073 -17.538 -6.673 1.00 80.56 355 LYS A N 1
ATOM 2993 C CA . LYS A 1 355 ? -3.723 -17.093 -6.287 1.00 80.56 355 LYS A CA 1
ATOM 2994 C C . LYS A 1 355 ? -3.716 -16.404 -4.927 1.00 80.56 355 LYS A C 1
ATOM 2996 O O . LYS A 1 355 ? -2.718 -16.496 -4.214 1.00 80.56 355 LYS A O 1
ATOM 3001 N N . TYR A 1 356 ? -4.823 -15.755 -4.580 1.00 83.69 356 TYR A N 1
ATOM 3002 C CA . TYR A 1 356 ? -5.053 -15.124 -3.290 1.00 83.69 356 TYR A CA 1
ATOM 3003 C C . TYR A 1 356 ? -6.363 -15.634 -2.692 1.00 83.69 356 TYR A C 1
ATOM 3005 O O . TYR A 1 356 ? -7.365 -15.767 -3.390 1.00 83.69 356 TYR A O 1
ATOM 3013 N N . SER A 1 357 ? -6.358 -15.891 -1.393 1.00 81.12 357 SER A N 1
ATOM 3014 C CA . SER A 1 357 ? -7.552 -16.172 -0.608 1.00 81.12 357 SER A CA 1
ATOM 3015 C C . SER A 1 357 ? -7.408 -15.496 0.747 1.00 81.12 357 SER A C 1
ATOM 3017 O O . SER A 1 357 ? -6.300 -15.307 1.253 1.00 81.12 357 SER A O 1
ATOM 3019 N N . TYR A 1 358 ? -8.544 -15.128 1.330 1.00 81.88 358 TYR A N 1
ATOM 3020 C CA . TYR A 1 358 ? -8.590 -14.586 2.674 1.00 81.88 358 TYR A CA 1
ATOM 3021 C C . TYR A 1 358 ? -9.597 -15.363 3.508 1.00 81.88 358 TYR A C 1
ATOM 3023 O O . TYR A 1 358 ? -10.801 -15.299 3.254 1.00 81.88 358 TYR A O 1
ATOM 3031 N N . ASP A 1 359 ? -9.103 -16.082 4.514 1.00 76.81 359 ASP A N 1
ATOM 3032 C CA . ASP A 1 359 ? -9.964 -16.813 5.442 1.00 76.81 359 ASP A CA 1
ATOM 3033 C C . ASP A 1 359 ? -10.598 -15.831 6.425 1.00 76.81 359 ASP A C 1
ATOM 3035 O O . ASP A 1 359 ? -10.040 -15.519 7.485 1.00 76.81 359 ASP A O 1
ATOM 3039 N N . LYS A 1 360 ? -11.781 -15.337 6.067 1.00 80.25 360 LYS A N 1
ATOM 3040 C CA . LYS A 1 360 ? -12.660 -14.680 7.030 1.00 80.25 360 LYS A CA 1
ATOM 3041 C C . LYS A 1 360 ? -13.168 -15.737 7.988 1.00 80.25 360 LYS A C 1
ATOM 3043 O O . LYS A 1 360 ? -13.640 -16.790 7.557 1.00 80.25 360 LYS A O 1
ATOM 3048 N N . LYS A 1 361 ? -13.106 -15.457 9.288 1.00 85.75 361 LYS A N 1
ATOM 3049 C CA . LYS A 1 361 ? -13.856 -16.282 10.228 1.00 85.75 361 LYS A CA 1
ATOM 3050 C C . LYS A 1 361 ? -15.345 -16.128 9.942 1.00 85.75 361 LYS A C 1
ATOM 3052 O O . LYS A 1 361 ? -15.821 -15.045 9.618 1.00 85.75 361 LYS A O 1
ATOM 3057 N N . ILE A 1 362 ? -16.053 -17.235 10.065 1.00 87.25 362 ILE A N 1
ATOM 3058 C CA . ILE A 1 362 ? -17.508 -17.313 10.036 1.00 87.25 362 ILE A CA 1
ATOM 3059 C C . ILE A 1 362 ? -17.928 -18.163 11.226 1.00 87.25 362 ILE A C 1
ATOM 3061 O O . ILE A 1 362 ? -17.147 -18.984 11.710 1.00 87.25 362 ILE A O 1
ATOM 3065 N N . THR A 1 363 ? -19.139 -17.946 11.714 1.00 89.56 363 THR A N 1
ATOM 3066 C CA . THR A 1 363 ? -19.687 -18.728 12.817 1.00 89.56 363 THR A CA 1
ATOM 3067 C C . THR A 1 363 ? -21.173 -18.959 12.608 1.00 89.56 363 THR A C 1
ATOM 3069 O O . THR A 1 363 ? -21.864 -18.126 12.023 1.00 89.56 363 THR A O 1
ATOM 3072 N N . THR A 1 364 ? -21.656 -20.086 13.112 1.00 87.38 364 THR A N 1
ATOM 3073 C CA . THR A 1 364 ? -23.082 -20.384 13.289 1.00 87.38 364 THR A CA 1
ATOM 3074 C C . THR A 1 364 ? -23.449 -20.464 14.773 1.00 87.38 364 THR A C 1
ATOM 3076 O O . THR A 1 364 ? -24.580 -20.800 15.107 1.00 87.38 364 THR A O 1
ATOM 3079 N N . GLU A 1 365 ? -22.491 -20.217 15.670 1.00 86.94 365 GLU A N 1
ATOM 3080 C CA . GLU A 1 365 ? -22.666 -20.356 17.113 1.00 86.94 365 GLU A CA 1
ATOM 3081 C C . GLU A 1 365 ? -23.137 -19.046 17.745 1.00 86.94 365 GLU A C 1
ATOM 3083 O O . GLU A 1 365 ? -22.600 -17.971 17.461 1.00 86.94 365 GLU A O 1
ATOM 3088 N N . LEU A 1 366 ? -24.114 -19.163 18.647 1.00 90.94 366 LEU A N 1
ATOM 3089 C CA . LEU A 1 366 ? -24.538 -18.083 19.527 1.00 90.94 366 LEU A CA 1
ATOM 3090 C C . LEU A 1 366 ? -23.710 -18.127 20.815 1.00 90.94 366 LEU A C 1
ATOM 3092 O O . LEU A 1 366 ? -23.696 -19.126 21.531 1.00 90.94 366 LEU A O 1
ATOM 3096 N N . ILE A 1 367 ? -23.042 -17.020 21.108 1.00 93.81 367 ILE A N 1
ATOM 3097 C CA . ILE A 1 367 ? -22.231 -16.836 22.311 1.00 93.81 367 ILE A CA 1
ATOM 3098 C C . ILE A 1 367 ? -23.071 -16.207 23.419 1.00 93.81 367 ILE A C 1
ATOM 3100 O O . ILE A 1 367 ? -23.766 -15.215 23.193 1.00 93.81 367 ILE A O 1
ATOM 3104 N N . ASP A 1 368 ? -22.963 -16.769 24.621 1.00 91.88 368 ASP A N 1
ATOM 3105 C CA . ASP A 1 368 ? -23.634 -16.244 25.808 1.00 91.88 368 ASP A CA 1
ATOM 3106 C C . ASP A 1 368 ? -23.225 -14.787 26.095 1.00 91.88 368 ASP A C 1
ATOM 3108 O O . ASP A 1 368 ? -22.089 -14.373 25.851 1.00 91.88 368 ASP A O 1
ATOM 3112 N N . GLY A 1 369 ? -24.177 -13.990 26.579 1.00 90.56 369 GLY A N 1
ATOM 3113 C CA . GLY A 1 369 ? -24.005 -12.549 26.795 1.00 90.56 369 GLY A CA 1
ATOM 3114 C C . GLY A 1 369 ? -24.169 -11.660 25.551 1.00 90.56 369 GLY A C 1
ATOM 3115 O O . GLY A 1 369 ? -24.153 -10.434 25.689 1.00 90.56 369 GLY A O 1
ATOM 3116 N N . PHE A 1 370 ? -24.381 -12.228 24.357 1.00 95.81 370 PHE A N 1
ATOM 3117 C CA . PHE A 1 370 ? -24.737 -11.473 23.149 1.00 95.81 370 PHE A CA 1
ATOM 3118 C C . PHE A 1 370 ? -26.243 -11.539 22.866 1.00 95.81 370 PHE A C 1
ATOM 3120 O O . PHE A 1 370 ? -26.872 -12.583 23.013 1.00 95.81 370 PHE A O 1
ATOM 3127 N N . GLN A 1 371 ? -26.816 -10.421 22.421 1.00 95.12 371 GLN A N 1
ATOM 3128 C CA . GLN A 1 371 ? -28.218 -10.306 22.021 1.00 95.12 371 GLN A CA 1
ATOM 3129 C C . GLN A 1 371 ? -28.335 -10.340 20.496 1.00 95.12 371 GLN A C 1
ATOM 3131 O O . GLN A 1 371 ? -27.668 -9.565 19.808 1.00 95.12 371 GLN A O 1
ATOM 3136 N N . SER A 1 372 ? -29.180 -11.223 19.963 1.00 94.31 372 SER A N 1
ATOM 3137 C CA . SER A 1 372 ? -29.429 -11.332 18.522 1.00 94.31 372 SER A CA 1
ATOM 3138 C C . SER A 1 372 ? -30.443 -10.289 18.059 1.00 94.31 372 SER A C 1
ATOM 3140 O O . SER A 1 372 ? -31.578 -10.259 18.531 1.00 94.31 372 SER A O 1
ATOM 3142 N N . ILE A 1 373 ? -30.056 -9.465 17.088 1.00 92.06 373 ILE A N 1
ATOM 3143 C CA . ILE A 1 373 ? -30.899 -8.429 16.493 1.00 92.06 373 ILE A CA 1
ATOM 3144 C C . ILE A 1 373 ? -30.942 -8.635 14.984 1.00 92.06 373 ILE A C 1
ATOM 3146 O O . ILE A 1 373 ? -29.912 -8.772 14.324 1.00 92.06 373 ILE A O 1
ATOM 3150 N N . LYS A 1 374 ? -32.149 -8.651 14.421 1.00 90.19 374 LYS A N 1
ATOM 3151 C CA . LYS A 1 374 ? -32.342 -8.710 12.973 1.00 90.19 374 LYS A CA 1
ATOM 3152 C C . LYS A 1 374 ? -32.255 -7.299 12.391 1.00 90.19 374 LYS A C 1
ATOM 3154 O O . LYS A 1 374 ? -33.065 -6.449 12.747 1.00 90.19 374 LYS A O 1
ATOM 3159 N N . ILE A 1 375 ? -31.299 -7.080 11.493 1.00 86.50 375 ILE A N 1
ATOM 3160 C CA . ILE A 1 375 ? -31.105 -5.825 10.756 1.00 86.50 375 ILE A CA 1
ATOM 3161 C C . ILE A 1 375 ? -31.163 -6.180 9.272 1.00 86.50 375 ILE A C 1
ATOM 3163 O O . ILE A 1 375 ? -30.337 -6.956 8.795 1.00 86.50 375 ILE A O 1
ATOM 3167 N N . ASP A 1 376 ? -32.162 -5.671 8.554 1.00 81.88 376 ASP A N 1
ATOM 3168 C CA . ASP A 1 376 ? -32.432 -6.014 7.153 1.00 81.88 376 ASP A CA 1
ATOM 3169 C C . ASP A 1 376 ? -32.404 -7.539 6.893 1.00 81.88 376 ASP A C 1
ATOM 3171 O O . ASP A 1 376 ? -33.224 -8.302 7.419 1.00 81.88 376 ASP A O 1
ATOM 3175 N N . ASN A 1 377 ? -31.429 -7.988 6.097 1.00 81.62 377 ASN A N 1
ATOM 3176 C CA . ASN A 1 377 ? -31.237 -9.374 5.676 1.00 81.62 377 ASN A CA 1
ATOM 3177 C C . ASN A 1 377 ? -30.196 -10.130 6.523 1.00 81.62 377 ASN A C 1
ATOM 3179 O O . ASN A 1 377 ? -29.799 -11.235 6.151 1.00 81.62 377 ASN A O 1
ATOM 3183 N N . LYS A 1 378 ? -29.743 -9.564 7.649 1.00 88.56 378 LYS A N 1
ATOM 3184 C CA . LYS A 1 378 ? -28.726 -10.172 8.519 1.00 88.56 378 LYS A CA 1
ATOM 3185 C C . LYS A 1 378 ? -29.153 -10.247 9.986 1.00 88.56 378 LYS A C 1
ATOM 3187 O O . LYS A 1 378 ? -30.024 -9.512 10.448 1.00 88.56 378 LYS A O 1
ATOM 3192 N N . ILE A 1 379 ? -28.525 -11.169 10.716 1.00 91.12 379 ILE A N 1
ATOM 3193 C CA . ILE A 1 379 ? -28.661 -11.309 12.171 1.00 91.12 379 ILE A CA 1
ATOM 3194 C C . ILE A 1 379 ? -27.339 -10.868 12.792 1.00 91.12 379 ILE A C 1
ATOM 3196 O O . ILE A 1 379 ? -26.304 -11.502 12.579 1.00 91.12 379 ILE A O 1
ATOM 3200 N N . LEU A 1 380 ? -27.386 -9.773 13.543 1.00 93.81 380 LEU A N 1
ATOM 3201 C CA . LEU A 1 380 ? -26.254 -9.213 14.262 1.00 93.81 380 LEU A CA 1
ATOM 3202 C C . LEU A 1 380 ? -26.364 -9.591 15.739 1.00 93.81 380 LEU A C 1
ATOM 3204 O O . LEU A 1 380 ? -27.349 -9.265 16.394 1.00 93.81 380 LEU A O 1
ATOM 3208 N N . ASN A 1 381 ? -25.351 -10.260 16.274 1.00 96.00 381 ASN A N 1
ATOM 3209 C CA . ASN A 1 381 ? -25.252 -10.556 17.698 1.00 96.00 381 ASN A CA 1
ATOM 3210 C C . ASN A 1 381 ? -24.407 -9.476 18.363 1.00 96.00 381 ASN A C 1
ATOM 3212 O O . ASN A 1 381 ? -23.267 -9.263 17.952 1.00 96.00 381 ASN A O 1
ATOM 3216 N N . VAL A 1 382 ? -24.943 -8.796 19.375 1.00 96.62 382 VAL A N 1
ATOM 3217 C CA . VAL A 1 382 ? -24.330 -7.602 19.978 1.00 96.62 382 VAL A CA 1
ATOM 3218 C C . VAL A 1 382 ? -24.181 -7.778 21.486 1.00 96.62 382 VAL A C 1
ATOM 3220 O O . VAL A 1 382 ? -25.124 -8.181 22.164 1.00 96.62 382 VAL A O 1
ATOM 3223 N N . SER A 1 383 ? -23.000 -7.480 22.025 1.00 96.88 383 SER A N 1
ATOM 3224 C CA . SER A 1 383 ? -22.753 -7.506 23.467 1.00 96.88 383 SER A CA 1
ATOM 3225 C C . SER A 1 383 ? -23.332 -6.268 24.164 1.00 96.88 383 SER A C 1
ATOM 3227 O O . SER A 1 383 ? -23.548 -5.214 23.557 1.00 96.88 383 SER A O 1
ATOM 3229 N N . ASN A 1 384 ? -23.487 -6.342 25.487 1.00 96.06 384 ASN A N 1
ATOM 3230 C CA . ASN A 1 384 ? -23.505 -5.123 26.299 1.00 96.06 384 ASN A CA 1
ATOM 3231 C C . ASN A 1 384 ? -22.134 -4.411 26.253 1.00 96.06 384 ASN A C 1
ATOM 3233 O O . ASN A 1 384 ? -21.179 -4.904 25.644 1.00 96.06 384 ASN A O 1
ATOM 3237 N N . LEU A 1 385 ? -22.048 -3.216 26.847 1.00 97.12 385 LEU A N 1
ATOM 3238 C CA . LEU A 1 385 ? -20.767 -2.519 27.003 1.00 97.12 385 LEU A CA 1
ATOM 3239 C C . LEU A 1 385 ? -19.778 -3.389 27.764 1.00 97.12 385 LEU A C 1
ATOM 3241 O O . LEU A 1 385 ? -20.128 -3.945 28.801 1.00 97.12 385 LEU A O 1
ATOM 3245 N N . ILE A 1 386 ? -18.548 -3.448 27.258 1.00 97.94 386 ILE A N 1
ATOM 3246 C CA . ILE A 1 386 ? -17.474 -4.164 27.938 1.00 97.94 386 ILE A CA 1
ATOM 3247 C C . ILE A 1 386 ? -17.109 -3.408 29.216 1.00 97.94 386 ILE A C 1
ATOM 3249 O O . ILE A 1 386 ? -16.873 -2.196 29.200 1.00 97.94 386 ILE A O 1
ATOM 3253 N N . THR A 1 387 ? -17.082 -4.129 30.329 1.00 97.69 387 THR A N 1
ATOM 3254 C CA . THR A 1 387 ? -16.787 -3.579 31.654 1.00 97.69 387 THR A CA 1
ATOM 3255 C C . THR A 1 387 ? -15.284 -3.449 31.902 1.00 97.69 387 THR A C 1
ATOM 3257 O O . THR A 1 387 ? -14.460 -4.109 31.257 1.00 97.69 387 THR A O 1
ATOM 3260 N N . ILE A 1 388 ? -14.905 -2.607 32.869 1.00 97.88 388 ILE A N 1
ATOM 3261 C CA . ILE A 1 388 ? -13.516 -2.482 33.342 1.00 97.88 388 ILE A CA 1
ATOM 3262 C C . ILE A 1 388 ? -12.991 -3.848 33.797 1.00 97.88 388 ILE A C 1
ATOM 3264 O O . ILE A 1 388 ? -11.857 -4.208 33.478 1.00 97.88 388 ILE A O 1
ATOM 3268 N N . LYS A 1 389 ? -13.824 -4.632 34.488 1.00 97.25 389 LYS A N 1
ATOM 3269 C CA . LYS A 1 389 ? -13.502 -5.988 34.933 1.00 97.25 389 LYS A CA 1
ATOM 3270 C C . LYS A 1 389 ? -13.125 -6.914 33.777 1.00 97.25 389 LYS A C 1
ATOM 3272 O O . LYS A 1 389 ? -12.010 -7.437 33.754 1.00 97.25 389 LYS A O 1
ATOM 3277 N N . GLU A 1 390 ? -14.016 -7.070 32.797 1.00 96.94 390 GLU A N 1
ATOM 3278 C CA . GLU A 1 390 ? -13.805 -7.948 31.636 1.00 96.94 390 GLU A CA 1
ATOM 3279 C C . GLU A 1 390 ? -12.568 -7.541 30.829 1.00 96.94 390 GLU A C 1
ATOM 3281 O O . GLU A 1 390 ? -11.791 -8.387 30.375 1.00 96.94 390 GLU A O 1
ATOM 3286 N N . PHE A 1 391 ? -12.361 -6.234 30.648 1.00 97.69 391 PHE A N 1
ATOM 3287 C CA . PHE A 1 391 ? -11.198 -5.734 29.929 1.00 97.69 391 PHE A CA 1
ATOM 3288 C C . PHE A 1 391 ? -9.899 -5.964 30.710 1.00 97.69 391 PHE A C 1
ATOM 3290 O O . PHE A 1 391 ? -8.895 -6.360 30.121 1.00 97.69 391 PHE A O 1
ATOM 3297 N N . ASN A 1 392 ? -9.902 -5.767 32.030 1.00 96.56 392 ASN A N 1
ATOM 3298 C CA . ASN A 1 392 ? -8.726 -5.980 32.873 1.00 96.56 392 ASN A CA 1
ATOM 3299 C C . ASN A 1 392 ? -8.271 -7.445 32.898 1.00 96.56 392 ASN A C 1
ATOM 3301 O O . ASN A 1 392 ? -7.064 -7.699 32.940 1.00 96.56 392 ASN A O 1
ATOM 3305 N N . GLU A 1 393 ? -9.200 -8.402 32.851 1.00 96.12 393 GLU A N 1
A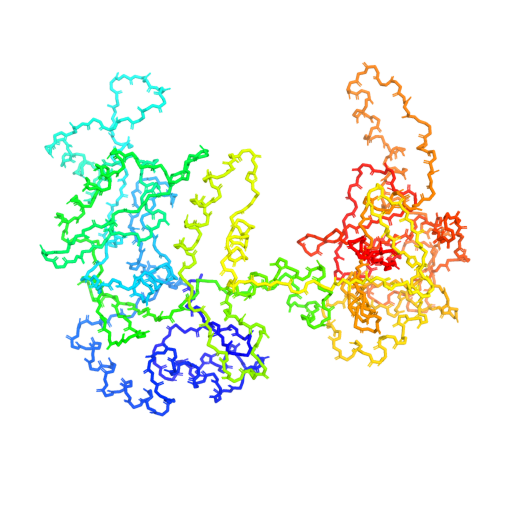TOM 3306 C CA . GLU A 1 393 ? -8.883 -9.831 32.711 1.00 96.12 393 GLU A CA 1
ATOM 3307 C C . GLU A 1 393 ? -8.134 -10.096 31.395 1.00 96.12 393 GLU A C 1
ATOM 3309 O O . GLU A 1 393 ? -7.006 -10.598 31.404 1.00 96.12 393 GLU A O 1
ATOM 3314 N N . PHE A 1 394 ? -8.692 -9.641 30.268 1.00 96.25 394 PHE A N 1
ATOM 3315 C CA . PHE A 1 394 ? -8.031 -9.687 28.958 1.00 96.25 394 PHE A CA 1
ATOM 3316 C C . PHE A 1 394 ? -6.647 -9.014 28.975 1.00 96.25 394 PHE A C 1
ATOM 3318 O O . PHE A 1 394 ? -5.659 -9.571 28.477 1.00 96.25 394 PHE A O 1
ATOM 3325 N N . TYR A 1 395 ? -6.567 -7.816 29.552 1.00 96.12 395 TYR A N 1
ATOM 3326 C CA . TYR A 1 395 ? -5.362 -7.001 29.562 1.00 96.12 395 TYR A CA 1
ATOM 3327 C C . TYR A 1 395 ? -4.226 -7.714 30.291 1.00 96.12 395 TYR A C 1
ATOM 3329 O O . TYR A 1 395 ? -3.119 -7.822 29.760 1.00 96.12 395 TYR A O 1
ATOM 3337 N N . LYS A 1 396 ? -4.498 -8.246 31.487 1.00 94.44 396 LYS A N 1
ATOM 3338 C CA . LYS A 1 396 ? -3.502 -8.945 32.308 1.00 94.44 396 LYS A CA 1
ATOM 3339 C C . LYS A 1 396 ? -3.023 -10.237 31.650 1.00 94.44 396 LYS A C 1
ATOM 3341 O O . LYS A 1 396 ? -1.828 -10.527 31.681 1.00 94.44 396 LYS A O 1
ATOM 3346 N N . GLU A 1 397 ? -3.932 -11.001 31.049 1.00 91.12 397 GLU A N 1
ATOM 3347 C CA . GLU A 1 397 ? -3.608 -12.326 30.520 1.00 91.12 397 GLU A CA 1
ATOM 3348 C C . GLU A 1 397 ? -2.944 -12.305 29.141 1.00 91.12 397 GLU A C 1
ATOM 3350 O O . GLU A 1 397 ? -2.092 -13.154 28.862 1.00 91.12 397 GLU A O 1
ATOM 3355 N N . LYS A 1 398 ? -3.356 -11.390 28.254 1.00 91.38 398 LYS A N 1
ATOM 3356 C CA . LYS A 1 398 ? -3.050 -11.497 26.817 1.00 91.38 398 LYS A CA 1
ATOM 3357 C C . LYS A 1 398 ? -2.394 -10.267 26.213 1.00 91.38 398 LYS A C 1
ATOM 3359 O O . LYS A 1 398 ? -1.521 -10.427 25.365 1.00 91.38 398 LYS A O 1
ATOM 3364 N N . TYR A 1 399 ? -2.788 -9.064 26.620 1.00 93.56 399 TYR A N 1
ATOM 3365 C CA . TYR A 1 399 ? -2.483 -7.871 25.829 1.00 93.56 399 TYR A CA 1
ATOM 3366 C C . TYR A 1 399 ? -1.468 -6.921 26.462 1.00 93.56 399 TYR A C 1
ATOM 3368 O O . TYR A 1 399 ? -0.602 -6.416 25.750 1.00 93.56 399 TYR A O 1
ATOM 3376 N N . GLY A 1 400 ? -1.485 -6.744 27.784 1.00 92.38 400 GLY A N 1
ATOM 3377 C CA . GLY A 1 400 ? -0.749 -5.687 28.483 1.00 92.38 400 GLY A CA 1
ATOM 3378 C C . GLY A 1 400 ? 0.763 -5.673 28.240 1.00 92.38 400 GLY A C 1
ATOM 3379 O O . GLY A 1 400 ? 1.353 -4.606 28.165 1.00 92.38 400 GLY A O 1
ATOM 3380 N N . LYS A 1 401 ? 1.395 -6.837 28.026 1.00 89.00 401 LYS A N 1
ATOM 3381 C CA . LYS A 1 401 ? 2.836 -6.936 27.692 1.00 89.00 401 LYS A CA 1
ATOM 3382 C C . LYS A 1 401 ? 3.176 -6.560 26.246 1.00 89.00 401 LYS A C 1
ATOM 3384 O O . LYS A 1 401 ? 4.344 -6.420 25.904 1.00 89.00 401 LYS A O 1
ATOM 3389 N N . THR A 1 402 ? 2.174 -6.518 25.375 1.00 88.56 402 THR A N 1
ATOM 3390 C CA . THR A 1 402 ? 2.324 -6.291 23.929 1.00 88.56 402 THR A CA 1
ATOM 3391 C C . THR A 1 402 ? 1.634 -5.026 23.443 1.00 88.56 402 THR A C 1
ATOM 3393 O O . THR A 1 402 ? 1.748 -4.703 22.259 1.00 88.56 402 THR A O 1
ATOM 3396 N N . ARG A 1 403 ? 0.911 -4.343 24.337 1.00 92.19 403 ARG A N 1
ATOM 3397 C CA . ARG A 1 403 ? 0.296 -3.049 24.081 1.00 92.19 403 ARG A CA 1
ATOM 3398 C C . ARG A 1 403 ? 1.382 -2.036 23.729 1.00 92.19 403 ARG A C 1
ATOM 3400 O O . ARG A 1 403 ? 2.447 -2.045 24.332 1.00 92.19 403 ARG A O 1
ATOM 3407 N N . SER A 1 404 ? 1.116 -1.203 22.729 1.00 89.88 404 SER A N 1
ATOM 3408 C CA . SER A 1 404 ? 2.073 -0.193 22.280 1.00 89.88 404 SER A CA 1
ATOM 3409 C C . SER A 1 404 ? 2.151 0.970 23.267 1.00 89.88 404 SER A C 1
ATOM 3411 O O . SER A 1 404 ? 1.119 1.511 23.663 1.00 89.88 404 SER A O 1
ATOM 3413 N N . ASP A 1 405 ? 3.371 1.406 23.579 1.00 89.44 405 ASP A N 1
ATOM 3414 C CA . ASP A 1 405 ? 3.643 2.589 24.408 1.00 89.44 405 ASP A CA 1
ATOM 3415 C C . ASP A 1 405 ? 3.296 3.909 23.690 1.00 89.44 405 ASP A C 1
ATOM 3417 O O . ASP A 1 405 ? 3.317 4.976 24.294 1.00 89.44 405 ASP A O 1
ATOM 3421 N N . THR A 1 406 ? 2.966 3.857 22.393 1.00 89.75 406 THR A N 1
ATOM 3422 C CA . THR A 1 406 ? 2.496 5.030 21.630 1.00 89.75 406 THR A CA 1
ATOM 3423 C C . THR A 1 406 ? 1.015 5.349 21.853 1.00 89.75 406 THR A C 1
ATOM 3425 O O . THR A 1 406 ? 0.538 6.392 21.404 1.00 89.75 406 THR A O 1
ATOM 3428 N N . LEU A 1 407 ? 0.274 4.440 22.494 1.00 92.38 407 LEU A N 1
ATOM 3429 C CA . LEU A 1 407 ? -1.129 4.630 22.844 1.00 92.38 407 LEU A CA 1
ATOM 3430 C C . LEU A 1 407 ? -1.242 5.373 24.170 1.00 92.38 407 LEU A C 1
ATOM 3432 O O . LEU A 1 407 ? -0.489 5.094 25.104 1.00 92.38 407 LEU A O 1
ATOM 3436 N N . ASP A 1 408 ? -2.249 6.238 24.287 1.00 92.44 408 ASP A N 1
ATOM 3437 C CA . ASP A 1 408 ? -2.546 6.907 25.551 1.00 92.44 408 ASP A CA 1
ATOM 3438 C C . ASP A 1 408 ? -2.756 5.892 26.689 1.00 92.44 408 ASP A C 1
ATOM 3440 O O . ASP A 1 408 ? -3.295 4.797 26.503 1.00 92.44 408 ASP A O 1
ATOM 3444 N N . GLU A 1 409 ? -2.347 6.290 27.890 1.00 90.94 409 GLU A N 1
ATOM 3445 C CA . GLU A 1 409 ? -2.591 5.585 29.150 1.00 90.94 409 GLU A CA 1
ATOM 3446 C C . GLU A 1 409 ? -4.116 5.443 29.390 1.00 90.94 409 GLU A C 1
ATOM 3448 O O . GLU A 1 409 ? -4.871 6.376 29.115 1.00 90.94 409 GLU A O 1
ATOM 3453 N N . ILE A 1 410 ? -4.592 4.293 29.877 1.00 93.62 410 ILE A N 1
ATOM 3454 C CA . ILE A 1 410 ? -6.030 4.005 30.061 1.00 93.62 410 ILE A CA 1
ATOM 3455 C C . ILE A 1 410 ? -6.458 3.799 31.525 1.00 93.62 410 ILE A C 1
ATOM 3457 O O . ILE A 1 410 ? -7.645 3.854 31.824 1.00 93.62 410 ILE A O 1
ATOM 3461 N N . PHE A 1 411 ? -5.548 3.579 32.465 1.00 92.12 411 PHE A N 1
ATOM 3462 C CA . PHE A 1 411 ? -5.838 3.364 33.883 1.00 92.12 411 PHE A CA 1
ATOM 3463 C C . PHE A 1 411 ? -6.469 4.601 34.527 1.00 92.12 411 PHE A C 1
ATOM 3465 O O . PHE A 1 411 ? -7.480 4.489 35.206 1.00 92.12 411 PHE A O 1
ATOM 3472 N N . THR A 1 412 ? -5.966 5.798 34.237 1.00 91.56 412 THR A N 1
ATOM 3473 C CA . THR A 1 412 ? -6.485 7.068 34.788 1.00 91.56 412 THR A CA 1
ATOM 3474 C C . THR A 1 412 ? -7.924 7.397 34.368 1.00 91.56 412 THR A C 1
ATOM 3476 O O . THR A 1 412 ? -8.614 8.156 35.049 1.00 91.56 412 THR A O 1
ATOM 3479 N N . VAL A 1 413 ? -8.409 6.835 33.254 1.00 91.75 413 VAL A N 1
ATOM 3480 C CA . VAL A 1 413 ? -9.823 6.929 32.841 1.00 91.75 413 VAL A CA 1
ATOM 3481 C C . VAL A 1 413 ? -10.664 5.748 33.309 1.00 91.75 413 VAL A C 1
ATOM 3483 O O . VAL A 1 413 ? -11.868 5.757 33.087 1.00 91.75 413 VAL A O 1
ATOM 3486 N N . ASN A 1 414 ? -10.078 4.746 33.949 1.00 94.44 414 ASN A N 1
ATOM 3487 C CA . ASN A 1 414 ? -10.781 3.567 34.456 1.00 94.44 414 ASN A CA 1
ATOM 3488 C C . ASN A 1 414 ? -10.581 3.379 35.961 1.00 94.44 414 ASN A C 1
ATOM 3490 O O . ASN A 1 414 ? -10.851 2.309 36.493 1.00 94.44 414 ASN A O 1
ATOM 3494 N N . ASP A 1 415 ? -10.113 4.420 36.643 1.00 90.06 415 ASP A N 1
ATOM 3495 C CA . ASP A 1 415 ? -9.839 4.403 38.070 1.00 90.06 415 ASP A CA 1
ATOM 3496 C C . ASP A 1 415 ? -11.141 4.588 38.861 1.00 90.06 415 ASP A C 1
ATOM 3498 O O . ASP A 1 415 ? -11.523 5.709 39.207 1.00 90.06 415 ASP A O 1
ATOM 3502 N N . TYR A 1 416 ? -11.855 3.482 39.066 1.00 85.44 416 TYR A N 1
ATOM 3503 C CA . TYR A 1 416 ? -13.107 3.388 39.814 1.00 85.44 416 TYR A CA 1
ATOM 3504 C C . TYR A 1 416 ? -13.023 2.274 40.856 1.00 85.44 416 TYR A C 1
ATOM 3506 O O . TYR A 1 416 ? -12.367 1.260 40.628 1.00 85.44 416 TYR A O 1
ATOM 3514 N N . ASP A 1 417 ? -13.764 2.436 41.953 1.00 81.56 417 ASP A N 1
ATOM 3515 C CA . ASP A 1 417 ? -13.928 1.380 42.960 1.00 81.56 417 ASP A CA 1
ATOM 3516 C C . ASP A 1 417 ? -14.836 0.239 42.460 1.00 81.56 417 ASP A C 1
ATOM 3518 O O . ASP A 1 417 ? -14.667 -0.911 42.860 1.00 81.56 417 ASP A O 1
ATOM 3522 N N . ASP A 1 418 ? -15.793 0.551 41.578 1.00 88.88 418 ASP A N 1
ATOM 3523 C CA . ASP A 1 418 ? -16.691 -0.416 40.937 1.00 88.88 418 ASP A CA 1
ATOM 3524 C C . ASP A 1 418 ? -16.199 -0.740 39.520 1.00 88.88 418 ASP A C 1
ATOM 3526 O O . ASP A 1 418 ? -16.197 0.108 38.623 1.00 88.88 418 ASP A O 1
ATOM 3530 N N . ASP A 1 419 ? -15.788 -1.989 39.312 1.00 92.12 419 ASP A N 1
ATOM 3531 C CA . ASP A 1 419 ? -15.243 -2.483 38.050 1.00 92.12 419 ASP A CA 1
ATOM 3532 C C . ASP A 1 419 ? -16.318 -2.909 37.031 1.00 92.12 419 ASP A C 1
ATOM 3534 O O . ASP A 1 419 ? -15.982 -3.273 35.900 1.00 92.12 419 ASP A O 1
ATOM 3538 N N . ASN A 1 420 ? -17.607 -2.795 37.378 1.00 93.56 420 ASN A N 1
ATOM 3539 C CA . ASN A 1 420 ? -18.725 -3.043 36.461 1.00 93.56 420 ASN A CA 1
ATOM 3540 C C . ASN A 1 420 ? -19.049 -1.839 35.563 1.00 93.56 420 ASN A C 1
ATOM 3542 O O . ASN A 1 420 ? -19.905 -1.937 34.679 1.00 93.56 420 ASN A O 1
ATOM 3546 N N . TYR A 1 421 ? -18.382 -0.698 35.757 1.00 94.31 421 TYR A N 1
ATOM 3547 C CA . TYR A 1 421 ? -18.515 0.435 34.846 1.00 94.31 421 TYR A CA 1
ATOM 3548 C C . TYR A 1 421 ? -17.995 0.078 33.442 1.00 94.31 421 TYR A C 1
ATOM 3550 O O . TYR A 1 421 ? -17.050 -0.706 33.314 1.00 94.31 421 TYR A O 1
ATOM 3558 N N . PRO A 1 422 ? -18.560 0.678 32.376 1.00 96.25 422 PRO A N 1
ATOM 3559 C CA . PRO A 1 422 ? -18.014 0.562 31.029 1.00 96.25 422 PRO A CA 1
ATOM 3560 C C . PRO A 1 422 ? -16.554 1.017 30.979 1.00 96.25 422 PRO A C 1
ATOM 3562 O O . PRO A 1 422 ? -16.227 2.122 31.426 1.00 96.25 422 PRO A O 1
ATOM 3565 N N . VAL A 1 423 ? -15.687 0.190 30.397 1.00 97.56 423 VAL A N 1
ATOM 3566 C CA . VAL A 1 423 ? -14.275 0.536 30.224 1.00 97.56 423 VAL A CA 1
ATOM 3567 C C . VAL A 1 423 ? -14.128 1.660 29.199 1.00 97.56 423 VAL A C 1
ATOM 3569 O O . VAL A 1 423 ? -14.815 1.681 28.182 1.00 97.56 423 VAL A O 1
ATOM 3572 N N . SER A 1 424 ? -13.221 2.599 29.452 1.00 96.62 424 SER A N 1
ATOM 3573 C CA . SER A 1 424 ? -12.800 3.634 28.508 1.00 96.62 424 SER A CA 1
ATOM 3574 C C . SER A 1 424 ? -11.409 3.331 27.968 1.00 96.62 424 SER A C 1
ATOM 3576 O O . SER A 1 424 ? -10.456 3.232 28.737 1.00 96.62 424 SER A O 1
ATOM 3578 N N . VAL A 1 425 ? -11.268 3.185 26.655 1.00 97.31 425 VAL A N 1
ATOM 3579 C CA . VAL A 1 425 ? -10.012 2.730 26.035 1.00 97.31 425 VAL A CA 1
ATOM 3580 C C . VAL A 1 425 ? -9.715 3.465 24.730 1.00 97.31 425 VAL A C 1
ATOM 3582 O O . VAL A 1 425 ? -10.556 4.202 24.212 1.00 97.31 425 VAL A O 1
ATOM 3585 N N . THR A 1 426 ? -8.522 3.264 24.166 1.00 96.88 426 THR A N 1
ATOM 3586 C CA . THR A 1 426 ? -8.246 3.681 22.783 1.00 96.88 426 THR A CA 1
ATOM 3587 C C . THR A 1 426 ? -8.965 2.752 21.797 1.00 96.88 426 THR A C 1
ATOM 3589 O O . THR A 1 426 ? -9.373 1.643 22.146 1.00 96.88 426 THR A O 1
ATOM 3592 N N . TRP A 1 427 ? -9.110 3.158 20.537 1.00 96.50 427 TRP A N 1
ATOM 3593 C CA . TRP A 1 427 ? -9.741 2.296 19.532 1.00 96.50 427 TRP A CA 1
ATOM 3594 C C . TRP A 1 427 ? -8.931 1.008 19.308 1.00 96.50 427 TRP A C 1
ATOM 3596 O O . TRP A 1 427 ? -9.494 -0.077 19.193 1.00 96.50 427 TRP A O 1
ATOM 3606 N N . TYR A 1 428 ? -7.599 1.106 19.321 1.00 96.00 428 TYR A N 1
ATOM 3607 C CA . TYR A 1 428 ? -6.707 -0.043 19.148 1.00 96.00 428 TYR A CA 1
ATOM 3608 C C . TYR A 1 428 ? -6.836 -1.079 20.273 1.00 96.00 428 TYR A C 1
ATOM 3610 O O . TYR A 1 428 ? -6.787 -2.279 20.007 1.00 96.00 428 TYR A O 1
ATOM 3618 N N . ASP A 1 429 ? -7.066 -0.630 21.507 1.00 97.50 429 ASP A N 1
ATOM 3619 C CA . ASP A 1 429 ? -7.358 -1.509 22.643 1.00 97.50 429 ASP A CA 1
ATOM 3620 C C . ASP A 1 429 ? -8.663 -2.296 22.424 1.00 97.50 429 ASP A C 1
ATOM 3622 O O . ASP A 1 429 ? -8.717 -3.507 22.648 1.00 97.50 429 ASP A O 1
ATOM 3626 N N . ALA A 1 430 ? -9.709 -1.618 21.937 1.00 97.69 430 ALA A N 1
ATOM 3627 C CA . ALA A 1 430 ? -11.005 -2.226 21.643 1.00 97.69 430 ALA A CA 1
ATOM 3628 C C . ALA A 1 430 ? -10.908 -3.269 20.512 1.00 97.69 430 ALA A C 1
ATOM 3630 O O . ALA A 1 430 ? -11.493 -4.352 20.595 1.00 97.69 430 ALA A O 1
ATOM 3631 N N . ILE A 1 431 ? -10.114 -2.989 19.475 1.00 96.19 431 ILE A N 1
ATOM 3632 C CA . ILE A 1 431 ? -9.849 -3.935 18.383 1.00 96.19 431 ILE A CA 1
ATOM 3633 C C . ILE A 1 431 ? -9.045 -5.150 18.858 1.00 96.19 431 ILE A C 1
ATOM 3635 O O . ILE A 1 431 ? -9.377 -6.280 18.491 1.00 96.19 431 ILE A O 1
ATOM 3639 N N . ALA A 1 432 ? -8.045 -4.948 19.720 1.00 96.75 432 ALA A N 1
ATOM 3640 C CA . ALA A 1 432 ? -7.306 -6.048 20.336 1.00 96.75 432 ALA A CA 1
ATOM 3641 C C . ALA A 1 432 ? -8.228 -6.956 21.169 1.00 96.75 432 ALA A C 1
ATOM 3643 O O . ALA A 1 432 ? -8.112 -8.183 21.109 1.00 96.75 432 ALA A O 1
ATOM 3644 N N . TYR A 1 433 ? -9.191 -6.368 21.887 1.00 98.00 433 TYR A N 1
ATOM 3645 C CA . TYR A 1 433 ? -10.212 -7.117 22.617 1.00 98.00 433 TYR A CA 1
ATOM 3646 C C . TYR A 1 433 ? -11.130 -7.912 21.673 1.00 98.00 433 TYR A C 1
ATOM 3648 O O . TYR A 1 433 ? -11.384 -9.095 21.907 1.00 98.00 433 TYR A O 1
ATOM 3656 N N . CYS A 1 434 ? -11.567 -7.316 20.555 1.00 97.12 434 CYS A N 1
ATOM 3657 C CA . CYS A 1 434 ? -12.326 -8.033 19.524 1.00 97.12 434 CYS A CA 1
ATOM 3658 C C . CYS A 1 434 ? -11.547 -9.249 19.007 1.00 97.12 434 CYS A C 1
ATOM 3660 O O . CYS A 1 434 ? -12.107 -10.337 18.893 1.00 97.12 434 CYS A O 1
ATOM 3662 N N . LYS A 1 435 ? -10.237 -9.106 18.763 1.00 95.62 435 LYS A N 1
ATOM 3663 C CA . LYS A 1 435 ? -9.392 -10.224 18.331 1.00 95.62 435 LYS A CA 1
ATOM 3664 C C . LYS A 1 435 ? -9.301 -11.320 19.391 1.00 95.62 435 LYS A C 1
ATOM 3666 O O . LYS A 1 435 ? -9.343 -12.504 19.058 1.00 95.62 435 LYS A O 1
ATOM 3671 N N . TYR A 1 436 ? -9.191 -10.944 20.661 1.00 96.31 436 TYR A N 1
ATOM 3672 C CA . TYR A 1 436 ? -9.214 -11.902 21.761 1.00 96.31 436 TYR A CA 1
ATOM 3673 C C . TYR A 1 436 ? -10.513 -12.720 21.768 1.00 96.31 436 TYR A C 1
ATOM 3675 O O . TYR A 1 436 ? -10.441 -13.948 21.825 1.00 96.31 436 TYR A O 1
ATOM 3683 N N . LEU A 1 437 ? -11.677 -12.077 21.617 1.00 95.50 437 LEU A N 1
ATOM 3684 C CA . LEU A 1 437 ? -12.959 -12.784 21.519 1.00 95.50 437 LEU A CA 1
ATOM 3685 C C . LEU A 1 437 ? -13.064 -13.644 20.254 1.00 95.50 437 LEU A C 1
ATOM 3687 O O . LEU A 1 437 ? -13.531 -14.780 20.325 1.00 95.50 437 LEU A O 1
ATOM 3691 N N . GLU A 1 438 ? -12.568 -13.150 19.118 1.00 94.88 438 GLU A N 1
ATOM 3692 C CA . GLU A 1 438 ? -12.511 -13.900 17.859 1.00 94.88 438 GLU A CA 1
ATOM 3693 C C . GLU A 1 438 ? -11.729 -15.213 18.011 1.00 94.88 438 GLU A C 1
ATOM 3695 O O . GLU A 1 438 ? -12.093 -16.241 17.435 1.00 94.88 438 GLU A O 1
ATOM 3700 N N . VAL A 1 439 ? -10.631 -15.201 18.769 1.00 93.19 439 VAL A N 1
ATOM 3701 C CA . VAL A 1 439 ? -9.842 -16.407 19.047 1.00 93.19 439 VAL A CA 1
ATOM 3702 C C . VAL A 1 439 ? -10.530 -17.282 20.091 1.00 93.19 439 VAL A C 1
ATOM 3704 O O . VAL A 1 439 ? -10.623 -18.488 19.883 1.00 93.19 439 VAL A O 1
ATOM 3707 N N . LYS A 1 440 ? -11.025 -16.689 21.184 1.00 93.38 440 LYS A N 1
ATOM 3708 C CA . LYS A 1 440 ? -11.631 -17.403 22.318 1.00 93.38 440 LYS A CA 1
ATOM 3709 C C . LYS A 1 440 ? -12.891 -18.173 21.928 1.00 93.38 440 LYS A C 1
ATOM 3711 O O . LYS A 1 440 ? -13.043 -19.316 22.340 1.00 93.38 440 LYS A O 1
ATOM 3716 N N . TYR A 1 441 ? -13.767 -17.547 21.148 1.00 93.31 441 TYR A N 1
ATOM 3717 C CA . TYR A 1 441 ? -15.084 -18.086 20.798 1.00 93.31 441 TYR A CA 1
ATOM 3718 C C . TYR A 1 441 ? -15.205 -18.494 19.329 1.00 93.31 441 TYR A C 1
ATOM 3720 O O . TYR A 1 441 ? -16.271 -18.888 18.884 1.00 93.31 441 TYR A O 1
ATOM 3728 N N . ASN A 1 442 ? -14.125 -18.374 18.555 1.00 92.75 442 ASN A N 1
ATOM 3729 C CA . ASN A 1 442 ? -14.126 -18.676 17.125 1.00 92.75 442 ASN A CA 1
ATOM 3730 C C . ASN A 1 442 ? -15.200 -17.927 16.301 1.00 92.75 442 ASN A C 1
ATOM 3732 O O . ASN A 1 442 ? -15.703 -18.438 15.306 1.00 92.75 442 ASN A O 1
ATOM 3736 N N . ILE A 1 443 ? -15.509 -16.689 16.684 1.00 93.62 443 ILE A N 1
ATOM 3737 C CA . ILE A 1 443 ? -16.492 -15.816 16.022 1.00 93.62 443 ILE A CA 1
ATOM 3738 C C . ILE A 1 443 ? -15.807 -14.701 15.221 1.00 93.62 443 ILE A C 1
ATOM 3740 O O . ILE A 1 443 ? -14.708 -14.301 15.591 1.00 93.62 443 ILE A O 1
ATOM 3744 N N . PRO A 1 444 ? -16.427 -14.118 14.184 1.00 93.69 444 PRO A N 1
ATOM 3745 C CA . PRO A 1 444 ? -15.880 -12.950 13.493 1.00 93.69 444 PRO A CA 1
ATOM 3746 C C . PRO A 1 444 ? -16.168 -11.650 14.261 1.00 93.69 444 PRO A C 1
ATOM 3748 O O . PRO A 1 444 ? -16.943 -10.800 13.824 1.00 93.69 444 PRO A O 1
ATOM 3751 N N . ALA A 1 445 ? -15.570 -11.518 15.445 1.00 95.50 445 ALA A N 1
ATOM 3752 C CA . ALA A 1 445 ? -15.794 -10.385 16.337 1.00 95.50 445 ALA A CA 1
ATOM 3753 C C . ALA A 1 445 ? -15.231 -9.074 15.769 1.00 95.50 445 ALA A C 1
ATOM 3755 O O . ALA A 1 445 ? -14.079 -8.997 15.339 1.00 95.50 445 ALA A O 1
ATOM 3756 N N . ARG A 1 446 ? -16.033 -8.013 15.843 1.00 95.94 446 ARG A N 1
ATOM 3757 C CA . ARG A 1 446 ? -15.668 -6.640 15.474 1.00 95.94 446 ARG A CA 1
ATOM 3758 C C . ARG A 1 446 ? -16.446 -5.633 16.314 1.00 95.94 446 ARG A C 1
ATOM 3760 O O . ARG A 1 446 ? -17.360 -5.999 17.051 1.00 95.94 446 ARG A O 1
ATOM 3767 N N . LEU A 1 447 ? -16.128 -4.353 16.165 1.00 97.06 447 LEU A N 1
ATOM 3768 C CA . LEU A 1 447 ? -16.986 -3.295 16.690 1.00 97.06 447 LEU A CA 1
ATOM 3769 C C . LEU A 1 447 ? -18.251 -3.163 15.837 1.00 97.06 447 LEU A C 1
ATOM 3771 O O . LEU A 1 447 ? -18.289 -3.572 14.671 1.00 97.06 447 LEU A O 1
ATOM 3775 N N . ILE A 1 448 ? -19.287 -2.572 16.420 1.00 94.19 448 ILE A N 1
ATOM 3776 C CA . ILE A 1 448 ? -20.492 -2.189 15.684 1.00 94.19 448 ILE A CA 1
ATOM 3777 C C . ILE A 1 448 ? -20.186 -1.006 14.753 1.00 94.19 448 ILE A C 1
ATOM 3779 O O . ILE A 1 448 ? -19.370 -0.141 15.079 1.00 94.19 448 ILE A O 1
ATOM 3783 N N . THR A 1 449 ? -20.784 -0.967 13.565 1.00 93.12 449 THR A N 1
ATOM 3784 C CA . THR A 1 449 ? -20.696 0.212 12.686 1.00 93.12 449 THR A CA 1
ATOM 3785 C C . THR A 1 449 ? -21.633 1.313 13.178 1.00 93.12 449 THR A C 1
ATOM 3787 O O . THR A 1 449 ? -22.591 1.058 13.908 1.00 93.12 449 THR A O 1
ATOM 3790 N N . SER A 1 450 ? -21.390 2.556 12.765 1.00 89.94 450 SER A N 1
ATOM 3791 C CA . SER A 1 450 ? -22.275 3.676 13.103 1.00 89.94 450 SER A CA 1
ATOM 3792 C C . SER A 1 450 ? -23.698 3.513 12.561 1.00 89.94 450 SER A C 1
ATOM 3794 O O . SER A 1 450 ? -24.624 4.014 13.190 1.00 89.94 450 SER A O 1
ATOM 3796 N N . LEU A 1 451 ? -23.893 2.816 11.436 1.00 89.06 451 LEU A N 1
ATOM 3797 C CA . LEU A 1 451 ? -25.226 2.515 10.901 1.00 89.06 451 LEU A CA 1
ATOM 3798 C C . LEU A 1 451 ? -25.938 1.464 11.755 1.00 89.06 451 LEU A C 1
ATOM 3800 O O . LEU A 1 451 ? -27.017 1.732 12.269 1.00 89.06 451 LEU A O 1
ATOM 3804 N N . GLU A 1 452 ? -25.278 0.337 12.019 1.00 91.75 452 GLU A N 1
ATOM 3805 C CA . GLU A 1 452 ? -25.839 -0.720 12.869 1.00 91.75 452 GLU A CA 1
ATOM 3806 C C . GLU A 1 452 ? -26.157 -0.218 14.274 1.00 91.75 452 GLU A C 1
ATOM 3808 O O . GLU A 1 452 ? -27.153 -0.627 14.859 1.00 91.75 452 GLU A O 1
ATOM 3813 N N . TYR A 1 453 ? -25.339 0.687 14.822 1.00 91.56 453 TYR A N 1
ATOM 3814 C CA . TYR A 1 453 ? -25.619 1.298 16.117 1.00 91.56 453 TYR A CA 1
ATOM 3815 C C . TYR A 1 453 ? -26.988 1.983 16.132 1.00 91.56 453 TYR A C 1
ATOM 3817 O O . TYR A 1 453 ? -27.740 1.814 17.089 1.00 91.56 453 TYR A O 1
ATOM 3825 N N . LYS A 1 454 ? -27.330 2.727 15.071 1.00 88.06 454 LYS A N 1
ATOM 3826 C CA . LYS A 1 454 ? -28.629 3.407 14.959 1.00 88.06 454 LYS A CA 1
ATOM 3827 C C . LYS A 1 454 ? -29.776 2.403 14.936 1.00 88.06 454 LYS A C 1
ATOM 3829 O O . LYS A 1 454 ? -30.790 2.652 15.580 1.00 88.06 454 LYS A O 1
ATOM 3834 N N . ASP A 1 455 ? -29.583 1.267 14.271 1.00 88.19 455 ASP A N 1
ATOM 3835 C CA . ASP A 1 455 ? -30.593 0.212 14.160 1.00 88.19 455 ASP A CA 1
ATOM 3836 C C . ASP A 1 455 ? -30.825 -0.539 15.479 1.00 88.19 455 ASP A C 1
ATOM 3838 O O . ASP A 1 455 ? -31.949 -0.955 15.762 1.00 88.19 455 ASP A O 1
ATOM 3842 N N . VAL A 1 456 ? -29.784 -0.711 16.305 1.00 89.81 456 VAL A N 1
ATOM 3843 C CA . VAL A 1 456 ? -29.896 -1.418 17.598 1.00 89.81 456 VAL A CA 1
ATOM 3844 C C . VAL A 1 456 ? -30.281 -0.500 18.758 1.00 89.81 456 VAL A C 1
ATOM 3846 O O . VAL A 1 456 ? -30.875 -0.958 19.740 1.00 89.81 456 VAL A O 1
ATOM 3849 N N . SER A 1 457 ? -29.923 0.783 18.670 1.00 89.00 457 SER A N 1
ATOM 3850 C CA . SER A 1 457 ? -30.188 1.767 19.716 1.00 89.00 457 SER A CA 1
ATOM 3851 C C . SER A 1 457 ? -31.682 2.096 19.817 1.00 89.00 457 SER A C 1
ATOM 3853 O O . SER A 1 457 ? -32.408 1.998 18.825 1.00 89.00 457 SER A O 1
ATOM 3855 N N . PRO A 1 458 ? -32.177 2.501 21.001 1.00 86.56 458 PRO A N 1
ATOM 3856 C CA . PRO A 1 458 ? -33.540 2.988 21.127 1.00 86.56 458 PRO A CA 1
ATOM 3857 C C . PRO A 1 458 ? -33.785 4.132 20.140 1.00 86.56 458 PRO A C 1
ATOM 3859 O O . PRO A 1 458 ? -33.010 5.091 20.083 1.00 86.56 458 PRO A O 1
ATOM 3862 N N . LYS A 1 459 ? -34.896 4.058 19.397 1.00 75.50 459 LYS A N 1
ATOM 3863 C CA . LYS A 1 459 ? -35.342 5.160 18.543 1.00 75.50 459 LYS A CA 1
ATOM 3864 C C . LYS A 1 459 ? -35.670 6.348 19.436 1.00 75.50 459 LYS A C 1
ATOM 3866 O O . LYS A 1 459 ? -36.732 6.390 20.051 1.00 75.50 459 LYS A O 1
ATOM 3871 N N . ARG A 1 460 ? -34.762 7.315 19.523 1.00 62.59 460 ARG A N 1
ATOM 3872 C CA . ARG A 1 460 ? -35.124 8.634 20.031 1.00 62.59 460 ARG A CA 1
ATOM 3873 C C . ARG A 1 460 ? -35.907 9.329 18.934 1.00 62.59 460 ARG A C 1
ATOM 3875 O O . ARG A 1 460 ? -35.448 9.367 17.790 1.00 62.59 460 ARG A O 1
ATOM 3882 N N . GLU A 1 461 ? -37.071 9.866 19.292 1.00 49.88 461 GLU A N 1
ATOM 3883 C CA . GLU A 1 461 ? -37.677 10.928 18.499 1.00 49.88 461 GLU A CA 1
ATOM 3884 C C . GLU A 1 461 ? -36.549 11.924 18.223 1.00 49.88 461 GLU A C 1
ATOM 3886 O O . GLU A 1 461 ? -35.880 12.387 19.155 1.00 49.88 461 GLU A O 1
ATOM 3891 N N . SER A 1 462 ? -36.246 12.173 16.943 1.00 46.72 462 SER A N 1
ATOM 3892 C CA . SER A 1 462 ? -35.461 13.355 16.594 1.00 46.72 462 SER A CA 1
ATOM 3893 C C . SER A 1 462 ? -36.075 14.498 17.392 1.00 46.72 462 SER A C 1
ATOM 3895 O O . SER A 1 462 ? -37.311 14.561 17.381 1.00 46.72 462 SER A O 1
ATOM 3897 N N . PRO A 1 463 ? -35.296 15.332 18.112 1.00 45.00 463 PRO A N 1
ATOM 3898 C CA . PRO A 1 463 ? -35.875 16.489 18.784 1.00 45.00 463 PRO A CA 1
ATOM 3899 C C . PRO A 1 463 ? -36.800 17.141 17.764 1.00 45.00 463 PRO A C 1
ATOM 3901 O O . PRO A 1 463 ? -36.331 17.453 16.671 1.00 45.00 463 PRO A O 1
ATOM 3904 N N . GLN A 1 464 ? -38.110 17.126 18.045 1.00 41.28 464 GLN A N 1
ATOM 3905 C CA . GLN A 1 464 ? -39.149 17.507 17.094 1.00 41.28 464 GLN A CA 1
ATOM 3906 C C . GLN A 1 464 ? -38.702 18.777 16.403 1.00 41.28 464 GLN A C 1
ATOM 3908 O O . GLN A 1 464 ? -38.589 19.789 17.080 1.00 41.28 464 GLN A O 1
ATOM 3913 N N . GLU A 1 465 ? -38.378 18.676 15.115 1.00 45.66 465 GLU A N 1
ATOM 3914 C CA . GLU A 1 465 ? -38.160 19.783 14.192 1.00 45.66 465 GLU A CA 1
ATOM 3915 C C . GLU A 1 465 ? -37.750 19.214 12.816 1.00 45.66 465 GLU A C 1
ATOM 3917 O O . GLU A 1 465 ? -36.713 19.554 12.255 1.00 45.66 465 GLU A O 1
ATOM 3922 N N . GLU A 1 466 ? -38.652 18.462 12.169 1.00 44.06 466 GLU A N 1
ATOM 3923 C CA . GLU A 1 466 ? -38.998 18.905 10.811 1.00 44.06 466 GLU A CA 1
ATOM 3924 C C . GLU A 1 466 ? -39.693 20.259 10.998 1.00 44.06 466 GLU A C 1
ATOM 3926 O O . GLU A 1 466 ? -40.913 20.384 11.049 1.00 44.06 466 GLU A O 1
ATOM 3931 N N . LYS A 1 467 ? -38.893 21.305 11.227 1.00 51.25 467 LYS A N 1
ATOM 3932 C CA . LYS A 1 467 ? -39.322 22.633 10.825 1.00 51.25 467 LYS A CA 1
ATOM 3933 C C . LYS A 1 467 ? -39.478 22.498 9.321 1.00 51.25 467 LYS A C 1
ATOM 3935 O O . LYS A 1 467 ? -38.505 22.169 8.647 1.00 51.25 467 LYS A O 1
ATOM 3940 N N . ASP A 1 468 ? -40.687 22.707 8.815 1.00 48.03 468 ASP A N 1
ATOM 3941 C CA . ASP A 1 468 ? -40.900 22.940 7.391 1.00 48.03 468 ASP A CA 1
ATOM 3942 C C . ASP A 1 468 ? -40.106 24.198 7.020 1.00 48.03 468 ASP A C 1
ATOM 3944 O O . ASP A 1 468 ? -40.603 25.325 7.092 1.00 48.03 468 ASP A O 1
ATOM 3948 N N . PHE A 1 469 ? -38.824 24.015 6.707 1.00 63.00 469 PHE A N 1
ATOM 3949 C CA . PHE A 1 469 ? -37.977 25.070 6.189 1.00 63.00 469 PHE A CA 1
ATOM 3950 C C . PHE A 1 469 ? -38.519 25.384 4.804 1.00 63.00 469 PHE A C 1
ATOM 3952 O O . PHE A 1 469 ? -38.448 24.568 3.885 1.00 63.00 469 PHE A O 1
ATOM 3959 N N . LYS A 1 470 ? -39.099 26.572 4.648 1.00 72.31 470 LYS A N 1
ATOM 3960 C CA . LYS A 1 470 ? -39.669 27.007 3.371 1.00 72.31 470 LYS A CA 1
ATOM 3961 C C . LYS A 1 470 ? -38.569 27.269 2.350 1.00 72.31 470 LYS A C 1
ATOM 3963 O O . LYS A 1 470 ? -38.844 27.318 1.153 1.00 72.31 470 LYS A O 1
ATOM 3968 N N . THR A 1 471 ? -37.328 27.446 2.811 1.00 71.50 471 THR A N 1
ATOM 3969 C CA . THR A 1 471 ? -36.160 27.680 1.962 1.00 71.50 471 THR A CA 1
ATOM 3970 C C . THR A 1 471 ? -34.912 26.948 2.465 1.00 71.50 471 THR A C 1
ATOM 3972 O O . THR A 1 471 ? -34.746 26.698 3.658 1.00 71.50 471 THR A O 1
ATOM 3975 N N . LEU A 1 472 ? -33.978 26.669 1.546 1.00 65.94 472 LEU A N 1
ATOM 3976 C CA . LEU A 1 472 ? -32.660 26.108 1.868 1.00 65.94 472 LEU A CA 1
ATOM 3977 C C . LEU A 1 472 ? -31.860 27.009 2.828 1.00 65.94 472 LEU A C 1
ATOM 3979 O O . LEU A 1 472 ? -31.114 26.500 3.657 1.00 65.94 472 LEU A O 1
ATOM 3983 N N . ASN A 1 473 ? -32.031 28.332 2.757 1.00 75.56 473 ASN A N 1
ATOM 3984 C CA . ASN A 1 473 ? -31.330 29.268 3.641 1.00 75.56 473 ASN A CA 1
ATOM 3985 C C . ASN A 1 473 ? -31.803 29.165 5.093 1.00 75.56 473 ASN A C 1
ATOM 3987 O O . ASN A 1 473 ? -30.966 29.171 5.987 1.00 75.56 473 ASN A O 1
ATOM 3991 N N . GLU A 1 474 ? -33.106 28.995 5.337 1.00 75.75 474 GLU A N 1
ATOM 3992 C CA . GLU A 1 474 ? -33.627 28.783 6.696 1.00 75.75 474 GLU A CA 1
ATOM 3993 C C . GLU A 1 474 ? -33.074 27.487 7.308 1.00 75.75 474 GLU A C 1
ATOM 3995 O O . GLU A 1 474 ? -32.713 27.456 8.485 1.00 75.75 474 GLU A O 1
ATOM 4000 N N . TYR A 1 475 ? -32.936 26.432 6.497 1.00 72.00 475 TYR A N 1
ATOM 4001 C CA . TYR A 1 475 ? -32.285 25.194 6.922 1.00 72.00 475 TYR A CA 1
ATOM 4002 C C . TYR A 1 475 ? -30.796 25.411 7.240 1.00 72.00 475 TYR A C 1
ATOM 4004 O O . TYR A 1 475 ? -30.309 24.958 8.277 1.00 72.00 475 TYR A O 1
ATOM 4012 N N . LEU A 1 476 ? -30.068 26.134 6.381 1.00 69.12 476 LEU A N 1
ATOM 4013 C CA . LEU A 1 476 ? -28.647 26.432 6.584 1.00 69.12 476 LEU A CA 1
ATOM 4014 C C . LEU A 1 476 ? -28.400 27.302 7.830 1.00 69.12 476 LEU A C 1
ATOM 4016 O O . LEU A 1 476 ? -27.470 27.029 8.588 1.00 69.12 476 LEU A O 1
ATOM 4020 N N . GLU A 1 477 ? -29.241 28.304 8.086 1.00 76.75 477 GLU A N 1
ATOM 4021 C CA . GLU A 1 477 ? -29.181 29.125 9.303 1.00 76.75 477 GLU A CA 1
ATOM 4022 C C . GLU A 1 477 ? -29.492 28.298 10.556 1.00 76.75 477 GLU A C 1
ATOM 4024 O O . GLU A 1 477 ? -28.821 28.434 11.583 1.00 76.75 477 GLU A O 1
ATOM 4029 N N . TYR A 1 478 ? -30.458 27.380 10.467 1.00 72.00 478 TYR A N 1
ATOM 4030 C CA . TYR A 1 478 ? -30.811 26.489 11.565 1.00 72.00 478 TYR A CA 1
ATOM 4031 C C . TYR A 1 478 ? -29.669 25.546 11.953 1.00 72.00 478 TYR A C 1
ATOM 4033 O O . TYR A 1 478 ? -29.309 25.493 13.131 1.00 72.00 478 TYR A O 1
ATOM 4041 N N . ILE A 1 479 ? -29.035 24.861 10.992 1.00 64.94 479 ILE A N 1
ATOM 4042 C CA . ILE A 1 479 ? -27.903 23.962 11.290 1.00 64.94 479 ILE A CA 1
ATOM 4043 C C . ILE A 1 479 ? -26.660 24.718 11.796 1.00 64.94 479 ILE A C 1
ATOM 4045 O O . ILE A 1 479 ? -25.790 24.136 12.452 1.00 64.94 479 ILE A O 1
ATOM 4049 N N . GLN A 1 480 ? -26.561 26.021 11.519 1.00 68.38 480 GLN A N 1
ATOM 4050 C CA . GLN A 1 480 ? -25.513 26.902 12.045 1.00 68.38 480 GLN A CA 1
ATOM 4051 C C . GLN A 1 480 ? -25.871 27.523 13.406 1.00 68.38 480 GLN A C 1
ATOM 4053 O O . GLN A 1 480 ? -24.999 28.094 14.067 1.00 68.38 480 GLN A O 1
ATOM 4058 N N . SER A 1 481 ? -27.121 27.396 13.863 1.00 69.88 481 SER A N 1
ATOM 4059 C CA . SER A 1 481 ? -27.572 27.969 15.131 1.00 69.88 481 SER A CA 1
ATOM 4060 C C . SER A 1 481 ? -26.844 27.359 16.335 1.00 69.88 481 SER A C 1
ATOM 4062 O O . SER A 1 481 ? -26.496 26.174 16.366 1.00 69.88 481 SER A O 1
ATOM 4064 N N . LYS A 1 482 ? -26.634 28.175 17.378 1.00 63.47 482 LYS A N 1
ATOM 4065 C CA . LYS A 1 482 ? -25.994 27.724 18.625 1.00 63.47 482 LYS A CA 1
ATOM 4066 C C . LYS A 1 482 ? -26.763 26.588 19.297 1.00 63.47 482 LYS A C 1
ATOM 4068 O O . LYS A 1 482 ? -26.126 25.719 19.884 1.00 63.47 482 LYS A O 1
ATOM 4073 N N . ASP A 1 483 ? -28.089 26.577 19.193 1.00 64.00 483 ASP A N 1
ATOM 4074 C CA . ASP A 1 483 ? -28.931 25.539 19.790 1.00 64.00 483 ASP A CA 1
ATOM 4075 C C . ASP A 1 483 ? -28.827 24.216 19.027 1.00 64.00 483 ASP A C 1
ATOM 4077 O O . ASP A 1 483 ? -28.648 23.166 19.648 1.00 64.00 483 ASP A O 1
ATOM 4081 N N . TYR A 1 484 ? -28.813 24.254 17.688 1.00 64.81 484 TYR A N 1
ATOM 4082 C CA . TYR A 1 484 ? -28.562 23.059 16.881 1.00 64.81 484 TYR A CA 1
ATOM 4083 C C . TYR A 1 484 ? -27.172 22.483 17.164 1.00 64.81 484 TYR A C 1
ATOM 4085 O O . TYR A 1 484 ? -27.053 21.296 17.468 1.00 64.81 484 TYR A O 1
ATOM 4093 N N . GLN A 1 485 ? -26.131 23.324 17.164 1.00 62.88 485 GLN A N 1
ATOM 4094 C CA . GLN A 1 485 ? -24.766 22.907 17.497 1.00 62.88 485 GLN A CA 1
ATOM 4095 C C . GLN A 1 485 ? -24.676 22.358 18.930 1.00 62.88 485 GLN A C 1
ATOM 4097 O O . GLN A 1 485 ? -24.044 21.334 19.152 1.00 62.88 485 GLN A O 1
ATOM 4102 N N . LYS A 1 486 ? -25.351 22.966 19.912 1.00 63.12 486 LYS A N 1
ATOM 4103 C CA . LYS A 1 486 ? -25.374 22.473 21.300 1.00 63.12 486 LYS A CA 1
ATOM 4104 C C . LYS A 1 486 ? -26.047 21.102 21.433 1.00 63.12 486 LYS A C 1
ATOM 4106 O O . LYS A 1 486 ? -25.642 20.324 22.295 1.00 63.12 486 LYS A O 1
ATOM 4111 N N . ASN A 1 487 ? -27.034 20.790 20.600 1.00 57.88 487 ASN A N 1
ATOM 4112 C CA . ASN A 1 487 ? -27.769 19.526 20.674 1.00 57.88 487 ASN A CA 1
ATOM 4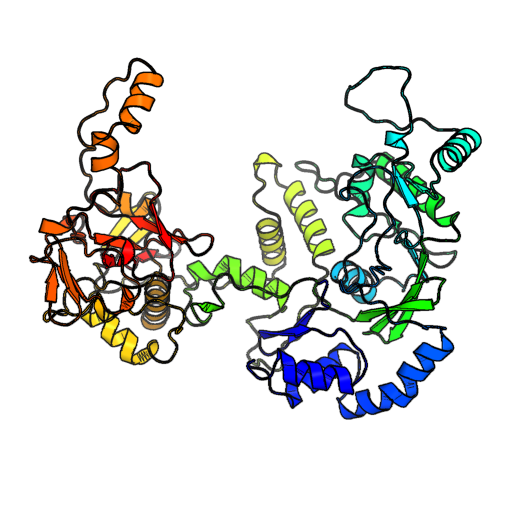113 C C . ASN A 1 487 ? -27.183 18.416 19.784 1.00 57.88 487 ASN A C 1
ATOM 4115 O O . ASN A 1 487 ? -27.389 17.245 20.090 1.00 57.88 487 ASN A O 1
ATOM 4119 N N . HIS A 1 488 ? -26.415 18.759 18.744 1.00 56.41 488 HIS A N 1
ATOM 4120 C CA . HIS A 1 488 ? -25.941 17.804 17.729 1.00 56.41 488 HIS A CA 1
ATOM 4121 C C . HIS A 1 488 ? -24.413 17.651 17.647 1.00 56.41 488 HIS A C 1
ATOM 4123 O O . HIS A 1 488 ? -23.938 16.800 16.895 1.00 56.41 488 HIS A O 1
ATOM 4129 N N . ASN A 1 489 ? -23.646 18.430 18.418 1.00 62.69 489 ASN A N 1
ATOM 4130 C CA . ASN A 1 489 ? -22.188 18.346 18.468 1.00 62.69 489 ASN A CA 1
ATOM 4131 C C . ASN A 1 489 ? -21.730 17.458 19.647 1.00 62.69 489 ASN A C 1
ATOM 4133 O O . ASN A 1 489 ? -22.068 17.758 20.791 1.00 62.69 489 ASN A O 1
ATOM 4137 N N . PRO A 1 490 ? -20.897 16.423 19.434 1.00 56.09 490 PRO A N 1
ATOM 4138 C CA . PRO A 1 490 ? -20.359 15.587 20.517 1.00 56.09 490 PRO A CA 1
ATOM 4139 C C . PRO A 1 490 ? -19.498 16.350 21.538 1.00 56.09 490 PRO A C 1
ATOM 4141 O O . PRO A 1 490 ? -19.147 15.794 22.572 1.00 56.09 490 PRO A O 1
ATOM 4144 N N . TYR A 1 491 ? -19.113 17.597 21.252 1.00 60.06 491 TYR A N 1
ATOM 4145 C CA . TYR A 1 491 ? -18.248 18.421 22.096 1.00 60.06 491 TYR A CA 1
ATOM 4146 C C . TYR A 1 491 ? -19.020 19.395 23.005 1.00 60.06 491 TYR A C 1
ATOM 4148 O O . TYR A 1 491 ? -18.404 20.082 23.819 1.00 60.06 491 TYR A O 1
ATOM 4156 N N . SER A 1 492 ? -20.356 19.452 22.922 1.00 62.09 492 SER A N 1
ATOM 4157 C CA . SER A 1 492 ? -21.218 20.203 23.853 1.00 62.09 492 SER A CA 1
ATOM 4158 C C . SER A 1 492 ? -21.610 19.343 25.067 1.00 62.09 492 SER A C 1
ATOM 4160 O O . SER A 1 492 ? -22.782 19.065 25.344 1.00 62.09 492 SER A O 1
ATOM 4162 N N . ILE A 1 493 ? -20.591 18.885 25.790 1.00 69.62 493 ILE A N 1
ATOM 4163 C CA . ILE A 1 493 ? -20.709 17.919 26.889 1.00 69.62 493 ILE A CA 1
ATOM 4164 C C . ILE A 1 493 ? -21.052 18.636 28.197 1.00 69.62 493 ILE A C 1
ATOM 4166 O O . ILE A 1 493 ? -20.458 19.670 28.520 1.00 69.62 493 ILE A O 1
ATOM 4170 N N . ASN A 1 494 ? -21.948 18.055 29.001 1.00 74.94 494 ASN A N 1
ATOM 4171 C CA . ASN A 1 494 ? -22.244 18.561 30.342 1.00 74.94 494 ASN A CA 1
ATOM 4172 C C . ASN A 1 494 ? -21.204 18.095 31.378 1.00 74.94 494 ASN A C 1
ATOM 4174 O O . ASN A 1 494 ? -21.495 17.351 32.314 1.00 74.94 494 ASN A O 1
ATOM 4178 N N . THR A 1 495 ? -19.954 18.528 31.197 1.00 79.75 495 THR A N 1
ATOM 4179 C CA . THR A 1 495 ? -18.818 18.055 32.008 1.00 79.75 495 THR A CA 1
ATOM 4180 C C . THR A 1 495 ? -18.971 18.348 33.500 1.00 79.75 495 THR A C 1
ATOM 4182 O O . THR A 1 495 ? -18.496 17.559 34.303 1.00 79.75 495 THR A O 1
ATOM 4185 N N . LYS A 1 496 ? -19.638 19.444 33.888 1.00 82.38 496 LYS A N 1
ATOM 4186 C CA . LYS A 1 496 ? -19.814 19.839 35.300 1.00 82.38 496 LYS A CA 1
ATOM 4187 C C . LYS A 1 496 ? -20.770 18.936 36.080 1.00 82.38 496 LYS A C 1
ATOM 4189 O O . LYS A 1 496 ? -20.613 18.786 37.294 1.00 82.38 496 LYS A O 1
ATOM 4194 N N . GLU A 1 497 ? -21.780 18.397 35.403 1.00 84.75 497 GLU A N 1
ATOM 4195 C CA . GLU A 1 497 ? -22.787 17.529 36.021 1.00 84.75 497 GLU A CA 1
ATOM 4196 C C . GLU A 1 497 ? -22.402 16.052 35.936 1.00 84.75 497 GLU A C 1
ATOM 4198 O O . GLU A 1 497 ? -22.698 15.291 36.853 1.00 84.75 497 GLU A O 1
ATOM 4203 N N . GLU A 1 498 ? -21.736 15.643 34.854 1.00 88.31 498 GLU A N 1
ATOM 4204 C CA . GLU A 1 498 ? -21.475 14.228 34.582 1.00 88.31 498 GLU A CA 1
ATOM 4205 C C . GLU A 1 498 ? -20.089 13.756 35.032 1.00 88.31 498 GLU A C 1
ATOM 4207 O O . GLU A 1 498 ? -19.936 12.583 35.378 1.00 88.31 498 GLU A O 1
ATOM 4212 N N . LEU A 1 499 ? -19.080 14.634 35.040 1.00 89.94 499 LEU A N 1
ATOM 4213 C CA . LEU A 1 499 ? -17.684 14.258 35.261 1.00 89.94 499 LEU A CA 1
ATOM 4214 C C . LEU A 1 499 ? -17.056 15.005 36.440 1.00 89.94 499 LEU A C 1
ATOM 4216 O O . LEU A 1 499 ? -17.360 16.164 36.716 1.00 89.94 499 LEU A O 1
ATOM 4220 N N . ILE A 1 500 ? -16.117 14.331 37.094 1.00 91.12 500 ILE A N 1
ATOM 4221 C CA . ILE A 1 500 ? -15.188 14.916 38.057 1.00 91.12 500 ILE A CA 1
ATOM 4222 C C . ILE A 1 500 ? -13.762 14.587 37.624 1.00 91.12 500 ILE A C 1
ATOM 4224 O O . ILE A 1 500 ? -13.483 13.492 37.123 1.00 91.12 500 ILE A O 1
ATOM 4228 N N . PHE A 1 501 ? -12.864 15.553 37.785 1.00 90.31 501 PHE A N 1
ATOM 4229 C CA . PHE A 1 501 ? -11.460 15.408 37.419 1.00 90.31 501 PHE A CA 1
ATOM 4230 C C . PHE A 1 501 ? -10.600 15.550 38.661 1.00 90.31 501 PHE A C 1
ATOM 4232 O O . PHE A 1 501 ? -10.860 16.428 39.480 1.00 90.31 501 PHE A O 1
ATOM 4239 N N . SER A 1 502 ? -9.553 14.741 38.784 1.00 89.25 502 SER A N 1
ATOM 4240 C CA . SER A 1 502 ? -8.558 14.922 39.834 1.00 89.25 502 SER A CA 1
ATOM 4241 C C . SER A 1 502 ? -7.137 14.906 39.284 1.00 89.25 502 SER A C 1
ATOM 4243 O O . SER A 1 502 ? -6.788 14.152 38.374 1.00 89.25 502 SER A O 1
ATOM 4245 N N . TYR A 1 503 ? -6.318 15.814 39.804 1.00 86.69 503 TYR A N 1
ATOM 4246 C CA . TYR A 1 503 ? -4.911 15.955 39.451 1.00 86.69 503 TYR A CA 1
ATOM 4247 C C . TYR A 1 503 ? -4.148 16.532 40.641 1.00 86.69 503 TYR A C 1
ATOM 4249 O O . TYR A 1 503 ? -4.591 17.512 41.239 1.00 86.69 503 TYR A O 1
ATOM 4257 N N . ASP A 1 504 ? -3.004 15.930 40.974 1.00 82.88 504 ASP A N 1
ATOM 4258 C CA . ASP A 1 504 ? -2.123 16.382 42.064 1.00 82.88 504 ASP A CA 1
ATOM 4259 C C . ASP A 1 504 ? -2.860 16.549 43.412 1.00 82.88 504 ASP A C 1
ATOM 4261 O O . ASP A 1 504 ? -2.743 17.554 44.111 1.00 82.88 504 ASP A O 1
ATOM 4265 N N . GLY A 1 505 ? -3.725 15.579 43.731 1.00 80.88 505 GLY A N 1
ATOM 4266 C CA . GLY A 1 505 ? -4.530 15.566 44.958 1.00 80.88 505 GLY A CA 1
ATOM 4267 C C . GLY A 1 505 ? -5.665 16.597 45.013 1.00 80.88 505 GLY A C 1
ATOM 4268 O O . GLY A 1 505 ? -6.330 16.697 46.042 1.00 80.88 505 GLY A O 1
ATOM 4269 N N . LYS A 1 506 ? -5.908 17.359 43.938 1.00 84.88 506 LYS A N 1
ATOM 4270 C CA . LYS A 1 506 ? -7.007 18.331 43.844 1.00 84.88 506 LYS A CA 1
ATOM 4271 C C . LYS A 1 506 ? -8.104 17.827 42.924 1.00 84.88 506 LYS A C 1
ATOM 4273 O O . LYS A 1 506 ? -7.815 17.321 41.841 1.00 84.88 506 LYS A O 1
ATOM 4278 N N . GLU A 1 507 ? -9.348 18.026 43.339 1.00 87.25 507 GLU A N 1
ATOM 4279 C CA . GLU A 1 507 ? -10.531 17.750 42.529 1.00 87.25 507 GLU A CA 1
ATOM 4280 C C . GLU A 1 507 ? -11.043 19.023 41.852 1.00 87.25 507 GLU A C 1
ATOM 4282 O O . GLU A 1 507 ? -10.976 20.122 42.409 1.00 87.25 507 GLU A O 1
ATOM 4287 N N . PHE A 1 508 ? -11.555 18.866 40.636 1.00 83.69 508 PHE A N 1
ATOM 4288 C CA . PHE A 1 508 ? -12.089 19.935 39.808 1.00 83.69 508 PHE A CA 1
ATOM 4289 C C . PHE A 1 508 ? -13.502 19.575 39.353 1.00 83.69 508 PHE A C 1
ATOM 4291 O O . PHE A 1 508 ? -13.729 18.531 38.732 1.00 83.69 508 PHE A O 1
ATOM 4298 N N . ASP A 1 509 ? -14.438 20.482 39.630 1.00 77.88 509 ASP A N 1
ATOM 4299 C CA . ASP A 1 509 ? -15.806 20.414 39.129 1.00 77.88 509 ASP A CA 1
ATOM 4300 C C . ASP A 1 509 ? -15.862 20.905 37.674 1.00 77.88 509 ASP A C 1
ATOM 4302 O O . ASP A 1 509 ? -15.858 22.107 37.384 1.00 77.88 509 ASP A O 1
ATOM 4306 N N . GLY A 1 510 ? -15.937 19.952 36.745 1.00 69.50 510 GLY A N 1
ATOM 4307 C CA . GLY A 1 510 ? -15.958 20.195 35.304 1.00 69.50 510 GLY A CA 1
ATOM 4308 C C . GLY A 1 510 ? -14.573 20.277 34.658 1.00 69.50 510 GLY A C 1
ATOM 4309 O O . GLY A 1 510 ? -13.552 19.976 35.269 1.00 69.50 510 GLY A O 1
ATOM 4310 N N . ALA A 1 511 ? -14.562 20.648 33.376 1.00 73.88 511 ALA A N 1
ATOM 4311 C CA . ALA A 1 511 ? -13.383 20.614 32.515 1.00 73.88 511 ALA A CA 1
ATOM 4312 C C . ALA A 1 511 ? -12.157 21.338 33.123 1.00 73.88 511 ALA A C 1
ATOM 4314 O O . ALA A 1 511 ? -12.184 22.568 33.246 1.00 73.88 511 ALA A O 1
ATOM 4315 N N . PRO A 1 512 ? -11.059 20.622 33.445 1.00 75.31 512 PRO A N 1
ATOM 4316 C CA . PRO A 1 512 ? -9.834 21.264 33.894 1.00 75.31 512 PRO A CA 1
ATOM 4317 C C . PRO A 1 512 ? -9.234 22.111 32.759 1.00 75.31 512 PRO A C 1
ATOM 4319 O O . PRO A 1 512 ? -9.434 21.801 31.571 1.00 75.31 512 PRO A O 1
ATOM 4322 N N . PRO A 1 513 ? -8.486 23.180 33.096 1.00 69.94 513 PRO A N 1
ATOM 4323 C CA . PRO A 1 513 ? -7.782 23.975 32.099 1.00 69.94 513 PRO A CA 1
ATOM 4324 C C . PRO A 1 513 ? -6.828 23.088 31.294 1.00 69.94 513 PRO A C 1
ATOM 4326 O O . PRO A 1 513 ? -6.266 22.120 31.811 1.00 69.94 513 PRO A O 1
ATOM 4329 N N . ARG A 1 514 ? -6.630 23.415 30.010 1.00 65.38 514 ARG A N 1
ATOM 4330 C CA . ARG A 1 514 ? -5.651 22.700 29.180 1.00 65.38 514 ARG A CA 1
ATOM 4331 C C . ARG A 1 514 ? -4.271 22.803 29.828 1.00 65.38 514 ARG A C 1
ATOM 4333 O O . ARG A 1 514 ? -3.781 23.898 30.082 1.00 65.38 514 ARG A O 1
ATOM 4340 N N . MET A 1 515 ? -3.660 21.650 30.068 1.00 71.44 515 MET A N 1
ATOM 4341 C CA . MET A 1 515 ? -2.393 21.506 30.779 1.00 71.44 515 MET A CA 1
ATOM 4342 C C . MET A 1 515 ? -1.492 20.509 30.053 1.00 71.44 515 MET A C 1
ATOM 4344 O O . MET A 1 515 ? -1.978 19.571 29.422 1.00 71.44 515 MET A O 1
ATOM 4348 N N . SER A 1 516 ? -0.178 20.709 30.146 1.00 69.19 516 SER A N 1
ATOM 4349 C CA . SER A 1 516 ? 0.829 19.888 29.459 1.00 69.19 516 SER A CA 1
ATOM 4350 C C . SER A 1 516 ? 0.876 18.435 29.946 1.00 69.19 516 SER A C 1
ATOM 4352 O O . SER A 1 516 ? 1.286 17.564 29.190 1.00 69.19 516 SER A O 1
ATOM 4354 N N . ASN A 1 517 ? 0.417 18.156 31.171 1.00 71.81 517 ASN A N 1
ATOM 4355 C CA . ASN A 1 517 ? 0.397 16.817 31.770 1.00 71.81 517 ASN A CA 1
ATOM 4356 C C . ASN A 1 517 ? -1.022 16.225 31.882 1.00 71.81 517 ASN A C 1
ATOM 4358 O O . ASN A 1 517 ? -1.392 15.628 32.894 1.00 71.81 517 ASN A O 1
ATOM 4362 N N . PHE A 1 518 ? -1.853 16.416 30.853 1.00 77.56 518 PHE A N 1
ATOM 4363 C CA . PHE A 1 518 ? -3.233 15.906 30.848 1.00 77.56 518 PHE A CA 1
ATOM 4364 C C . PHE A 1 518 ? -3.310 14.371 30.995 1.00 77.56 518 PHE A C 1
ATOM 4366 O O . PHE A 1 518 ? -4.323 13.827 31.435 1.00 77.56 518 PHE A O 1
ATOM 4373 N N . SER A 1 519 ? -2.222 13.664 30.672 1.00 77.88 519 SER A N 1
ATOM 4374 C CA . SER A 1 519 ? -2.094 12.211 30.809 1.00 77.88 519 SER A CA 1
ATOM 4375 C C . SER A 1 519 ? -2.275 11.718 32.244 1.00 77.88 519 SER A C 1
ATOM 4377 O O . SER A 1 519 ? -2.867 10.661 32.428 1.00 77.88 519 SER A O 1
ATOM 4379 N N . ASN A 1 520 ? -1.885 12.501 33.254 1.00 84.81 520 ASN A N 1
ATOM 4380 C CA . ASN A 1 520 ? -2.011 12.119 34.667 1.00 84.81 520 ASN A CA 1
ATOM 4381 C C . ASN A 1 520 ? -3.344 12.538 35.305 1.00 84.81 520 ASN A C 1
ATOM 4383 O O . ASN A 1 520 ? -3.574 12.263 36.480 1.00 84.81 520 ASN A O 1
ATOM 4387 N N . VAL A 1 521 ? -4.218 13.225 34.564 1.00 87.94 521 VAL A N 1
ATOM 4388 C CA . VAL A 1 521 ? -5.541 13.613 35.067 1.00 87.94 521 VAL A CA 1
ATOM 4389 C C . VAL A 1 521 ? -6.409 12.365 35.175 1.00 87.94 521 VAL A C 1
ATOM 4391 O O . VAL A 1 521 ? -6.641 11.685 34.169 1.00 87.94 521 VAL A O 1
ATOM 4394 N N . ILE A 1 522 ? -6.901 12.087 36.378 1.00 91.00 522 ILE A N 1
ATOM 4395 C CA . ILE A 1 522 ? -7.917 11.069 36.625 1.00 91.00 522 ILE A CA 1
ATOM 4396 C C . ILE A 1 522 ? -9.269 11.677 36.256 1.00 91.00 522 ILE A C 1
ATOM 4398 O O . ILE A 1 522 ? -9.573 12.815 36.614 1.00 91.00 522 ILE A O 1
ATOM 4402 N N . MET A 1 523 ? -10.076 10.932 35.511 1.00 91.31 523 MET A N 1
ATOM 4403 C CA . MET A 1 523 ? -11.406 11.360 35.078 1.00 91.31 523 MET A CA 1
ATOM 4404 C C . MET A 1 523 ? -12.410 10.314 35.541 1.00 91.31 523 MET A C 1
ATOM 4406 O O . MET A 1 523 ? -12.278 9.152 35.163 1.00 91.31 523 MET A O 1
ATOM 4410 N N . ARG A 1 524 ? -13.419 10.704 36.322 1.00 91.50 524 ARG A N 1
ATOM 4411 C CA . ARG A 1 524 ? -14.462 9.809 36.852 1.00 91.50 524 ARG A CA 1
ATOM 4412 C C . ARG A 1 524 ? -15.852 10.365 36.564 1.00 91.50 524 ARG A C 1
ATOM 4414 O O . ARG A 1 524 ? -16.003 11.549 36.273 1.00 91.50 524 ARG A O 1
ATOM 4421 N N . TYR A 1 525 ? -16.866 9.509 36.650 1.00 91.00 525 TYR A N 1
ATOM 4422 C CA . TYR A 1 525 ? -18.251 9.974 36.650 1.00 91.00 525 TYR A CA 1
ATOM 4423 C C . TYR A 1 525 ? -18.576 10.566 38.014 1.00 91.00 525 TYR A C 1
ATOM 4425 O O . TYR A 1 525 ? -18.182 10.013 39.038 1.00 91.00 525 TYR A O 1
ATOM 4433 N N . LYS A 1 526 ? -19.301 11.681 38.021 1.00 90.00 526 LYS A N 1
ATOM 4434 C CA . LYS A 1 526 ? -19.730 12.364 39.246 1.00 90.00 526 LYS A CA 1
ATOM 4435 C C . LYS A 1 526 ? -20.908 11.664 39.932 1.00 90.00 526 LYS A C 1
ATOM 4437 O O . LYS A 1 526 ? -21.084 11.785 41.140 1.00 90.00 526 LYS A O 1
ATOM 4442 N N . LYS A 1 527 ? -21.710 10.934 39.156 1.00 88.62 527 LYS A N 1
ATOM 4443 C CA . LYS A 1 527 ? -22.849 10.124 39.606 1.00 88.62 527 LYS A CA 1
ATOM 4444 C C . LYS A 1 527 ? -22.860 8.783 38.864 1.00 88.62 527 LYS A C 1
ATOM 4446 O O . LYS A 1 527 ? -22.151 8.623 37.870 1.00 88.62 527 LYS A O 1
ATOM 4451 N N . GLN A 1 528 ? -23.667 7.836 39.336 1.00 89.38 528 GLN A N 1
ATOM 4452 C CA . GLN A 1 528 ? -23.842 6.543 38.671 1.00 89.38 528 GLN A CA 1
ATOM 4453 C C . GLN A 1 528 ? -24.343 6.728 37.231 1.00 89.38 528 GLN A C 1
ATOM 4455 O O . GLN A 1 528 ? -25.211 7.569 36.993 1.00 89.38 528 GLN A O 1
ATOM 4460 N N . ILE A 1 529 ? -23.793 5.964 36.276 1.00 89.00 529 ILE A N 1
ATOM 4461 C CA . ILE A 1 529 ? -24.255 6.026 34.881 1.00 89.00 529 ILE A CA 1
ATOM 4462 C C . ILE A 1 529 ? -25.714 5.578 34.810 1.00 89.00 529 ILE A C 1
ATOM 4464 O O . ILE A 1 529 ? -26.081 4.512 35.306 1.00 89.00 529 ILE A O 1
ATOM 4468 N N . GLU A 1 530 ? -26.513 6.385 34.125 1.00 91.19 530 GLU A N 1
ATOM 4469 C CA . GLU A 1 530 ? -27.893 6.083 33.762 1.00 91.19 530 GLU A CA 1
ATOM 4470 C C . GLU A 1 530 ? -27.924 5.401 32.389 1.00 91.19 530 GLU A C 1
ATOM 4472 O O . GLU A 1 530 ? -27.198 5.791 31.465 1.00 91.19 530 GLU A O 1
ATOM 4477 N N . PHE A 1 531 ? -28.761 4.372 32.267 1.00 92.44 531 PHE A N 1
ATOM 4478 C CA . PHE A 1 531 ? -28.904 3.579 31.053 1.00 92.44 531 PHE A CA 1
ATOM 4479 C C . PHE A 1 531 ? -30.367 3.502 30.634 1.00 92.44 531 PHE A C 1
ATOM 4481 O O . PHE A 1 531 ? -31.239 3.259 31.466 1.00 92.44 531 PHE A O 1
ATOM 4488 N N . ILE A 1 532 ? -30.597 3.576 29.328 1.00 92.19 532 ILE A N 1
ATOM 4489 C CA . ILE A 1 532 ? -31.839 3.135 28.697 1.00 92.19 532 ILE A CA 1
ATOM 4490 C C . ILE A 1 532 ? -31.618 1.762 28.064 1.00 92.19 532 ILE A C 1
ATOM 4492 O O . ILE A 1 532 ? -30.545 1.475 27.533 1.00 92.19 532 ILE A O 1
ATOM 4496 N N . GLU A 1 533 ? -32.626 0.904 28.110 1.00 90.50 533 GLU A N 1
ATOM 4497 C CA . GLU A 1 533 ? -32.542 -0.447 27.565 1.00 90.50 533 GLU A CA 1
ATOM 4498 C C . GLU A 1 533 ? -33.361 -0.569 26.276 1.00 90.50 533 GLU A C 1
ATOM 4500 O O . GLU A 1 533 ? -34.490 -0.090 26.195 1.00 90.50 533 GLU A O 1
ATOM 4505 N N . SER A 1 534 ? -32.784 -1.203 25.256 1.00 88.75 534 SER A N 1
ATOM 4506 C CA . SER A 1 534 ? -33.457 -1.570 24.004 1.00 88.75 534 SER A CA 1
ATOM 4507 C C . SER A 1 534 ? -32.939 -2.931 23.561 1.00 88.75 534 SER A C 1
ATOM 4509 O O . SER A 1 534 ? -31.729 -3.138 23.534 1.00 88.75 534 SER A O 1
ATOM 4511 N N . ASN A 1 535 ? -33.835 -3.869 23.237 1.00 86.19 535 ASN A N 1
ATOM 4512 C CA . ASN A 1 535 ? -33.478 -5.246 22.862 1.00 86.19 535 ASN A CA 1
ATOM 4513 C C . ASN A 1 535 ? -32.548 -5.945 23.880 1.00 86.19 535 ASN A C 1
ATOM 4515 O O . ASN A 1 535 ? -31.624 -6.653 23.490 1.00 86.19 535 ASN A O 1
ATOM 4519 N N . ASN A 1 536 ? -32.760 -5.718 25.183 1.00 89.88 536 ASN A N 1
ATOM 4520 C CA . ASN A 1 536 ? -31.897 -6.190 26.281 1.00 89.88 536 ASN A CA 1
ATOM 4521 C C . ASN A 1 536 ? -30.441 -5.676 26.233 1.00 89.88 536 ASN A C 1
ATOM 4523 O O . ASN A 1 536 ? -29.536 -6.245 26.855 1.00 89.88 536 ASN A O 1
ATOM 4527 N N . ILE A 1 537 ? -30.199 -4.593 25.492 1.00 93.19 537 ILE A N 1
ATOM 4528 C CA . ILE A 1 537 ? -28.915 -3.900 25.403 1.00 93.19 537 ILE A CA 1
ATOM 4529 C C . ILE A 1 537 ? -29.036 -2.550 26.108 1.00 93.19 537 ILE A C 1
ATOM 4531 O O . ILE A 1 537 ? -29.956 -1.774 25.845 1.00 93.19 537 ILE A O 1
ATOM 4535 N N . LYS A 1 538 ? -28.083 -2.254 26.995 1.00 93.81 538 LYS A N 1
ATOM 4536 C CA . LYS A 1 538 ? -28.066 -1.030 27.810 1.00 93.81 538 LYS A CA 1
ATOM 4537 C C . LYS A 1 538 ? -27.259 0.083 27.151 1.00 93.81 538 LYS A C 1
ATOM 4539 O O . LYS A 1 538 ? -26.061 -0.082 26.930 1.00 93.81 538 LYS A O 1
ATOM 4544 N N . PHE A 1 539 ? -27.862 1.237 26.901 1.00 93.00 539 PH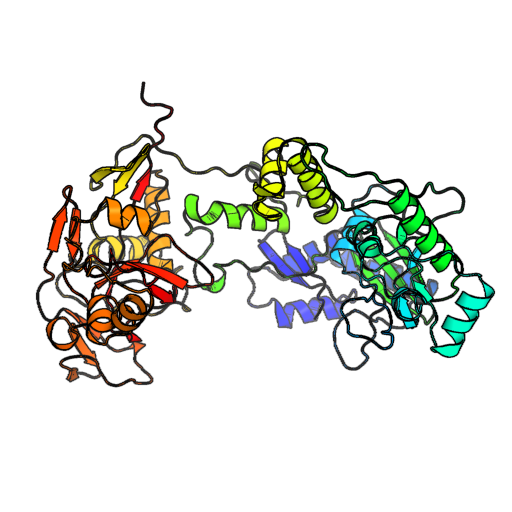E A N 1
ATOM 4545 C CA . PHE A 1 539 ? -27.247 2.407 26.270 1.00 93.00 539 PHE A CA 1
ATOM 4546 C C . PHE A 1 539 ? -27.092 3.552 27.279 1.00 93.00 539 PHE A C 1
ATOM 4548 O O . PHE A 1 539 ? -28.092 3.953 27.871 1.00 93.00 539 PHE A O 1
ATOM 4555 N N . PRO A 1 540 ? -25.877 4.089 27.491 1.00 91.69 540 PRO A N 1
ATOM 4556 C CA . PRO A 1 540 ? -25.667 5.212 28.401 1.00 91.69 540 PRO A CA 1
ATOM 4557 C C . PRO A 1 540 ? -26.358 6.483 27.923 1.00 91.69 540 PRO A C 1
ATOM 4559 O O . PRO A 1 540 ? -26.293 6.834 26.743 1.00 91.69 540 PRO A O 1
ATOM 4562 N N . GLU A 1 541 ? -26.964 7.210 28.856 1.00 88.06 541 GLU A N 1
ATOM 4563 C CA . GLU A 1 541 ? -27.633 8.482 28.556 1.00 88.06 541 GLU A CA 1
ATOM 4564 C C . GLU A 1 541 ? -26.714 9.704 28.685 1.00 88.06 541 GLU A C 1
ATOM 4566 O O . GLU A 1 541 ? -27.067 10.803 28.253 1.00 88.06 541 GLU A O 1
ATOM 4571 N N . PHE A 1 542 ? -25.521 9.513 29.248 1.00 88.00 542 PHE A N 1
ATOM 4572 C CA . PHE A 1 542 ? -24.560 10.577 29.520 1.00 88.00 542 PHE A CA 1
ATOM 4573 C C . PHE A 1 542 ? -24.000 11.159 28.223 1.00 88.00 542 PHE A C 1
ATOM 4575 O O . PHE A 1 542 ? -23.536 10.435 27.342 1.00 88.00 542 PHE A O 1
ATOM 4582 N N . SER A 1 543 ? -23.979 12.487 28.128 1.00 83.56 543 SER A N 1
ATOM 4583 C CA . SER A 1 543 ? -23.430 13.198 26.970 1.00 83.56 543 SER A CA 1
ATOM 4584 C C . SER A 1 543 ? -21.906 13.099 26.856 1.00 83.56 543 SER A C 1
ATOM 4586 O O . SER A 1 543 ? -21.366 13.258 25.764 1.00 83.56 543 SER A O 1
ATOM 4588 N N . SER A 1 544 ? -21.227 12.823 27.969 1.00 87.31 544 SER A N 1
ATOM 4589 C CA . SER A 1 544 ? -19.784 12.591 28.065 1.00 87.31 544 SER A CA 1
ATOM 4590 C C . SER A 1 544 ? -19.356 11.181 27.665 1.00 87.31 544 SER A C 1
ATOM 4592 O O . SER A 1 544 ? -18.153 10.941 27.542 1.00 87.31 544 SER A O 1
ATOM 4594 N N . PHE A 1 545 ? -20.296 10.253 27.455 1.00 91.25 545 PHE A N 1
ATOM 4595 C CA . PHE A 1 545 ? -19.987 8.895 27.021 1.00 91.25 545 PHE A CA 1
ATOM 4596 C C . PHE A 1 545 ? -20.274 8.705 25.534 1.00 91.25 545 PHE A C 1
ATOM 4598 O O . PHE A 1 545 ? -21.363 9.002 25.039 1.00 91.25 545 PHE A O 1
ATOM 4605 N N . VAL A 1 546 ? -19.290 8.165 24.825 1.00 92.94 546 VAL A N 1
ATOM 4606 C CA . VAL A 1 546 ? -19.402 7.759 23.424 1.00 92.94 546 VAL A CA 1
ATOM 4607 C C . VAL A 1 546 ? -18.797 6.369 23.240 1.00 92.94 546 VAL A C 1
ATOM 4609 O O . VAL A 1 546 ? -18.055 5.871 24.084 1.00 92.94 546 VAL A O 1
ATOM 4612 N N . GLU A 1 547 ? -19.119 5.726 22.128 1.00 94.69 547 GLU A N 1
ATOM 4613 C CA . GLU A 1 547 ? -18.699 4.371 21.803 1.00 94.69 547 GLU A CA 1
ATOM 4614 C C . GLU A 1 547 ? -17.858 4.362 20.534 1.00 94.69 547 GLU A C 1
ATOM 4616 O O . GLU A 1 547 ? -18.205 5.008 19.541 1.00 94.69 547 GLU A O 1
ATOM 4621 N N . TRP A 1 548 ? -16.757 3.612 20.557 1.00 96.31 548 TRP A N 1
ATOM 4622 C CA . TRP A 1 548 ? -15.990 3.317 19.355 1.00 96.31 548 TRP A CA 1
ATOM 4623 C C . TRP A 1 548 ? -16.814 2.493 18.371 1.00 96.31 548 TRP A C 1
ATOM 4625 O O . TRP A 1 548 ? -17.473 1.523 18.744 1.00 96.31 548 TRP A O 1
ATOM 4635 N N . THR A 1 549 ? -16.699 2.842 17.092 1.00 94.81 549 THR A N 1
ATOM 4636 C CA . THR A 1 549 ? -17.302 2.085 15.992 1.00 94.81 549 THR A CA 1
ATOM 4637 C C . THR A 1 549 ? -16.236 1.426 15.121 1.00 94.81 549 THR A C 1
ATOM 4639 O O . THR A 1 549 ? -15.045 1.751 15.191 1.00 94.81 549 THR A O 1
ATOM 4642 N N . ASN A 1 550 ? -16.667 0.509 14.257 1.00 93.38 550 ASN A N 1
ATOM 4643 C CA . ASN A 1 550 ? -15.799 -0.139 13.273 1.00 93.38 550 ASN A CA 1
ATOM 4644 C C . ASN A 1 550 ? -15.375 0.795 12.121 1.00 93.38 550 ASN A C 1
ATOM 4646 O O . ASN A 1 550 ? -14.525 0.427 11.314 1.00 93.38 550 ASN A O 1
ATOM 4650 N N . ASP A 1 551 ? -15.962 1.993 12.029 1.00 91.38 551 ASP A N 1
ATOM 4651 C CA . ASP A 1 551 ? -15.712 2.950 10.953 1.00 91.38 551 ASP A CA 1
ATOM 4652 C C . ASP A 1 551 ? -14.380 3.687 11.178 1.00 91.38 55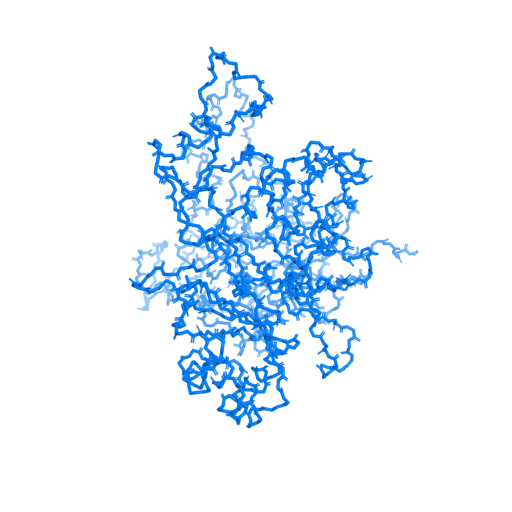1 ASP A C 1
ATOM 4654 O O . ASP A 1 551 ? -14.323 4.733 11.834 1.00 91.38 551 ASP A O 1
ATOM 4658 N N . PHE A 1 552 ? -13.295 3.143 10.622 1.00 88.69 552 PHE A N 1
ATOM 4659 C CA . PHE A 1 552 ? -11.928 3.644 10.787 1.00 88.69 552 PHE A CA 1
ATOM 4660 C C . PHE A 1 552 ? -11.326 4.143 9.469 1.00 88.69 552 PHE A C 1
ATOM 4662 O O . PHE A 1 552 ? -11.384 3.465 8.443 1.00 88.69 552 PHE A O 1
ATOM 4669 N N . ARG A 1 553 ? -10.694 5.321 9.494 1.00 85.12 553 ARG A N 1
ATOM 4670 C CA . ARG A 1 553 ? -9.921 5.861 8.368 1.00 85.12 553 ARG A CA 1
ATOM 4671 C C . ARG A 1 553 ? -8.835 6.812 8.861 1.00 85.12 553 ARG A C 1
ATOM 4673 O O . ARG A 1 553 ? -9.099 7.692 9.673 1.00 85.12 553 ARG A O 1
ATOM 4680 N N . SER A 1 554 ? -7.622 6.678 8.324 1.00 83.38 554 SER A N 1
ATOM 4681 C CA . SER A 1 554 ? -6.511 7.617 8.558 1.00 83.38 554 SER A CA 1
ATOM 4682 C C . SER A 1 554 ? -6.239 7.901 10.047 1.00 83.38 554 SER A C 1
ATOM 4684 O O . SER A 1 554 ? -6.216 9.057 10.468 1.00 83.38 554 SER A O 1
ATOM 4686 N N . ASN A 1 555 ? -6.067 6.850 10.859 1.00 87.88 555 ASN A N 1
ATOM 4687 C CA . ASN A 1 555 ? -5.850 6.923 12.317 1.00 87.88 555 ASN A CA 1
ATOM 4688 C C . ASN A 1 555 ? -6.990 7.561 13.126 1.00 87.88 555 ASN A C 1
ATOM 4690 O O . ASN A 1 555 ? -6.817 7.853 14.309 1.00 87.88 555 ASN A O 1
ATOM 4694 N N . HIS A 1 556 ? -8.155 7.759 12.517 1.00 91.31 556 HIS A N 1
ATOM 4695 C CA . HIS A 1 556 ? -9.345 8.247 13.191 1.00 91.31 556 HIS A CA 1
ATOM 4696 C C . HIS A 1 556 ? -10.455 7.209 13.089 1.00 91.31 556 HIS A C 1
ATOM 4698 O O . HIS A 1 556 ? -10.680 6.631 12.026 1.00 91.31 556 HIS A O 1
ATOM 4704 N N . ALA A 1 557 ? -11.171 7.002 14.186 1.00 92.25 557 ALA A N 1
ATOM 4705 C CA . ALA A 1 557 ? -12.371 6.178 14.208 1.00 92.25 557 ALA A CA 1
ATOM 4706 C C . ALA A 1 557 ? -13.590 7.052 14.489 1.00 92.25 557 ALA A C 1
ATOM 4708 O O . ALA A 1 557 ? -13.499 8.040 15.232 1.00 92.25 557 ALA A O 1
ATOM 4709 N N . LYS A 1 558 ? -14.733 6.709 13.888 1.00 92.12 558 LYS A N 1
ATOM 4710 C CA . LYS A 1 558 ? -15.994 7.337 14.274 1.00 92.12 558 LYS A CA 1
ATOM 4711 C C . LYS A 1 558 ? -16.372 6.885 15.680 1.00 92.12 558 LYS A C 1
ATOM 4713 O O . LYS A 1 558 ? -16.190 5.720 16.048 1.00 92.12 558 LYS A O 1
ATOM 4718 N N . VAL A 1 559 ? -16.937 7.818 16.428 1.00 91.75 559 VAL A N 1
ATOM 4719 C CA . VAL A 1 559 ? -17.616 7.551 17.689 1.00 91.75 559 VAL A CA 1
ATOM 4720 C C . VAL A 1 559 ? -19.087 7.891 17.568 1.00 91.75 559 VAL A C 1
ATOM 4722 O O . VAL A 1 559 ? -19.471 8.769 16.793 1.00 91.75 559 VAL A O 1
ATOM 4725 N N . ILE A 1 560 ? -19.903 7.204 18.351 1.00 89.69 560 ILE A N 1
ATOM 4726 C CA . ILE A 1 560 ? -21.345 7.419 18.393 1.00 89.69 560 ILE A CA 1
ATOM 4727 C C . ILE A 1 560 ? -21.843 7.336 19.833 1.00 89.69 560 ILE A C 1
ATOM 4729 O O . ILE A 1 560 ? -21.239 6.675 20.668 1.00 89.69 560 ILE A O 1
ATOM 4733 N N . SER A 1 561 ? -22.935 8.018 20.147 1.00 87.81 561 SER A N 1
ATOM 4734 C CA . SER A 1 561 ? -23.652 7.819 21.404 1.00 87.81 561 SER A CA 1
ATOM 4735 C C . SER A 1 561 ? -25.138 7.962 21.171 1.00 87.81 561 SER A C 1
ATOM 4737 O O . SER A 1 561 ? -25.565 8.503 20.151 1.00 87.81 561 SER A O 1
ATOM 4739 N N . LEU A 1 562 ? -25.932 7.542 22.147 1.00 83.94 562 LEU A N 1
ATOM 4740 C CA . LEU A 1 562 ? -27.379 7.665 22.089 1.00 83.94 562 LEU A CA 1
ATOM 4741 C C . LEU A 1 562 ? -27.855 9.114 21.869 1.00 83.94 562 LEU A C 1
ATOM 4743 O O . LEU A 1 562 ? -28.813 9.348 21.137 1.00 83.94 562 LEU A O 1
ATOM 4747 N N . LYS A 1 563 ? -27.177 10.105 22.466 1.00 75.88 563 LYS A N 1
ATOM 4748 C CA . LYS A 1 563 ? -27.524 11.528 22.304 1.00 75.88 563 LYS A CA 1
ATOM 4749 C C . LYS A 1 563 ? -27.297 12.024 20.873 1.00 75.88 563 LYS A C 1
ATOM 4751 O O . LYS A 1 563 ? -28.044 12.877 20.406 1.00 75.88 563 LYS A O 1
ATOM 4756 N N . PHE A 1 564 ? -26.291 11.485 20.187 1.00 69.88 564 PHE A N 1
ATOM 4757 C CA . PHE A 1 564 ? -25.861 11.948 18.866 1.00 69.88 564 PHE A CA 1
ATOM 4758 C C . PHE A 1 564 ? -26.113 10.924 17.751 1.00 69.88 564 PHE A C 1
ATOM 4760 O O . PHE A 1 564 ? -25.676 11.137 16.626 1.00 69.88 564 PHE A O 1
ATOM 4767 N N . ALA A 1 565 ? -26.833 9.830 18.019 1.00 67.50 565 ALA A N 1
ATOM 4768 C CA . ALA A 1 565 ? -27.065 8.758 17.047 1.00 67.50 565 ALA A CA 1
ATOM 4769 C C . ALA A 1 565 ? -27.761 9.264 15.769 1.00 67.50 565 ALA A C 1
ATOM 4771 O O . ALA A 1 565 ? -27.460 8.813 14.663 1.00 67.50 565 ALA A O 1
ATOM 4772 N N . ASN A 1 566 ? -28.626 10.272 15.906 1.00 61.97 566 ASN A N 1
ATOM 4773 C CA . ASN A 1 566 ? -29.343 10.899 14.794 1.00 61.97 566 ASN A CA 1
ATOM 4774 C C . ASN A 1 566 ? -28.636 12.137 14.217 1.00 61.97 566 ASN A C 1
ATOM 4776 O O . ASN A 1 566 ? -29.168 12.755 13.298 1.00 61.97 566 ASN A O 1
ATOM 4780 N N . SER A 1 567 ? -27.454 12.523 14.715 1.00 63.19 567 SER A N 1
ATOM 4781 C CA . SER A 1 567 ? -26.768 13.701 14.184 1.00 63.19 567 SER A CA 1
ATOM 4782 C C . SER A 1 567 ? -26.181 13.420 12.796 1.00 63.19 567 SER A C 1
ATOM 4784 O O . SER A 1 567 ? -25.692 12.327 12.493 1.00 63.19 567 SER A O 1
ATOM 4786 N N . SER A 1 568 ? -26.233 14.431 11.929 1.00 53.62 568 SER A N 1
ATOM 4787 C CA . SER A 1 568 ? -25.581 14.417 10.614 1.00 53.62 568 SER A CA 1
ATOM 4788 C C . SER A 1 568 ? -24.074 14.698 10.695 1.00 53.62 568 SER A C 1
ATOM 4790 O O . SER A 1 568 ? -23.361 14.542 9.704 1.00 53.62 568 SER A O 1
ATOM 4792 N N . GLN A 1 569 ? -23.565 15.100 11.866 1.00 56.34 569 GLN A N 1
ATOM 4793 C CA . GLN A 1 569 ? -22.148 15.382 12.073 1.00 56.34 569 GLN A CA 1
ATOM 4794 C C . GLN A 1 569 ? -21.368 14.095 12.364 1.00 56.34 569 GLN A C 1
ATOM 4796 O O . GLN A 1 569 ? -21.474 13.499 13.438 1.00 56.34 569 GLN A O 1
ATOM 4801 N N . GLU A 1 570 ? -20.513 13.693 11.420 1.00 61.84 570 GLU A N 1
ATOM 4802 C CA . GLU A 1 570 ? -19.551 12.616 11.647 1.00 61.84 570 GLU A CA 1
ATOM 4803 C C . GLU A 1 570 ? -18.553 13.003 12.746 1.00 61.84 570 GLU A C 1
ATOM 4805 O O . GLU A 1 570 ? -17.660 13.831 12.554 1.00 61.84 570 GLU A O 1
ATOM 4810 N N . SER A 1 571 ? -18.670 12.355 13.901 1.00 78.38 571 SER A N 1
ATOM 4811 C CA . SER A 1 571 ? -17.774 12.577 15.031 1.00 78.38 571 SER A CA 1
ATOM 4812 C C . SER A 1 571 ? -16.599 11.612 14.943 1.00 78.38 571 SER A C 1
ATOM 4814 O O . SER A 1 571 ? -16.739 10.428 15.236 1.00 78.38 571 SER A O 1
ATOM 4816 N N . LYS A 1 572 ? -15.437 12.101 14.503 1.00 88.38 572 LYS A N 1
ATOM 4817 C CA . LYS A 1 572 ? -14.198 11.314 14.411 1.00 88.38 572 LYS A CA 1
ATOM 4818 C C . LYS A 1 572 ? -13.221 11.717 15.507 1.00 88.38 572 LYS A C 1
ATOM 4820 O O . LYS A 1 572 ? -12.949 12.904 15.705 1.00 88.38 572 LYS A O 1
ATOM 4825 N N . LEU A 1 573 ? -12.682 10.724 16.205 1.00 90.44 573 LEU A N 1
ATOM 4826 C CA . LEU A 1 573 ? -11.673 10.900 17.244 1.00 90.44 573 LEU A CA 1
ATOM 4827 C C . LEU A 1 573 ? -10.375 10.198 16.850 1.00 90.44 573 LEU A C 1
ATOM 4829 O O . LEU A 1 573 ? -10.384 9.248 16.068 1.00 90.44 573 LEU A O 1
ATOM 4833 N N . LEU A 1 574 ? -9.259 10.679 17.399 1.00 91.81 574 LEU A N 1
ATOM 4834 C CA . LEU A 1 574 ? -7.957 10.051 17.208 1.00 91.81 574 LEU A CA 1
ATOM 4835 C C . LEU A 1 574 ? -7.977 8.658 17.853 1.00 91.81 574 LEU A C 1
ATOM 4837 O O . LEU A 1 574 ? -8.213 8.534 19.055 1.00 91.81 574 LEU A O 1
ATOM 4841 N N . ALA A 1 575 ? -7.720 7.624 17.055 1.00 93.88 575 ALA A N 1
ATOM 4842 C CA . ALA A 1 575 ? -7.849 6.224 17.455 1.00 93.88 575 ALA A CA 1
ATOM 4843 C C . ALA A 1 575 ? -6.839 5.800 18.535 1.00 93.88 575 ALA A C 1
ATOM 4845 O O . ALA A 1 575 ? -7.104 4.866 19.286 1.00 93.88 575 ALA A O 1
ATOM 4846 N N . SER A 1 576 ? -5.693 6.482 18.621 1.00 93.31 576 SER A N 1
ATOM 4847 C CA . SER A 1 576 ? -4.638 6.221 19.608 1.00 93.31 576 SER A CA 1
ATOM 4848 C C . SER A 1 576 ? -4.849 6.922 20.951 1.00 93.31 576 SER A C 1
ATOM 4850 O O . SER A 1 576 ? -4.055 6.710 21.865 1.00 93.31 576 SER A O 1
ATOM 4852 N N . SER A 1 577 ? -5.886 7.759 21.078 1.00 91.94 577 SER A N 1
ATOM 4853 C CA . SER A 1 577 ? -6.128 8.546 22.286 1.00 91.94 577 SER A CA 1
ATOM 4854 C C . SER A 1 577 ? -7.248 7.979 23.152 1.00 91.94 577 SER A C 1
ATOM 4856 O O . SER A 1 577 ? -8.227 7.431 22.647 1.00 91.94 577 SER A O 1
ATOM 4858 N N . ASN A 1 578 ? -7.135 8.179 24.467 1.00 89.56 578 ASN A N 1
ATOM 4859 C CA . ASN A 1 578 ? -8.219 7.942 25.427 1.00 89.56 578 ASN A CA 1
ATOM 4860 C C . ASN A 1 578 ? -9.267 9.077 25.429 1.00 89.56 578 ASN A C 1
ATOM 4862 O O . ASN A 1 578 ? -10.273 8.987 26.124 1.00 89.56 578 ASN A O 1
ATOM 4866 N N . ASN A 1 579 ? -9.028 10.149 24.660 1.00 88.56 579 ASN A N 1
ATOM 4867 C CA . ASN A 1 579 ? -9.907 11.302 24.450 1.00 88.56 579 ASN A CA 1
ATOM 4868 C C . ASN A 1 579 ? -10.274 12.119 25.701 1.00 88.56 579 ASN A C 1
ATOM 4870 O O . ASN A 1 579 ? -11.165 12.973 25.644 1.00 88.56 579 ASN A O 1
ATOM 4874 N N . LYS A 1 580 ? -9.495 11.989 26.785 1.00 87.19 580 LYS A N 1
ATOM 4875 C CA . LYS A 1 580 ? -9.594 12.853 27.973 1.00 87.19 580 LYS A CA 1
ATOM 4876 C C . LYS A 1 580 ? -9.547 14.342 27.635 1.00 87.19 580 LYS A C 1
ATOM 4878 O O . LYS A 1 580 ? -10.291 15.126 28.214 1.00 87.19 580 LYS A O 1
ATOM 4883 N N . TYR A 1 581 ? -8.714 14.739 26.672 1.00 83.12 581 TYR A N 1
ATOM 4884 C CA . TYR A 1 581 ? -8.552 16.137 26.240 1.00 83.12 581 TYR A CA 1
ATOM 4885 C C . TYR A 1 581 ? -9.821 16.748 25.609 1.00 83.12 581 TYR A C 1
ATOM 4887 O O . TYR A 1 581 ? -9.902 17.966 25.441 1.00 83.12 581 TYR A O 1
ATOM 4895 N N . LYS A 1 582 ? -10.796 15.905 25.246 1.00 84.44 582 LYS A N 1
ATOM 4896 C CA . LYS A 1 582 ? -12.138 16.281 24.781 1.00 84.44 582 LYS A CA 1
ATOM 4897 C C . LYS A 1 582 ? -13.214 16.061 25.846 1.00 84.44 582 LYS A C 1
ATOM 4899 O O . LYS A 1 582 ? -14.383 16.259 25.548 1.00 84.44 582 LYS A O 1
ATOM 4904 N N . TYR A 1 583 ? -12.821 15.684 27.064 1.00 87.25 583 TYR A N 1
ATOM 4905 C CA . TYR A 1 583 ? -13.707 15.401 28.193 1.00 87.25 583 TYR A CA 1
ATOM 4906 C C . TYR A 1 583 ? -14.706 14.270 27.901 1.00 87.25 583 TYR A C 1
ATOM 4908 O O . TYR A 1 583 ? -15.849 14.312 28.349 1.00 87.25 583 TYR A O 1
ATOM 4916 N N . LEU A 1 584 ? -14.266 13.275 27.121 1.00 89.06 584 LEU A N 1
ATOM 4917 C CA . LEU A 1 584 ? -15.070 12.131 26.705 1.00 89.06 584 LEU A CA 1
ATOM 4918 C C . LEU A 1 584 ? -14.552 10.841 27.334 1.00 89.06 584 LEU A C 1
ATOM 4920 O O . LEU A 1 584 ? -13.353 10.562 27.317 1.00 89.06 584 LEU A O 1
ATOM 4924 N N . LYS A 1 585 ? -15.484 10.029 27.826 1.00 92.56 585 LYS A N 1
ATOM 4925 C CA . LYS A 1 585 ? -15.298 8.609 28.121 1.00 92.56 585 LYS A CA 1
ATOM 4926 C C . LYS A 1 585 ? -15.658 7.825 26.865 1.00 92.56 585 LYS A C 1
ATOM 4928 O O . LYS A 1 585 ? -16.745 8.019 26.324 1.00 92.56 585 LYS A O 1
ATOM 4933 N N . VAL A 1 586 ? -14.750 6.974 26.388 1.00 95.00 586 VAL A N 1
ATOM 4934 C CA . VAL A 1 586 ? -14.955 6.242 25.131 1.00 95.00 586 VAL A CA 1
ATOM 4935 C C . VAL A 1 586 ? -14.910 4.743 25.365 1.00 95.00 586 VAL A C 1
ATOM 4937 O O . VAL A 1 586 ? -13.829 4.163 25.468 1.00 95.00 586 VAL A O 1
ATOM 4940 N N . GLY A 1 587 ? -16.088 4.131 25.467 1.00 96.88 587 GLY A N 1
ATOM 4941 C CA . GLY A 1 587 ? -16.225 2.684 25.591 1.00 96.88 587 GLY A CA 1
ATOM 4942 C C . GLY A 1 587 ? -16.464 1.997 24.257 1.00 96.88 587 GLY A C 1
ATOM 4943 O O . GLY A 1 587 ? -16.294 2.587 23.190 1.00 96.88 587 GLY A O 1
ATOM 4944 N N . PHE A 1 588 ? -16.828 0.720 24.308 1.00 97.88 588 PHE A N 1
ATOM 4945 C CA . PHE A 1 588 ? -17.110 -0.058 23.110 1.00 97.88 588 PHE A CA 1
ATOM 4946 C C . PHE A 1 588 ? -17.973 -1.284 23.416 1.00 97.88 588 PHE A C 1
ATOM 4948 O O . PHE A 1 588 ? -18.051 -1.756 24.554 1.00 97.88 588 PHE A O 1
ATOM 4955 N N . ARG A 1 589 ? -18.591 -1.811 22.359 1.00 96.50 589 ARG A N 1
ATOM 4956 C CA . ARG A 1 589 ? -19.289 -3.100 22.337 1.00 96.50 589 ARG A CA 1
ATOM 4957 C C . ARG A 1 589 ? -18.724 -3.945 21.216 1.00 96.50 589 ARG A C 1
ATOM 4959 O O . ARG A 1 589 ? -18.227 -3.416 20.219 1.00 96.50 589 ARG A O 1
ATOM 4966 N N . VAL A 1 590 ? -18.851 -5.252 21.367 1.00 97.50 590 VAL A N 1
ATOM 4967 C CA . VAL A 1 590 ? -18.463 -6.210 20.340 1.00 97.50 590 VAL A CA 1
ATOM 4968 C C . VAL A 1 590 ? -19.719 -6.739 19.665 1.00 97.50 590 VAL A C 1
ATOM 4970 O O . VAL A 1 590 ? -20.756 -6.932 20.296 1.00 97.50 590 VAL A O 1
ATOM 4973 N N . CYS A 1 591 ? -19.626 -6.986 18.368 1.00 96.50 591 CYS A N 1
ATOM 4974 C CA . CYS A 1 591 ? -20.651 -7.677 17.614 1.00 96.50 591 CYS A CA 1
ATOM 4975 C C . CYS A 1 591 ? -20.038 -8.684 16.638 1.00 96.50 591 CYS A C 1
ATOM 4977 O O . CYS A 1 591 ? -18.845 -8.631 16.327 1.00 96.50 591 CYS A O 1
ATOM 4979 N N . TYR A 1 592 ? -20.865 -9.609 16.169 1.00 95.38 592 TYR A N 1
ATOM 4980 C CA . TYR A 1 592 ? -20.538 -10.523 15.081 1.00 95.38 592 TYR A CA 1
ATOM 4981 C C . TYR A 1 592 ? -21.810 -10.923 14.333 1.00 95.38 592 TYR A C 1
ATOM 4983 O O . TYR A 1 592 ? -22.916 -10.882 14.875 1.00 95.38 592 TYR A O 1
ATOM 4991 N N . GLU A 1 593 ? -21.639 -11.323 13.080 1.00 92.62 593 GLU A N 1
ATOM 4992 C CA . GLU A 1 593 ? -22.716 -11.837 12.236 1.00 92.62 593 GLU A CA 1
ATOM 4993 C C . GLU A 1 593 ? -22.621 -13.363 12.165 1.00 92.62 593 GLU A C 1
ATOM 4995 O O . GLU A 1 593 ? -21.518 -13.918 12.128 1.00 92.62 593 GLU A O 1
ATOM 5000 N N . MET A 1 594 ? -23.772 -14.037 12.163 1.00 86.44 594 MET A N 1
ATOM 5001 C CA . MET A 1 594 ? -23.837 -15.476 11.893 1.00 86.44 594 MET A CA 1
ATOM 5002 C C . MET A 1 594 ? -23.972 -15.731 10.395 1.00 86.44 594 MET A C 1
ATOM 5004 O O . MET A 1 594 ? -24.664 -14.995 9.690 1.00 86.44 594 MET A O 1
ATOM 5008 N N . ASP A 1 595 ? -23.346 -16.804 9.919 1.00 80.75 595 ASP A N 1
ATOM 5009 C CA . ASP A 1 595 ? -23.523 -17.258 8.544 1.00 80.75 595 ASP A CA 1
ATOM 5010 C C . ASP A 1 595 ? -24.883 -17.955 8.388 1.00 80.75 595 ASP A C 1
ATOM 5012 O O . ASP A 1 595 ? -25.098 -19.075 8.856 1.00 80.75 595 ASP A O 1
ATOM 5016 N N . ASN A 1 596 ? -25.816 -17.280 7.715 1.00 64.69 596 ASN A N 1
ATOM 5017 C CA . ASN A 1 596 ? -27.164 -17.791 7.473 1.00 64.69 596 ASN A CA 1
ATOM 5018 C C . ASN A 1 596 ? -27.220 -18.842 6.346 1.00 64.69 596 ASN A C 1
ATOM 5020 O O . ASN A 1 596 ? -28.273 -19.444 6.144 1.00 64.69 596 ASN A O 1
ATOM 5024 N N . ASN A 1 597 ? -26.119 -19.108 5.628 1.00 54.31 597 ASN A N 1
ATOM 5025 C CA . ASN A 1 597 ? -26.107 -20.068 4.515 1.00 54.31 597 ASN A CA 1
ATOM 5026 C C . ASN A 1 597 ? -26.119 -21.547 4.949 1.00 54.31 597 ASN A C 1
ATOM 5028 O O . ASN A 1 597 ? -26.135 -22.424 4.089 1.00 54.31 597 ASN A O 1
ATOM 5032 N N . ASN A 1 598 ? -26.122 -21.844 6.256 1.00 38.72 598 ASN A N 1
ATOM 5033 C CA . ASN A 1 598 ? -26.060 -23.215 6.782 1.00 38.72 598 ASN A CA 1
ATOM 5034 C C . ASN A 1 598 ? -27.087 -23.545 7.881 1.00 38.72 598 ASN A C 1
ATOM 5036 O O . ASN A 1 598 ? -26.979 -24.598 8.511 1.00 38.72 598 ASN A O 1
ATOM 5040 N N . VAL A 1 599 ? -28.106 -22.710 8.107 1.00 33.41 599 VAL A N 1
ATOM 5041 C CA . VAL A 1 599 ? -29.211 -23.074 9.013 1.00 33.41 599 VAL A CA 1
ATOM 5042 C C . VAL A 1 599 ? -30.189 -23.969 8.245 1.00 33.41 599 VAL A C 1
ATOM 5044 O O . VAL A 1 599 ? -31.049 -23.477 7.517 1.00 33.41 599 VAL A O 1
ATOM 5047 N N . LYS A 1 600 ? -29.988 -25.289 8.343 1.00 28.45 600 LYS A N 1
ATOM 5048 C CA . LYS A 1 600 ? -30.963 -26.303 7.911 1.00 28.45 600 LYS A CA 1
ATOM 5049 C C . LYS A 1 600 ? -32.128 -26.411 8.881 1.00 28.45 600 LYS A C 1
ATOM 5051 O O . LYS A 1 600 ? -31.860 -26.384 10.102 1.00 28.45 600 LYS A O 1
#

Secondary structure (DSSP, 8-state):
----EEE-TTS-EEE-----HHHHHHHIIIIITTSS--HHHHHHHHHHHTT-S-HHHHHHHIIIIIHHHHHHTT--EE--S--STT---TTBPEE-SS-GGG--B--HHHHHHHHHHS-SPPPSEEEEEET-EEEEHHHH---SS---SS--------HHHHHHHHHHHT-SEEESS-HHHHHHHHSS--GGGEE--TT---------EETTTEE---HHHHHHHHHHHHHHHT-SSEEEEEEEEETTEEEEE-TTSEEEEEETT-BSS----TTTTT--GGGS-HHHHHHHHHHHHHHH---TT-S-GGG-------HHHHHHHHHHHHHHH--GGG---HHHHHHHHHHHTTS---------PPPTTEEEEEETTEEEEEEPPPBHHHHHHHIIIIITTTS-TTSPP-GGGS--S-TTSBP---HHHHHHHHHHHHHHS-S--EEPPHHHHHHHS------S-----SSHHHHHHHHHSHHHHHHH-TT---HHHHEEEEETTEEEES-PPP-TTGGG-EEEESSPPPEEEETTEEEE--TTEEEEEEEEETTEEEEE-TTTTT-SS--EEETT---GGGT-EEE--EEEE--GGG--